Protein AF-0000000082405002 (afdb_homodimer)

Organism: Rhodococcus erythropolis (NCBI:txid1833)

Structure (mmCIF, N/CA/C/O backbone):
data_AF-0000000082405002-model_v1
#
loop_
_entity.id
_entity.type
_entity.pdbx_description
1 polymer 'ABC transporter permease'
#
loop_
_atom_site.group_PDB
_atom_site.id
_atom_site.type_symbol
_atom_site.label_atom_id
_atom_site.label_alt_id
_atom_site.label_comp_id
_atom_site.label_asym_id
_atom_site.label_entity_id
_atom_site.label_seq_id
_atom_site.pdbx_PDB_ins_code
_atom_site.Cartn_x
_atom_site.Cartn_y
_atom_site.Cartn_z
_atom_site.occupancy
_atom_site.B_iso_or_equiv
_atom_site.auth_seq_id
_atom_site.auth_comp_id
_atom_site.auth_asym_id
_atom_site.auth_atom_id
_atom_site.pdbx_PDB_model_num
ATOM 1 N N . MET A 1 1 ? 24.422 75 12.234 1 35.78 1 MET A N 1
ATOM 2 C CA . MET A 1 1 ? 23.453 74.062 12.75 1 35.78 1 MET A CA 1
ATOM 3 C C . MET A 1 1 ? 23.672 72.688 12.125 1 35.78 1 MET A C 1
ATOM 5 O O . MET A 1 1 ? 23.453 72.5 10.922 1 35.78 1 MET A O 1
ATOM 9 N N . THR A 1 2 ? 24.625 71.875 12.633 1 43.19 2 THR A N 1
ATOM 10 C CA . THR A 1 2 ? 25.141 70.562 12.234 1 43.19 2 THR A CA 1
ATOM 11 C C . THR A 1 2 ? 24.062 69.5 12.352 1 43.19 2 THR A C 1
ATOM 13 O O . THR A 1 2 ? 23.5 69.312 13.43 1 43.19 2 THR A O 1
ATOM 16 N N . ASP A 1 3 ? 23.281 69.25 11.352 1 43.59 3 ASP A N 1
ATOM 17 C CA . ASP A 1 3 ? 22.344 68.125 11.234 1 43.59 3 ASP A CA 1
ATOM 18 C C . ASP A 1 3 ? 23 66.812 11.594 1 43.59 3 ASP A C 1
ATOM 20 O O . ASP A 1 3 ? 23.891 66.312 10.875 1 43.59 3 ASP A O 1
ATOM 24 N N . THR A 1 4 ? 23.25 66.5 12.883 1 48.06 4 THR A N 1
ATOM 25 C CA . THR A 1 4 ? 23.672 65.188 13.32 1 48.06 4 THR A CA 1
ATOM 26 C C . THR A 1 4 ? 22.688 64.062 12.852 1 48.06 4 THR A C 1
ATOM 28 O O . THR A 1 4 ? 21.547 64.062 13.305 1 48.06 4 THR A O 1
ATOM 31 N N . ASP A 1 5 ? 22.859 63.562 11.68 1 50.47 5 ASP A N 1
ATOM 32 C CA . ASP A 1 5 ? 22.172 62.344 11.242 1 50.47 5 ASP A CA 1
ATOM 33 C C . ASP A 1 5 ? 22.266 61.25 12.297 1 50.47 5 ASP A C 1
ATOM 35 O O . ASP A 1 5 ? 23.344 60.688 12.539 1 50.47 5 ASP A O 1
ATOM 39 N N . VAL A 1 6 ? 21.484 61.344 13.359 1 54.69 6 VAL A N 1
ATOM 40 C CA . VAL A 1 6 ? 21.328 60.219 14.281 1 54.69 6 VAL A CA 1
ATOM 41 C C . VAL A 1 6 ? 20.984 58.938 13.508 1 54.69 6 VAL A C 1
ATOM 43 O O . VAL A 1 6 ? 19.875 58.812 12.984 1 54.69 6 VAL A O 1
ATOM 46 N N . ARG A 1 7 ? 21.984 58.281 12.898 1 51.75 7 ARG A N 1
ATOM 47 C CA . ARG A 1 7 ? 21.766 56.938 12.422 1 51.75 7 ARG A CA 1
ATOM 48 C C . ARG A 1 7 ? 21.172 56.031 13.523 1 51.75 7 ARG A C 1
ATOM 50 O O . ARG A 1 7 ? 21.828 55.812 14.547 1 51.75 7 ARG A O 1
ATOM 57 N N . VAL A 1 8 ? 19.906 56.031 13.695 1 51.06 8 VAL A N 1
ATOM 58 C CA . VAL A 1 8 ? 19.281 55 14.516 1 51.06 8 VAL 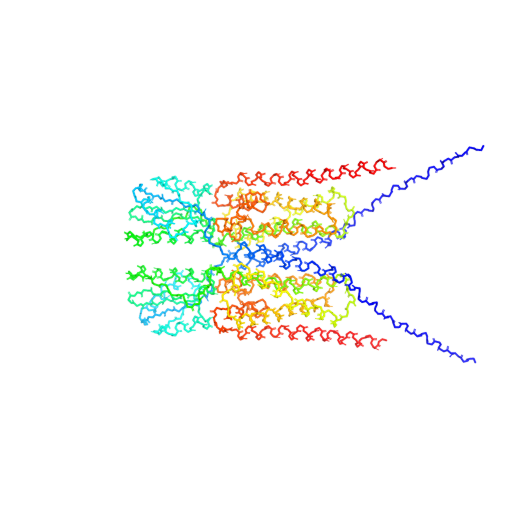A CA 1
ATOM 59 C C . VAL A 1 8 ? 19.859 53.625 14.156 1 51.06 8 VAL A C 1
ATOM 61 O O . VAL A 1 8 ? 19.906 53.25 12.977 1 51.06 8 VAL A O 1
ATOM 64 N N . PRO A 1 9 ? 20.75 53.094 14.953 1 46.69 9 PRO A N 1
ATOM 65 C CA . PRO A 1 9 ? 21.234 51.75 14.617 1 46.69 9 PRO A CA 1
ATOM 66 C C . PRO A 1 9 ? 20.125 50.812 14.141 1 46.69 9 PRO A C 1
ATOM 68 O O . PRO A 1 9 ? 19 50.875 14.648 1 46.69 9 PRO A O 1
ATOM 71 N N . SER A 1 10 ? 20.031 50.531 12.875 1 47.22 10 SER A N 1
ATOM 72 C CA . SER A 1 10 ? 19.156 49.438 12.422 1 47.22 10 SER A CA 1
ATOM 73 C C . SER A 1 10 ? 19.094 48.312 13.445 1 47.22 10 SER A C 1
ATOM 75 O O . SER A 1 10 ? 20.125 47.781 13.844 1 47.22 10 SER A O 1
ATOM 77 N N . GLU A 1 11 ? 18.359 48.375 14.477 1 44.09 11 GLU A N 1
ATOM 78 C CA . GLU A 1 11 ? 18.141 47.25 15.352 1 44.09 11 GLU A CA 1
ATOM 79 C C . GLU A 1 11 ? 18.25 45.938 14.578 1 44.09 11 GLU A C 1
ATOM 81 O O . GLU A 1 11 ? 17.5 45.719 13.617 1 44.09 11 GLU A O 1
ATOM 86 N N . GLU A 1 12 ? 19.375 45.375 14.391 1 48.38 12 GLU A N 1
ATOM 87 C CA . GLU A 1 12 ? 19.531 44.031 13.867 1 48.38 12 GLU A CA 1
ATOM 88 C C . GLU A 1 12 ? 18.375 43.125 14.312 1 48.38 12 GLU A C 1
ATOM 90 O O . GLU A 1 12 ? 18.172 42.938 15.508 1 48.38 12 GLU A O 1
ATOM 95 N N . VAL A 1 13 ? 17.328 43.25 13.719 1 52.09 13 VAL A N 1
ATOM 96 C CA . VAL A 1 13 ? 16.25 42.281 13.961 1 52.09 13 VAL A CA 1
ATOM 97 C C . VAL A 1 13 ? 16.828 40.906 14.211 1 52.09 13 VAL A C 1
ATOM 99 O O . VAL A 1 13 ? 17.391 40.281 13.305 1 52.09 13 VAL A O 1
ATOM 102 N N . VAL A 1 14 ? 17.484 40.625 15.367 1 53.69 14 VAL A N 1
ATOM 103 C CA . VAL A 1 14 ? 17.953 39.312 15.789 1 53.69 14 VAL A CA 1
ATOM 104 C C . VAL A 1 14 ? 16.812 38.281 15.688 1 53.69 14 VAL A C 1
ATOM 106 O O . VAL A 1 14 ? 15.766 38.469 16.297 1 53.69 14 VAL A O 1
ATOM 109 N N . ASP A 1 15 ? 16.766 37.469 14.648 1 58.38 15 ASP A N 1
ATOM 110 C CA . ASP A 1 15 ? 15.805 36.375 14.523 1 58.38 15 ASP A CA 1
ATOM 111 C C . ASP A 1 15 ? 15.695 35.594 15.836 1 58.38 15 ASP A C 1
ATOM 113 O O . ASP A 1 15 ? 16.719 35.281 16.469 1 58.38 15 ASP A O 1
ATOM 117 N N . PRO A 1 16 ? 14.672 35.75 16.609 1 64 16 PRO A N 1
ATOM 118 C CA . PRO A 1 16 ? 14.5 35 17.859 1 64 16 PRO A CA 1
ATOM 119 C C . PRO A 1 16 ? 15.016 33.562 17.781 1 64 16 PRO A C 1
ATOM 121 O O . PRO A 1 16 ? 15.008 32.969 16.703 1 64 16 PRO A O 1
ATOM 124 N N . PRO A 1 17 ? 15.789 33.125 18.828 1 75.31 17 PRO A N 1
ATOM 125 C CA . PRO A 1 17 ? 16.359 31.781 18.906 1 75.31 17 PRO A CA 1
ATOM 126 C C . PRO A 1 17 ? 15.305 30.688 18.719 1 75.31 17 PRO A C 1
ATOM 128 O O . PRO A 1 17 ? 14.125 30.906 19.031 1 75.31 17 PRO A O 1
ATOM 131 N N . THR A 1 18 ? 15.633 29.703 17.984 1 78.44 18 THR A N 1
ATOM 132 C CA . THR A 1 18 ? 14.781 28.547 17.75 1 78.44 18 THR A CA 1
ATOM 133 C C . THR A 1 18 ? 14.266 27.969 19.062 1 78.44 18 THR A C 1
ATOM 135 O O . THR A 1 18 ? 15.031 27.812 20.016 1 78.44 18 THR A O 1
ATOM 138 N N . ASN A 1 19 ? 13 28.031 19.266 1 83.88 19 ASN A N 1
ATOM 139 C CA . ASN A 1 19 ? 12.391 27.375 20.406 1 83.88 19 ASN A CA 1
ATOM 140 C C . ASN A 1 19 ? 12.531 25.859 20.328 1 83.88 19 ASN A C 1
ATOM 142 O O . ASN A 1 19 ? 11.68 25.172 19.75 1 83.88 19 ASN A O 1
ATOM 146 N N . TRP A 1 20 ? 13.516 25.312 20.969 1 87.25 20 TRP A N 1
ATOM 147 C CA . TRP A 1 20 ? 13.891 23.906 20.859 1 87.25 20 TRP A CA 1
ATOM 148 C C . TRP A 1 20 ? 12.852 23.016 21.531 1 87.25 20 TRP A C 1
ATOM 150 O O . TRP A 1 20 ? 12.734 21.828 21.188 1 87.25 20 TRP A O 1
ATOM 160 N N . LYS A 1 21 ? 12.094 23.516 22.469 1 86.75 21 LYS A N 1
ATOM 161 C CA . LYS A 1 21 ? 11.008 22.75 23.062 1 86.75 21 LYS A CA 1
ATOM 162 C C . LYS A 1 21 ? 9.891 22.5 22.062 1 86.75 21 LYS A C 1
ATOM 164 O O . LYS A 1 21 ? 9.344 21.391 21.984 1 86.75 21 LYS A O 1
ATOM 169 N N . MET A 1 22 ? 9.664 23.516 21.281 1 85.94 22 MET A N 1
ATOM 170 C CA . MET A 1 22 ? 8.641 23.391 20.25 1 85.94 22 MET A CA 1
ATOM 171 C C . MET A 1 22 ? 9.094 22.438 19.141 1 85.94 22 MET A C 1
ATOM 173 O O . MET A 1 22 ? 8.297 21.641 18.641 1 85.94 22 MET A O 1
ATOM 177 N N . VAL A 1 23 ? 10.336 22.516 18.859 1 87.31 23 VAL A N 1
ATOM 178 C CA . VAL A 1 23 ? 10.898 21.641 17.844 1 87.31 23 VAL A CA 1
ATOM 179 C C . VAL A 1 23 ? 10.852 20.203 18.312 1 87.31 23 VAL A C 1
ATOM 181 O O . VAL A 1 23 ? 10.422 19.312 17.562 1 87.31 23 VAL A O 1
ATOM 184 N N . GLY A 1 24 ? 11.273 19.969 19.531 1 88.44 24 GLY A N 1
ATOM 185 C CA . GLY A 1 24 ? 11.219 18.641 20.109 1 88.44 24 GLY A CA 1
ATOM 186 C C . GLY A 1 24 ? 9.82 18.047 20.141 1 88.44 24 GLY A C 1
ATOM 187 O O . GLY A 1 24 ? 9.617 16.906 19.75 1 88.44 24 GLY A O 1
ATOM 188 N N . SER A 1 25 ? 8.906 18.844 20.531 1 87.69 25 SER A N 1
ATOM 189 C CA . SER A 1 25 ? 7.52 18.391 20.578 1 87.69 25 SER A CA 1
ATOM 190 C C . SER A 1 25 ? 6.973 18.125 19.188 1 87.69 25 SER A C 1
ATOM 192 O O . SER A 1 25 ? 6.188 17.203 18.984 1 87.69 25 SER A O 1
ATOM 194 N N . GLY A 1 26 ? 7.367 18.969 18.281 1 88.06 26 GLY A N 1
ATOM 195 C CA . GLY A 1 26 ? 6.922 18.781 16.906 1 88.06 26 GLY A CA 1
ATOM 196 C C . GLY A 1 26 ? 7.445 17.484 16.297 1 88.06 26 GLY A C 1
ATOM 197 O O . GLY A 1 26 ? 6.734 16.828 15.531 1 88.06 26 GLY A O 1
ATOM 198 N N . LEU A 1 27 ? 8.57 17.141 16.688 1 90.88 27 LEU A N 1
ATOM 199 C CA . LEU A 1 27 ? 9.211 15.977 16.094 1 90.88 27 LEU A CA 1
ATOM 200 C C . LEU A 1 27 ? 8.633 14.688 16.656 1 90.88 27 LEU A C 1
ATOM 202 O O . LEU A 1 27 ? 8.906 13.594 16.156 1 90.88 27 LEU A O 1
ATOM 206 N N . ALA A 1 28 ? 7.762 14.805 17.641 1 91.69 28 ALA A N 1
ATOM 207 C CA . ALA A 1 28 ? 7.062 13.641 18.172 1 91.69 28 ALA A CA 1
ATOM 208 C C . ALA A 1 28 ? 6.156 13.008 17.125 1 91.69 28 ALA A C 1
ATOM 210 O O . ALA A 1 28 ? 5.977 11.789 17.094 1 91.69 28 ALA A O 1
ATOM 211 N N . PHE A 1 29 ? 5.66 13.82 16.219 1 90.69 29 PHE A N 1
ATOM 212 C CA . PHE A 1 29 ? 4.711 13.336 15.234 1 90.69 29 PHE A CA 1
ATOM 213 C C . PHE A 1 29 ? 5.406 12.453 14.203 1 90.69 29 PHE A C 1
ATOM 215 O O . PHE A 1 29 ? 5.016 11.305 14 1 90.69 29 PHE A O 1
ATOM 222 N N . PRO A 1 30 ? 6.492 12.945 13.609 1 92.31 30 PRO A N 1
ATOM 223 C CA . PRO A 1 30 ? 7.188 12.07 12.664 1 92.31 30 PRO A CA 1
ATOM 224 C C . PRO A 1 30 ? 7.715 10.797 13.32 1 92.31 30 PRO A C 1
ATOM 226 O O . PRO A 1 30 ? 7.668 9.727 12.711 1 92.31 30 PRO A O 1
ATOM 229 N N . LEU A 1 31 ? 8.172 10.953 14.531 1 93.75 31 LEU A N 1
ATOM 230 C CA . LEU A 1 31 ? 8.664 9.773 15.242 1 93.75 31 LEU A CA 1
ATOM 231 C C . LEU A 1 31 ? 7.539 8.781 15.492 1 93.75 31 LEU A C 1
ATOM 233 O O . LEU A 1 31 ? 7.707 7.578 15.273 1 93.75 31 LEU A O 1
ATOM 237 N N . PHE A 1 32 ? 6.449 9.281 15.953 1 95.19 32 PHE A N 1
ATOM 238 C CA . PHE A 1 32 ? 5.266 8.453 16.172 1 95.19 32 PHE A CA 1
ATOM 239 C C . PHE A 1 32 ? 4.855 7.754 14.883 1 95.19 32 PHE A C 1
ATOM 241 O O . PHE A 1 32 ? 4.559 6.559 14.891 1 95.19 32 PHE A O 1
ATOM 248 N N . PHE A 1 33 ? 4.809 8.484 13.805 1 92.5 33 PHE A N 1
ATOM 249 C CA . PHE A 1 33 ? 4.395 7.941 12.516 1 92.5 33 PHE A CA 1
ATOM 250 C C . PHE A 1 33 ? 5.332 6.824 12.07 1 92.5 33 PHE A C 1
ATOM 252 O O . PHE A 1 33 ? 4.883 5.75 11.672 1 92.5 33 PHE A O 1
ATOM 259 N N . VAL A 1 34 ? 6.613 7.047 12.234 1 91.38 34 VAL A N 1
ATOM 260 C CA . VAL A 1 34 ? 7.633 6.086 11.82 1 91.38 34 VAL A CA 1
ATOM 261 C C . VAL A 1 34 ? 7.48 4.793 12.617 1 91.38 34 VAL A C 1
ATOM 263 O O . VAL A 1 34 ? 7.43 3.703 12.047 1 91.38 34 VAL A O 1
ATOM 266 N N . ILE A 1 35 ? 7.277 4.926 13.852 1 94.12 35 ILE A N 1
ATOM 267 C CA . ILE A 1 35 ? 7.203 3.768 14.734 1 94.12 35 ILE A CA 1
ATOM 268 C C . ILE A 1 35 ? 5.91 3 14.469 1 94.12 35 ILE A C 1
ATOM 270 O O . ILE A 1 35 ? 5.934 1.785 14.258 1 94.12 35 ILE A O 1
ATOM 274 N N . MET A 1 36 ? 4.852 3.742 14.398 1 94.38 36 MET A N 1
ATOM 275 C CA . MET A 1 36 ? 3.545 3.104 14.273 1 94.38 36 MET A CA 1
ATOM 276 C C . MET A 1 36 ? 3.377 2.477 12.898 1 94.38 36 MET A C 1
ATOM 278 O O . MET A 1 36 ? 2.828 1.38 12.773 1 94.38 36 MET A O 1
ATOM 282 N N . PHE A 1 37 ? 3.791 3.193 11.922 1 92.06 37 PHE A N 1
ATOM 283 C CA . PHE A 1 37 ? 3.684 2.648 10.57 1 92.06 37 PHE A CA 1
ATOM 284 C C . PHE A 1 37 ? 4.488 1.36 10.445 1 92.06 37 PHE A C 1
ATOM 286 O O . PHE A 1 37 ? 3.984 0.353 9.945 1 92.06 37 PHE A O 1
ATOM 293 N N . CYS A 1 38 ? 5.68 1.423 10.867 1 89.56 38 CYS A N 1
ATOM 294 C CA . CYS A 1 38 ? 6.543 0.251 10.781 1 89.56 38 CYS A CA 1
ATOM 295 C C . CYS A 1 38 ? 5.965 -0.916 11.57 1 89.56 38 CYS A C 1
ATOM 297 O O . CYS A 1 38 ? 5.895 -2.039 11.062 1 89.56 38 CYS A O 1
ATOM 299 N N . LEU A 1 39 ? 5.512 -0.667 12.727 1 90.69 39 LEU A N 1
ATOM 300 C CA . LEU A 1 39 ? 4.996 -1.716 13.602 1 90.69 39 LEU A CA 1
ATOM 301 C C . LEU A 1 39 ? 3.74 -2.346 13.008 1 90.69 39 LEU A C 1
ATOM 303 O O . LEU A 1 39 ? 3.639 -3.572 12.914 1 90.69 39 LEU A O 1
ATOM 307 N N . CYS A 1 40 ? 2.881 -1.558 12.516 1 93.06 40 CYS A N 1
ATOM 308 C CA . CYS A 1 40 ? 1.591 -2.072 12.062 1 93.06 40 CYS A CA 1
ATOM 309 C C . CYS A 1 40 ? 1.698 -2.674 10.672 1 93.06 40 CYS A C 1
ATOM 311 O O . CYS A 1 40 ? 1.252 -3.799 10.438 1 93.06 40 CYS A O 1
ATOM 313 N N . TYR A 1 41 ? 2.303 -2.043 9.789 1 91.25 41 TYR A N 1
ATOM 314 C CA . TYR A 1 41 ? 2.326 -2.502 8.406 1 91.25 41 TYR A CA 1
ATOM 315 C C . TYR A 1 41 ? 3.295 -3.666 8.227 1 91.25 41 TYR A C 1
ATOM 317 O O . TYR A 1 41 ? 2.986 -4.641 7.539 1 91.25 41 TYR A O 1
ATOM 325 N N . VAL A 1 42 ? 4.426 -3.598 8.867 1 85.94 42 VAL A N 1
ATOM 326 C CA . VAL A 1 42 ? 5.379 -4.695 8.75 1 85.94 42 VAL A CA 1
ATOM 327 C C . VAL A 1 42 ? 4.848 -5.922 9.484 1 85.94 42 VAL A C 1
ATOM 329 O O . VAL A 1 42 ? 4.949 -7.047 8.984 1 85.94 42 VAL A O 1
ATOM 332 N N . SER A 1 43 ? 4.289 -5.707 10.617 1 87.94 43 SER A N 1
ATOM 333 C CA . SER A 1 43 ? 3.76 -6.848 11.359 1 87.94 43 SER A CA 1
ATOM 334 C C . SER A 1 43 ? 2.631 -7.531 10.586 1 87.94 43 SER A C 1
ATOM 336 O O . SER A 1 43 ? 2.479 -8.75 10.656 1 87.94 43 SER A O 1
ATOM 338 N N . ALA A 1 44 ? 1.888 -6.785 9.875 1 88.5 44 ALA A N 1
ATOM 339 C CA . ALA A 1 44 ? 0.725 -7.316 9.164 1 88.5 44 ALA A CA 1
ATOM 340 C C . ALA A 1 44 ? 1.136 -7.977 7.855 1 88.5 44 ALA A C 1
ATOM 342 O O . ALA A 1 44 ? 0.574 -9.008 7.469 1 88.5 44 ALA A O 1
ATOM 343 N N . PHE A 1 45 ? 2.152 -7.391 7.172 1 86.44 45 PHE A N 1
ATOM 344 C CA . PHE A 1 45 ? 2.326 -7.762 5.773 1 86.44 45 PHE A CA 1
ATOM 345 C C . PHE A 1 45 ? 3.68 -8.43 5.555 1 86.44 45 PHE A C 1
ATOM 347 O O . PHE A 1 45 ? 4.039 -8.75 4.422 1 86.44 45 PHE A O 1
ATOM 354 N N . HIS A 1 46 ? 4.48 -8.695 6.562 1 77.31 46 HIS A N 1
ATOM 355 C CA . HIS A 1 46 ? 5.836 -9.203 6.398 1 77.31 46 HIS A CA 1
ATOM 356 C C . HIS A 1 46 ? 5.828 -10.602 5.781 1 77.31 46 HIS A C 1
ATOM 358 O O . HIS A 1 46 ? 6.77 -10.977 5.078 1 77.31 46 HIS A O 1
ATOM 364 N N . SER A 1 47 ? 4.766 -11.391 6.016 1 76.12 47 SER A N 1
ATOM 365 C CA . SER A 1 47 ? 4.691 -12.75 5.496 1 76.12 47 SER A CA 1
ATOM 366 C C . SER A 1 47 ? 3.252 -13.141 5.176 1 76.12 47 SER A C 1
ATOM 368 O O . SER A 1 47 ? 2.605 -13.852 5.949 1 76.12 47 SER A O 1
ATOM 370 N N . PRO A 1 48 ? 2.885 -12.68 3.941 1 78.12 48 PRO A N 1
ATOM 371 C CA . PRO A 1 48 ? 1.503 -12.992 3.566 1 78.12 48 PRO A CA 1
ATOM 372 C C . PRO A 1 48 ? 1.325 -14.453 3.135 1 78.12 48 PRO A C 1
ATOM 374 O O . PRO A 1 48 ? 0.997 -14.719 1.976 1 78.12 48 PRO A O 1
ATOM 377 N N . LEU A 1 49 ? 1.479 -15.352 4.098 1 81.62 49 LEU A N 1
ATOM 378 C CA . LEU A 1 49 ? 1.269 -16.781 3.904 1 81.62 49 LEU A CA 1
ATOM 379 C C . LEU A 1 49 ? -0.095 -17.203 4.438 1 81.62 49 LEU A C 1
ATOM 381 O O . LEU A 1 49 ? -0.641 -16.562 5.34 1 81.62 49 LEU A O 1
ATOM 385 N N . PRO A 1 50 ? -0.571 -18.219 3.814 1 87.81 50 PRO A N 1
ATOM 386 C CA . PRO A 1 50 ? -1.869 -18.688 4.301 1 87.81 50 PRO A CA 1
ATOM 387 C C . PRO A 1 50 ? -1.868 -18.969 5.801 1 87.81 50 PRO A C 1
ATOM 389 O O . PRO A 1 50 ? -0.89 -19.516 6.328 1 87.81 50 PRO A O 1
ATOM 392 N N . ASN A 1 51 ? -2.777 -18.531 6.441 1 91.5 51 ASN A N 1
ATOM 393 C CA . ASN A 1 51 ? -3.006 -18.734 7.867 1 91.5 51 ASN A CA 1
ATOM 394 C C . ASN A 1 51 ? -4.453 -19.125 8.156 1 91.5 51 ASN A C 1
ATOM 396 O O . ASN A 1 51 ? -5.32 -18.266 8.281 1 91.5 51 ASN A O 1
ATOM 400 N N . GLN A 1 52 ? -4.695 -20.469 8.242 1 92.75 52 GLN A N 1
ATOM 401 C CA . GLN A 1 52 ? -6.031 -21.031 8.43 1 92.75 52 GLN A CA 1
ATOM 402 C C . GLN A 1 52 ? -6.949 -20.656 7.266 1 92.75 52 GLN A C 1
ATOM 404 O O . GLN A 1 52 ? -8.086 -20.234 7.48 1 92.75 52 GLN A O 1
ATOM 409 N N . ALA A 1 53 ? -6.367 -20.703 6.078 1 94.06 53 ALA A N 1
ATOM 410 C CA . ALA A 1 53 ? -7.145 -20.406 4.875 1 94.06 53 ALA A CA 1
ATOM 411 C C . ALA A 1 53 ? -8.141 -21.531 4.59 1 94.06 53 ALA A C 1
ATOM 413 O O . ALA A 1 53 ? -7.758 -22.688 4.453 1 94.06 53 ALA A O 1
ATOM 414 N N . PRO A 1 54 ? -9.344 -21.234 4.5 1 95.31 54 PRO A N 1
ATOM 415 C CA . PRO A 1 54 ? -10.359 -22.266 4.309 1 95.31 54 PRO A CA 1
ATOM 416 C C . PRO A 1 54 ? -10.422 -22.781 2.869 1 95.31 54 PRO A C 1
ATOM 418 O O . PRO A 1 54 ? -10.742 -22.016 1.956 1 95.31 54 PRO A O 1
ATOM 421 N N . ILE A 1 55 ? -10.188 -23.984 2.66 1 96.06 55 ILE A N 1
ATOM 422 C CA . ILE A 1 55 ? -10.219 -24.625 1.347 1 96.06 55 ILE A CA 1
ATOM 423 C C . ILE A 1 55 ? -11.102 -25.859 1.395 1 96.06 55 ILE A C 1
ATOM 425 O O . ILE A 1 55 ? -11.086 -26.609 2.377 1 96.06 55 ILE A O 1
ATOM 429 N N . VAL A 1 56 ? -11.852 -26.031 0.355 1 96.44 56 VAL A N 1
ATOM 430 C CA . VAL A 1 56 ? -12.727 -27.188 0.274 1 96.44 56 VAL A CA 1
ATOM 431 C C . VAL A 1 56 ? -12.094 -28.25 -0.632 1 96.44 56 VAL A C 1
ATOM 433 O O . VAL A 1 56 ? -11.539 -27.922 -1.685 1 96.44 56 VAL A O 1
ATOM 436 N N . VAL A 1 57 ? -12.078 -29.422 -0.179 1 95.62 57 VAL A N 1
ATOM 437 C CA . VAL A 1 57 ? -11.641 -30.547 -1 1 95.62 57 VAL A CA 1
ATOM 438 C C . VAL A 1 57 ? -12.836 -31.422 -1.357 1 95.62 57 VAL A C 1
ATOM 440 O O . VAL A 1 57 ? -13.555 -31.891 -0.472 1 95.62 57 VAL A O 1
ATOM 443 N N . VAL A 1 58 ? -13 -31.547 -2.637 1 96.19 58 VAL A N 1
ATOM 444 C CA . VAL A 1 58 ? -14.156 -32.281 -3.133 1 96.19 58 VAL A CA 1
ATOM 445 C C . VAL A 1 58 ? -13.711 -33.625 -3.693 1 96.19 58 VAL A C 1
ATOM 447 O O . VAL A 1 58 ? -12.812 -33.688 -4.539 1 96.19 58 VAL A O 1
ATOM 450 N N . GLY A 1 59 ? -14.32 -34.688 -3.32 1 93.19 59 GLY A N 1
ATOM 451 C CA . GLY A 1 59 ? -14.031 -36.031 -3.779 1 93.19 59 GLY A CA 1
ATOM 452 C C . GLY A 1 59 ? -14.523 -37.094 -2.828 1 93.19 59 GLY A C 1
ATOM 453 O O . GLY A 1 59 ? -15.148 -36.812 -1.81 1 93.19 59 GLY A O 1
ATOM 454 N N . PRO A 1 60 ? -14.297 -38.375 -3.219 1 91.12 60 PRO A N 1
ATOM 455 C CA . PRO A 1 60 ? -14.656 -39.469 -2.305 1 91.12 60 PRO A CA 1
ATOM 456 C C . PRO A 1 60 ? -13.93 -39.375 -0.966 1 91.12 60 PRO A C 1
ATOM 458 O O . PRO A 1 60 ? -12.758 -39 -0.921 1 91.12 60 PRO A O 1
ATOM 461 N N . ALA A 1 61 ? -14.57 -39.719 0.134 1 87.81 61 ALA A N 1
ATOM 462 C CA . ALA A 1 61 ? -14.07 -39.562 1.497 1 87.81 61 ALA A CA 1
ATOM 463 C C . ALA A 1 61 ? -12.719 -40.25 1.67 1 87.81 61 ALA A C 1
ATOM 465 O O . ALA A 1 61 ? -11.852 -39.75 2.383 1 87.81 61 ALA A O 1
ATOM 466 N N . SER A 1 62 ? -12.547 -41.375 1.015 1 86.12 62 SER A N 1
ATOM 467 C CA . SER A 1 62 ? -11.305 -42.125 1.158 1 86.12 62 SER A CA 1
ATOM 468 C C . SER A 1 62 ? -10.133 -41.375 0.558 1 86.12 62 SER A C 1
ATOM 470 O O . SER A 1 62 ? -9.031 -41.375 1.118 1 86.12 62 SER A O 1
ATOM 472 N N . VAL A 1 63 ? -10.375 -40.688 -0.472 1 85.88 63 VAL A N 1
ATOM 473 C CA . VAL A 1 63 ? -9.328 -39.969 -1.18 1 85.88 63 VAL A CA 1
ATOM 474 C C . VAL A 1 63 ? -9.055 -38.625 -0.482 1 85.88 63 VAL A C 1
ATOM 476 O O . VAL A 1 63 ? -7.895 -38.281 -0.247 1 85.88 63 VAL A O 1
ATOM 479 N N . THR A 1 64 ? -10.117 -37.938 -0.076 1 88.75 64 THR A N 1
ATOM 480 C CA . THR A 1 64 ? -9.977 -36.594 0.497 1 88.75 64 THR A CA 1
ATOM 481 C C . THR A 1 64 ? -9.32 -36.688 1.874 1 88.75 64 THR A C 1
ATOM 483 O O . THR A 1 64 ? -8.484 -35.844 2.213 1 88.75 64 THR A O 1
ATOM 486 N N . ALA A 1 65 ? -9.672 -37.625 2.648 1 88.75 65 ALA A N 1
ATOM 487 C CA . ALA A 1 65 ? -9.125 -37.75 3.996 1 88.75 65 ALA A CA 1
ATOM 488 C C . ALA A 1 65 ? -7.609 -37.938 3.953 1 88.75 65 ALA A C 1
ATOM 490 O O . ALA A 1 65 ? -6.871 -37.312 4.711 1 88.75 65 ALA A O 1
ATOM 491 N N . SER A 1 66 ? -7.203 -38.875 3.084 1 85.88 66 SER A N 1
ATOM 492 C CA . SER A 1 66 ? -5.777 -39.156 2.953 1 85.88 66 SER A CA 1
ATOM 493 C C . SER A 1 66 ? -5.016 -37.938 2.447 1 85.88 66 SER A C 1
ATOM 495 O O . SER A 1 66 ? -3.908 -37.656 2.906 1 85.88 66 SER A O 1
ATOM 497 N N . LEU A 1 67 ? -5.582 -37.281 1.552 1 85.06 67 LEU A N 1
ATOM 498 C CA . LEU A 1 67 ? -4.961 -36.094 0.969 1 85.06 67 LEU A CA 1
ATOM 499 C C . LEU A 1 67 ? -4.828 -34.969 2.004 1 85.06 67 LEU A C 1
ATOM 501 O O . LEU A 1 67 ? -3.773 -34.344 2.111 1 85.06 67 LEU A O 1
ATOM 505 N N . ILE A 1 68 ? -5.879 -34.719 2.721 1 88.75 68 ILE A N 1
ATOM 506 C CA . ILE A 1 68 ? -5.895 -33.688 3.742 1 88.75 68 ILE A CA 1
ATOM 507 C C . ILE A 1 68 ? -4.863 -34 4.82 1 88.75 68 ILE A C 1
ATOM 509 O O . ILE A 1 68 ? -4.102 -33.125 5.238 1 88.75 68 ILE A O 1
ATOM 513 N N . GLU A 1 69 ? -4.816 -35.156 5.246 1 87.19 69 GLU A N 1
ATOM 514 C CA . GLU A 1 69 ? -3.844 -35.594 6.254 1 87.19 69 GLU A CA 1
ATOM 515 C C . GLU A 1 69 ? -2.414 -35.375 5.762 1 87.19 69 GLU A C 1
ATOM 517 O O . GLU A 1 69 ? -1.55 -34.938 6.52 1 87.19 69 GLU A O 1
ATOM 522 N N . GLY A 1 70 ? -2.174 -35.688 4.527 1 84.44 70 GLY A N 1
ATOM 523 C CA . GLY A 1 70 ? -0.855 -35.5 3.943 1 84.44 70 GLY A CA 1
ATOM 524 C C . GLY A 1 70 ? -0.432 -34.062 3.869 1 84.44 70 GLY A C 1
ATOM 525 O O . GLY A 1 70 ? 0.705 -33.719 4.203 1 84.44 70 GLY A O 1
ATOM 526 N N . ILE A 1 71 ? -1.366 -33.281 3.492 1 84.25 71 ILE A N 1
ATOM 527 C CA . ILE A 1 71 ? -1.061 -31.844 3.34 1 84.25 71 ILE A CA 1
ATOM 528 C C . ILE A 1 71 ? -0.902 -31.203 4.715 1 84.25 71 ILE A C 1
ATOM 530 O O . ILE A 1 71 ? 0.003 -30.391 4.926 1 84.25 71 ILE A O 1
ATOM 534 N N . GLU A 1 72 ? -1.822 -31.5 5.637 1 85.62 72 GLU A N 1
ATOM 535 C CA . GLU A 1 72 ? -1.779 -30.938 6.98 1 85.62 72 GLU A CA 1
ATOM 536 C C . GLU A 1 72 ? -0.486 -31.312 7.699 1 85.62 72 GLU A C 1
ATOM 538 O O . GLU A 1 72 ? 0.031 -30.531 8.508 1 85.62 72 GLU A O 1
ATOM 543 N N . ALA A 1 73 ? 0.092 -32.406 7.383 1 85 73 ALA A N 1
ATOM 544 C CA . ALA A 1 73 ? 1.34 -32.875 7.992 1 85 73 ALA A CA 1
ATOM 545 C C . ALA A 1 73 ? 2.506 -31.969 7.578 1 85 73 ALA A C 1
ATOM 547 O O . ALA A 1 73 ? 3.461 -31.797 8.336 1 85 73 ALA A O 1
ATOM 548 N N . THR A 1 74 ? 2.361 -31.375 6.453 1 79.62 74 THR A N 1
ATOM 549 C CA . THR A 1 74 ? 3.475 -30.594 5.922 1 79.62 74 THR A CA 1
ATOM 550 C C . THR A 1 74 ? 3.191 -29.109 6.039 1 79.62 74 THR A C 1
ATOM 552 O O . THR A 1 74 ? 4.117 -28.297 6.129 1 79.62 74 THR A O 1
ATOM 555 N N . SER A 1 75 ? 2.027 -28.734 6.09 1 82.12 75 SER A N 1
ATOM 556 C CA . SER A 1 75 ? 1.676 -27.328 6.008 1 82.12 75 SER A CA 1
ATOM 557 C C . SER A 1 75 ? 1.277 -26.766 7.371 1 82.12 75 SER A C 1
ATOM 559 O O . SER A 1 75 ? 1.223 -25.562 7.566 1 82.12 75 SER A O 1
ATOM 561 N N . GLY A 1 76 ? 1.066 -27.609 8.352 1 81.62 76 GLY A N 1
ATOM 562 C CA . GLY A 1 76 ? 0.666 -27.141 9.672 1 81.62 76 GLY A CA 1
ATOM 563 C C . GLY A 1 76 ? -0.694 -26.469 9.68 1 81.62 76 GLY A C 1
ATOM 564 O O . GLY A 1 76 ? -1.675 -27.031 9.188 1 81.62 76 GLY A O 1
ATOM 565 N N . ASP A 1 77 ? -0.707 -25.141 10.148 1 86.12 77 ASP A N 1
ATOM 566 C CA . ASP A 1 77 ? -1.977 -24.453 10.328 1 86.12 77 ASP A CA 1
ATOM 567 C C . ASP A 1 77 ? -2.25 -23.5 9.164 1 86.12 77 ASP A C 1
ATOM 569 O O . ASP A 1 77 ? -3.049 -22.562 9.289 1 86.12 77 ASP A O 1
ATOM 573 N N . LYS A 1 78 ? -1.626 -23.703 8.102 1 90 78 LYS A N 1
ATOM 574 C CA . LYS A 1 78 ? -1.757 -22.812 6.953 1 90 78 LYS A CA 1
ATOM 575 C C . LYS A 1 78 ? -3.16 -22.891 6.355 1 90 78 LYS A C 1
ATOM 577 O O . LYS A 1 78 ? -3.705 -21.875 5.91 1 90 78 LYS A O 1
ATOM 582 N N . PHE A 1 79 ? -3.701 -24.125 6.465 1 93.12 79 PHE A N 1
ATOM 583 C CA . PHE A 1 79 ? -4.98 -24.328 5.789 1 93.12 79 PHE A CA 1
ATOM 584 C C . PHE A 1 79 ? -6.012 -24.906 6.746 1 93.12 79 PHE A C 1
ATOM 586 O O . PHE A 1 79 ? -5.66 -25.609 7.688 1 93.12 79 PHE A O 1
ATOM 593 N N . ASP A 1 80 ? -7.223 -24.547 6.574 1 94.19 80 ASP A N 1
ATOM 594 C CA . ASP A 1 80 ? -8.391 -25.156 7.199 1 94.19 80 ASP A CA 1
ATOM 595 C C . ASP A 1 80 ? -9.25 -25.891 6.164 1 94.19 80 ASP A C 1
ATOM 597 O O . ASP A 1 80 ? -10.062 -25.266 5.48 1 94.19 80 ASP A O 1
ATOM 601 N N . PHE A 1 81 ? -9.133 -27.219 6.098 1 94.69 81 PHE A N 1
ATOM 602 C CA . PHE A 1 81 ? -9.742 -28 5.035 1 94.69 81 PHE A CA 1
ATOM 603 C C . PHE A 1 81 ? -11.133 -28.484 5.445 1 94.69 81 PHE A C 1
ATOM 605 O O . PHE A 1 81 ? -11.344 -28.859 6.598 1 94.69 81 PHE A O 1
ATOM 612 N N . VAL A 1 82 ? -12.023 -28.391 4.562 1 93.94 82 VAL A N 1
ATOM 613 C CA . VAL A 1 82 ? -13.336 -29.031 4.68 1 93.94 82 VAL A CA 1
ATOM 614 C C . VAL A 1 82 ? -13.539 -30 3.523 1 93.94 82 VAL A C 1
ATOM 616 O O . VAL A 1 82 ? -13.352 -29.641 2.359 1 93.94 82 VAL A O 1
ATOM 619 N N . ALA A 1 83 ? -13.891 -31.203 3.846 1 95.31 83 ALA A N 1
ATOM 620 C CA . ALA A 1 83 ? -14.109 -32.219 2.82 1 95.31 83 ALA A CA 1
ATOM 621 C C . ALA A 1 83 ? -15.594 -32.375 2.504 1 95.31 83 ALA A C 1
ATOM 623 O O . ALA A 1 83 ? -16.438 -32.281 3.396 1 95.31 83 ALA A O 1
ATOM 624 N N . THR A 1 84 ? -15.883 -32.5 1.266 1 94.81 84 THR A N 1
ATOM 625 C CA . THR A 1 84 ? -17.25 -32.75 0.828 1 94.81 84 THR A CA 1
ATOM 626 C C . THR A 1 84 ? -17.266 -33.625 -0.425 1 94.81 84 THR A C 1
ATOM 628 O O . THR A 1 84 ? -16.25 -33.719 -1.132 1 94.81 84 THR A O 1
ATOM 631 N N . GLU A 1 85 ? -18.344 -34.375 -0.662 1 94.19 85 GLU A N 1
ATOM 632 C CA . GLU A 1 85 ? -18.5 -35.188 -1.87 1 94.19 85 GLU A CA 1
ATOM 633 C C . GLU A 1 85 ? -19.312 -34.438 -2.928 1 94.19 85 GLU A C 1
ATOM 635 O O . GLU A 1 85 ? -19.438 -34.906 -4.062 1 94.19 85 GLU A O 1
ATOM 640 N N . ASN A 1 86 ? -19.75 -33.281 -2.572 1 93.06 86 ASN A N 1
ATOM 641 C CA . ASN A 1 86 ? -20.656 -32.531 -3.418 1 93.06 86 ASN A CA 1
ATOM 642 C C . ASN A 1 86 ? -19.984 -31.25 -3.939 1 93.06 86 ASN A C 1
ATOM 644 O O . ASN A 1 86 ? -19.719 -30.312 -3.174 1 93.06 86 ASN A O 1
ATOM 648 N N . SER A 1 87 ? -19.828 -31.172 -5.277 1 93.56 87 SER A N 1
ATOM 649 C CA . SER A 1 87 ? -19.203 -30.016 -5.914 1 93.56 87 SER A CA 1
ATOM 650 C C . SER A 1 87 ? -20.047 -28.766 -5.723 1 93.56 87 SER A C 1
ATOM 652 O O . SER A 1 87 ? -19.516 -27.656 -5.582 1 93.56 87 SER A O 1
ATOM 654 N N . ALA A 1 88 ? -21.328 -28.922 -5.75 1 94.75 88 ALA A N 1
ATOM 655 C CA . ALA A 1 88 ? -22.219 -27.781 -5.59 1 94.75 88 ALA A CA 1
ATOM 656 C C . ALA A 1 88 ? -22.047 -27.141 -4.219 1 94.75 88 ALA A C 1
ATOM 658 O O . ALA A 1 88 ? -22.141 -25.906 -4.082 1 94.75 88 ALA A O 1
ATOM 659 N N . ASP A 1 89 ? -21.828 -27.969 -3.283 1 95.38 89 ASP A N 1
ATOM 660 C CA . ASP A 1 89 ? -21.578 -27.453 -1.938 1 95.38 89 ASP A CA 1
ATOM 661 C C . ASP A 1 89 ? -20.297 -26.641 -1.892 1 95.38 89 ASP A C 1
ATOM 663 O O . ASP A 1 89 ? -20.25 -25.578 -1.252 1 95.38 89 ASP A O 1
ATOM 667 N N . ALA A 1 90 ? -19.266 -27.094 -2.498 1 95.38 90 ALA A N 1
ATOM 668 C CA . ALA A 1 90 ? -17.984 -26.391 -2.553 1 95.38 90 ALA A CA 1
ATOM 669 C C . ALA A 1 90 ? -18.141 -25.016 -3.211 1 95.38 90 ALA A C 1
ATOM 671 O O . ALA A 1 90 ? -17.641 -24.016 -2.695 1 95.38 90 ALA A O 1
ATOM 672 N N . ILE A 1 91 ? -18.844 -25.031 -4.273 1 94.88 91 ILE A N 1
ATOM 673 C CA . ILE A 1 91 ? -19.062 -23.781 -5.012 1 94.88 91 ILE A CA 1
ATOM 674 C C . ILE A 1 91 ? -19.875 -22.812 -4.16 1 94.88 91 ILE A C 1
ATOM 676 O O . ILE A 1 91 ? -19.594 -21.609 -4.133 1 94.88 91 ILE A O 1
ATOM 680 N N . SER A 1 92 ? -20.828 -23.375 -3.502 1 95.31 92 SER A N 1
ATOM 681 C CA . SER A 1 92 ? -21.656 -22.531 -2.623 1 95.31 92 SER A CA 1
ATOM 682 C C . SER A 1 92 ? -20.812 -21.922 -1.509 1 95.31 92 SER A C 1
ATOM 684 O O . SER A 1 92 ? -21.016 -20.766 -1.142 1 95.31 92 SER A O 1
ATOM 686 N N . ARG A 1 93 ? -19.906 -22.641 -0.978 1 95.12 93 ARG A N 1
ATOM 687 C CA . ARG A 1 93 ? -19.031 -22.141 0.082 1 95.12 93 ARG A CA 1
ATOM 688 C C . ARG A 1 93 ? -18.125 -21.031 -0.437 1 95.12 93 ARG A C 1
ATOM 690 O O . ARG A 1 93 ? -17.828 -20.078 0.284 1 95.12 93 ARG A O 1
ATOM 697 N N . ILE A 1 94 ? -17.656 -21.156 -1.628 1 95.19 94 ILE A N 1
ATOM 698 C CA . ILE A 1 94 ? -16.844 -20.109 -2.248 1 95.19 94 ILE A CA 1
ATOM 699 C C . ILE A 1 94 ? -17.688 -18.859 -2.48 1 95.19 94 ILE A C 1
ATOM 701 O O . ILE A 1 94 ? -17.297 -17.766 -2.115 1 95.19 94 ILE A O 1
ATOM 705 N N . ASP A 1 95 ? -18.906 -19.094 -2.967 1 93.75 95 ASP A N 1
ATOM 706 C CA . ASP A 1 95 ? -19.812 -18 -3.287 1 93.75 95 ASP A CA 1
ATOM 707 C C . ASP A 1 95 ? -20.203 -17.219 -2.029 1 93.75 95 ASP A C 1
ATOM 709 O O . ASP A 1 95 ? -20.391 -16 -2.07 1 93.75 95 ASP A O 1
ATOM 713 N N . ASN A 1 96 ? -20.328 -17.969 -0.971 1 93.81 96 ASN A N 1
ATOM 714 C CA . ASN A 1 96 ? -20.734 -17.359 0.292 1 93.81 96 ASN A CA 1
ATOM 715 C C . ASN A 1 96 ? -19.516 -16.859 1.077 1 93.81 96 ASN A C 1
ATOM 717 O O . ASN A 1 96 ? -19.656 -16.406 2.215 1 93.81 96 ASN A O 1
ATOM 721 N N . ARG A 1 97 ? -18.344 -17.031 0.447 1 93.25 97 ARG A N 1
ATOM 722 C CA . ARG A 1 97 ? -17.078 -16.531 0.967 1 93.25 97 ARG A CA 1
ATOM 723 C C . ARG A 1 97 ? -16.688 -17.25 2.256 1 93.25 97 ARG A C 1
ATOM 725 O O . ARG A 1 97 ? -16.031 -16.656 3.119 1 93.25 97 ARG A O 1
ATOM 732 N N . ASP A 1 98 ? -17.156 -18.5 2.375 1 94.5 98 ASP A N 1
ATOM 733 C CA . ASP A 1 98 ? -16.766 -19.375 3.479 1 94.5 98 ASP A CA 1
ATOM 734 C C . ASP A 1 98 ? -15.461 -20.109 3.152 1 94.5 98 ASP A C 1
ATOM 736 O O . ASP A 1 98 ? -14.812 -20.656 4.047 1 94.5 98 ASP A O 1
ATOM 740 N N . ALA A 1 99 ? -15.125 -20.141 1.886 1 95.81 99 ALA A N 1
ATOM 741 C CA . ALA A 1 99 ? -13.891 -20.75 1.392 1 95.81 99 ALA A CA 1
ATOM 742 C C . ALA A 1 99 ? -13.242 -19.875 0.324 1 95.81 99 ALA A C 1
ATOM 744 O O . ALA A 1 99 ? -13.93 -19.203 -0.438 1 95.81 99 ALA A O 1
ATOM 745 N N . ILE A 1 100 ? -11.969 -19.938 0.313 1 94.25 100 ILE A N 1
ATOM 746 C CA . ILE A 1 100 ? -11.273 -19.109 -0.672 1 94.25 100 ILE A CA 1
ATOM 747 C C . ILE A 1 100 ? -11.148 -19.875 -1.986 1 94.25 100 ILE A C 1
ATOM 749 O O . ILE A 1 100 ? -10.812 -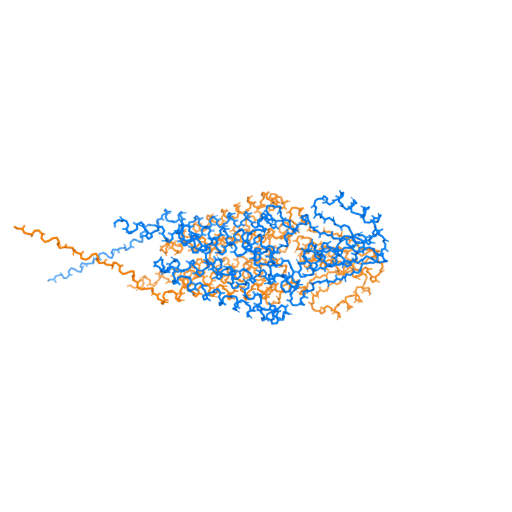19.297 -3.023 1 94.25 100 ILE A O 1
ATOM 753 N N . GLY A 1 101 ? -11.398 -21.141 -1.953 1 96.31 101 GLY A N 1
ATOM 754 C CA . GLY A 1 101 ? -11.328 -22.016 -3.117 1 96.31 101 GLY A CA 1
ATOM 755 C C . GLY A 1 101 ? -11.602 -23.469 -2.789 1 96.31 101 GLY A C 1
ATOM 756 O O . GLY A 1 101 ? -11.898 -23.812 -1.642 1 96.31 101 GLY A O 1
ATOM 757 N N . ALA A 1 102 ? -11.539 -24.266 -3.908 1 96.75 102 ALA A N 1
ATOM 758 C CA . ALA A 1 102 ? -11.781 -25.688 -3.748 1 96.75 102 ALA A CA 1
ATOM 759 C C . ALA A 1 102 ? -10.953 -26.5 -4.738 1 96.75 102 ALA A C 1
ATOM 761 O O . ALA A 1 102 ? -10.641 -26.031 -5.836 1 96.75 102 ALA A O 1
ATOM 762 N N . VAL A 1 103 ? -10.57 -27.578 -4.301 1 95.44 103 VAL A N 1
ATOM 763 C CA . VAL A 1 103 ? -9.914 -28.562 -5.156 1 95.44 103 VAL A CA 1
ATOM 764 C C . VAL A 1 103 ? -10.797 -29.797 -5.289 1 95.44 103 VAL A C 1
ATOM 766 O O . VAL A 1 103 ? -11.07 -30.484 -4.301 1 95.44 103 VAL A O 1
ATOM 769 N N . GLU A 1 104 ? -11.203 -30.016 -6.465 1 95.5 104 GLU A N 1
ATOM 770 C CA . GLU A 1 104 ? -12.07 -31.156 -6.75 1 95.5 104 GLU A CA 1
ATOM 771 C C . GLU A 1 104 ? -11.305 -32.281 -7.422 1 95.5 104 GLU A C 1
ATOM 773 O O . GLU A 1 104 ? -10.688 -32.094 -8.469 1 95.5 104 GLU A O 1
ATOM 778 N N . ILE A 1 105 ? -11.43 -33.438 -6.848 1 92.56 105 ILE A N 1
ATOM 779 C CA . ILE A 1 105 ? -10.734 -34.625 -7.367 1 92.56 105 ILE A CA 1
ATOM 780 C C . ILE A 1 105 ? -11.727 -35.531 -8.094 1 92.56 105 ILE A C 1
ATOM 782 O O . ILE A 1 105 ? -12.633 -36.094 -7.48 1 92.56 105 ILE A O 1
ATOM 786 N N . GLY A 1 106 ? -11.602 -35.625 -9.336 1 88.5 106 GLY A N 1
ATOM 787 C CA . GLY A 1 106 ? -12.344 -36.531 -10.203 1 88.5 106 GLY A CA 1
ATOM 788 C C . GLY A 1 106 ? -11.484 -37.156 -11.289 1 88.5 106 GLY A C 1
ATOM 789 O O . GLY A 1 106 ? -10.398 -37.656 -11.008 1 88.5 106 GLY A O 1
ATOM 790 N N . ASP A 1 107 ? -12.008 -37.188 -12.484 1 85.56 107 ASP A N 1
ATOM 791 C CA . ASP A 1 107 ? -11.203 -37.656 -13.617 1 85.56 107 ASP A CA 1
ATOM 792 C C . ASP A 1 107 ? -10.023 -36.719 -13.859 1 85.56 107 ASP A C 1
ATOM 794 O O . ASP A 1 107 ? -8.961 -37.156 -14.32 1 85.56 107 ASP A O 1
ATOM 798 N N . THR A 1 108 ? -10.344 -35.5 -13.531 1 88.62 108 THR A N 1
ATOM 799 C CA . THR A 1 108 ? -9.312 -34.469 -13.477 1 88.62 108 THR A CA 1
ATOM 800 C C . THR A 1 108 ? -9.32 -33.75 -12.125 1 88.62 108 THR A C 1
ATOM 802 O O . THR A 1 108 ? -10.219 -34 -11.305 1 88.62 108 THR A O 1
ATOM 805 N N . VAL A 1 109 ? -8.281 -33.094 -11.891 1 91.25 109 VAL A N 1
ATOM 806 C CA . VAL A 1 109 ? -8.25 -32.219 -10.719 1 91.25 109 VAL A CA 1
ATOM 807 C C . VAL A 1 109 ? -8.703 -30.828 -11.094 1 91.25 109 VAL A C 1
ATOM 809 O O . VAL A 1 109 ? -8.109 -30.188 -11.969 1 91.25 109 VAL A O 1
ATOM 812 N N . THR A 1 110 ? -9.82 -30.422 -10.523 1 94.06 110 THR A N 1
ATOM 813 C CA . THR A 1 110 ? -10.352 -29.094 -10.836 1 94.06 110 THR A CA 1
ATOM 814 C C . THR A 1 110 ? -10.117 -28.125 -9.68 1 94.06 110 THR A C 1
ATOM 816 O O . THR A 1 110 ? -10.484 -28.422 -8.539 1 94.06 110 THR A O 1
ATOM 819 N N . ALA A 1 111 ? -9.43 -27.062 -9.984 1 94.75 111 ALA A N 1
ATOM 820 C CA . ALA A 1 111 ? -9.273 -25.969 -9.023 1 94.75 111 ALA A CA 1
ATOM 821 C C . ALA A 1 111 ? -10.383 -24.938 -9.188 1 94.75 111 ALA A C 1
ATOM 823 O O . ALA A 1 111 ? -10.477 -24.266 -10.219 1 94.75 111 ALA A O 1
ATOM 824 N N . HIS A 1 112 ? -11.258 -24.891 -8.242 1 95.44 112 HIS A N 1
ATOM 825 C CA . HIS A 1 112 ? -12.242 -23.812 -8.188 1 95.44 112 HIS A CA 1
ATOM 826 C C . HIS A 1 112 ? -11.688 -22.609 -7.453 1 95.44 112 HIS A C 1
ATOM 828 O O . HIS A 1 112 ? -11.531 -22.641 -6.227 1 95.44 112 HIS A O 1
ATOM 834 N N . ILE A 1 113 ? -11.406 -21.547 -8.211 1 92.06 113 ILE A N 1
ATOM 835 C CA . ILE A 1 113 ? -10.797 -20.359 -7.633 1 92.06 113 ILE A CA 1
ATOM 836 C C . ILE A 1 113 ? -11.789 -19.203 -7.684 1 92.06 113 ILE A C 1
ATOM 838 O O . ILE A 1 113 ? -12.875 -19.328 -8.266 1 92.06 113 ILE A O 1
ATOM 842 N N . ALA A 1 114 ? -11.516 -18.172 -6.98 1 90.88 114 ALA A N 1
ATOM 843 C CA . ALA A 1 114 ? -12.242 -16.906 -7.008 1 90.88 114 ALA A CA 1
ATOM 844 C C . ALA A 1 114 ? -11.281 -15.727 -7.121 1 90.88 114 ALA A C 1
ATOM 846 O O . ALA A 1 114 ? -10.75 -15.25 -6.113 1 90.88 114 ALA A O 1
ATOM 847 N N . THR A 1 115 ? -11.102 -15.203 -8.305 1 85.19 115 THR A N 1
ATOM 848 C CA . THR A 1 115 ? -10.164 -14.094 -8.508 1 85.19 115 THR A CA 1
ATOM 849 C C . THR A 1 115 ? -10.641 -12.852 -7.77 1 85.19 115 THR A C 1
ATOM 851 O O . THR A 1 115 ? -9.82 -12.039 -7.316 1 85.19 115 THR A O 1
ATOM 854 N N . GLY A 1 116 ? -11.922 -12.734 -7.57 1 86.38 116 GLY A N 1
ATOM 855 C CA . GLY A 1 116 ? -12.469 -11.617 -6.816 1 86.38 116 GLY A CA 1
ATOM 856 C C . GLY A 1 116 ? -12.047 -11.617 -5.359 1 86.38 116 GLY A C 1
ATOM 857 O O . GLY A 1 116 ? -12.172 -10.602 -4.672 1 86.38 116 GLY A O 1
ATOM 858 N N . ALA A 1 117 ? -11.617 -12.758 -4.891 1 86.56 117 ALA A N 1
ATOM 859 C CA . ALA A 1 117 ? -11.18 -12.859 -3.502 1 86.56 117 ALA A CA 1
ATOM 860 C C . ALA A 1 117 ? -9.719 -12.438 -3.357 1 86.56 117 ALA A C 1
ATOM 862 O O . ALA A 1 117 ? -9.242 -12.211 -2.244 1 86.56 117 ALA A O 1
ATOM 863 N N . GLY A 1 118 ? -9.016 -12.344 -4.465 1 83 118 GLY A N 1
ATOM 864 C CA . GLY A 1 118 ? -7.637 -11.898 -4.418 1 83 118 GLY A CA 1
ATOM 865 C C . GLY A 1 118 ? -6.684 -12.82 -5.16 1 83 118 GLY A C 1
ATOM 866 O O . GLY A 1 118 ? -6.883 -14.031 -5.18 1 83 118 GLY A O 1
ATOM 867 N N . ALA A 1 119 ? -5.629 -12.258 -5.684 1 76.81 119 ALA A N 1
ATOM 868 C CA . ALA A 1 119 ? -4.656 -12.984 -6.488 1 76.81 119 ALA A CA 1
ATOM 869 C C . ALA A 1 119 ? -3.914 -14.023 -5.645 1 76.81 119 ALA A C 1
ATOM 871 O O . ALA A 1 119 ? -3.607 -15.117 -6.117 1 76.81 119 ALA A O 1
ATOM 872 N N . SER A 1 120 ? -3.641 -13.656 -4.418 1 80.38 120 SER A N 1
ATOM 873 C CA . SER A 1 120 ? -2.91 -14.562 -3.545 1 80.38 120 SER A CA 1
ATOM 874 C C . SER A 1 120 ? -3.709 -15.836 -3.279 1 80.38 120 SER A C 1
ATOM 876 O O . SER A 1 120 ? -3.146 -16.938 -3.248 1 80.38 120 SER A O 1
ATOM 878 N N . THR A 1 121 ? -5.008 -15.734 -3.137 1 85.94 121 THR A N 1
ATOM 879 C CA . THR A 1 121 ? -5.848 -16.906 -2.893 1 85.94 121 THR A CA 1
ATOM 880 C C . THR A 1 121 ? -5.871 -17.812 -4.117 1 85.94 121 THR A C 1
ATOM 882 O O . THR A 1 121 ? -5.801 -19.047 -3.984 1 85.94 121 THR A O 1
ATOM 885 N N . VAL A 1 122 ? -5.891 -17.203 -5.246 1 84.75 122 VAL A N 1
ATOM 886 C CA . VAL A 1 122 ? -5.906 -17.953 -6.5 1 84.75 122 VAL A CA 1
ATOM 887 C C . VAL A 1 122 ? -4.617 -18.766 -6.641 1 84.75 122 VAL A C 1
ATOM 889 O O . VAL A 1 122 ? -4.648 -19.953 -6.973 1 84.75 122 VAL A O 1
ATOM 892 N N . SER A 1 123 ? -3.557 -18.109 -6.332 1 79.31 123 SER A N 1
ATOM 893 C CA . SER A 1 123 ? -2.248 -18.734 -6.469 1 79.31 123 SER A CA 1
ATOM 894 C C . SER A 1 123 ? -2.121 -19.953 -5.551 1 79.31 123 SER A C 1
ATOM 896 O O . SER A 1 123 ? -1.633 -21 -5.973 1 79.31 123 SER A O 1
ATOM 898 N N . VAL A 1 124 ? -2.59 -19.859 -4.387 1 84.19 124 VAL A N 1
ATOM 899 C CA . VAL A 1 124 ? -2.436 -20.922 -3.404 1 84.19 124 VAL A CA 1
ATOM 900 C C . VAL A 1 124 ? -3.344 -22.094 -3.766 1 84.19 124 VAL A C 1
ATOM 902 O O . VAL A 1 124 ? -2.924 -23.25 -3.705 1 84.19 124 VAL A O 1
ATOM 905 N N . VAL A 1 125 ? -4.551 -21.859 -4.164 1 89.81 125 VAL A N 1
ATOM 906 C CA . VAL A 1 125 ? -5.492 -22.906 -4.535 1 89.81 125 VAL A CA 1
ATOM 907 C C . VAL A 1 125 ? -4.988 -23.625 -5.785 1 89.81 125 VAL A C 1
ATOM 909 O O . VAL A 1 125 ? -5.023 -24.859 -5.852 1 89.81 125 VAL A O 1
ATOM 912 N N . SER A 1 126 ? -4.516 -22.859 -6.715 1 85.62 126 SER A N 1
ATOM 913 C CA . SER A 1 126 ? -3.98 -23.438 -7.941 1 85.62 126 SER A CA 1
ATOM 914 C C . SER A 1 126 ? -2.75 -24.281 -7.66 1 85.62 126 SER A C 1
ATOM 916 O O . SER A 1 126 ? -2.605 -25.375 -8.211 1 85.62 126 SER A O 1
ATOM 918 N N . SER A 1 127 ? -1.89 -23.75 -6.824 1 81.12 127 SER A N 1
ATOM 919 C CA . SER A 1 127 ? -0.691 -24.5 -6.465 1 81.12 127 SER A CA 1
ATOM 920 C C . SER A 1 127 ? -1.048 -25.812 -5.773 1 81.12 127 SER A C 1
ATOM 922 O O . SER A 1 127 ? -0.419 -26.844 -6.02 1 81.12 127 SER A O 1
ATOM 924 N N . LEU A 1 128 ? -2.002 -25.781 -4.922 1 85.62 128 LEU A N 1
ATOM 925 C CA . LEU A 1 128 ? -2.467 -26.984 -4.234 1 85.62 128 LEU A CA 1
ATOM 926 C C . LEU A 1 128 ? -3.043 -27.984 -5.227 1 85.62 128 LEU A C 1
ATOM 928 O O . LEU A 1 128 ? -2.779 -29.188 -5.125 1 85.62 128 LEU A O 1
ATOM 932 N N . ALA A 1 129 ? -3.771 -27.516 -6.156 1 89.81 129 ALA A N 1
ATOM 933 C CA . ALA A 1 129 ? -4.348 -28.375 -7.18 1 89.81 129 ALA A CA 1
ATOM 934 C C . ALA A 1 129 ? -3.258 -29.047 -8.008 1 89.81 129 ALA A C 1
ATOM 936 O O . ALA A 1 129 ? -3.346 -30.234 -8.312 1 89.81 129 ALA A O 1
ATOM 937 N N . HIS A 1 130 ? -2.289 -28.281 -8.32 1 80.94 130 HIS A N 1
ATOM 938 C CA . HIS A 1 130 ? -1.189 -28.844 -9.102 1 80.94 130 HIS A CA 1
ATOM 939 C C . HIS A 1 130 ? -0.423 -29.891 -8.297 1 80.94 130 HIS A C 1
ATOM 941 O O . HIS A 1 130 ? 0.011 -30.906 -8.844 1 80.94 130 HIS A O 1
ATOM 947 N N . SER A 1 131 ? -0.236 -29.562 -7.047 1 81.38 131 SER A N 1
ATOM 948 C CA . SER A 1 131 ? 0.436 -30.531 -6.184 1 81.38 131 SER A CA 1
ATOM 949 C C . SER A 1 131 ? -0.338 -31.844 -6.113 1 81.38 131 SER A C 1
ATOM 951 O O . SER A 1 131 ? 0.255 -32.938 -6.156 1 81.38 131 SER A O 1
ATOM 953 N N . VAL A 1 132 ? -1.589 -31.75 -6.047 1 84.88 132 VAL A N 1
ATOM 954 C CA . VAL A 1 132 ? -2.453 -32.938 -6.004 1 84.88 132 VAL A CA 1
ATOM 955 C C . VAL A 1 132 ? -2.416 -33.656 -7.352 1 84.88 132 VAL A C 1
ATOM 957 O O . VAL A 1 132 ? -2.34 -34.875 -7.406 1 84.88 132 VAL A O 1
ATOM 960 N N . ALA A 1 133 ? -2.5 -32.875 -8.367 1 85.56 133 ALA A N 1
ATOM 961 C CA . ALA A 1 133 ? -2.482 -33.469 -9.719 1 85.56 133 ALA A CA 1
ATOM 962 C C . ALA A 1 133 ? -1.182 -34.219 -9.977 1 85.56 133 ALA A C 1
ATOM 964 O O . ALA A 1 133 ? -1.177 -35.219 -10.664 1 85.56 133 ALA A O 1
ATOM 965 N N . GLU A 1 134 ? -0.103 -33.656 -9.523 1 76.88 134 GLU A N 1
ATOM 966 C CA . GLU A 1 134 ? 1.189 -34.312 -9.672 1 76.88 134 GLU A CA 1
ATOM 967 C C . GLU A 1 134 ? 1.199 -35.688 -8.977 1 76.88 134 GLU A C 1
ATOM 969 O O . GLU A 1 134 ? 1.823 -36.625 -9.469 1 76.88 134 GLU A O 1
ATOM 974 N N . GLN A 1 135 ? 0.535 -35.75 -7.887 1 75.56 135 GLN A N 1
ATOM 975 C CA . GLN A 1 135 ? 0.486 -37 -7.129 1 75.56 135 GLN A CA 1
ATOM 976 C C . GLN A 1 135 ? -0.45 -38 -7.789 1 75.56 135 GLN A C 1
ATOM 978 O O . GLN A 1 135 ? -0.215 -39.219 -7.727 1 75.56 135 GLN A O 1
ATOM 983 N N . THR A 1 136 ? -1.428 -37.562 -8.477 1 77.62 136 THR A N 1
ATOM 984 C CA . THR A 1 136 ? -2.439 -38.438 -9.047 1 77.62 136 THR A CA 1
ATOM 985 C C . THR A 1 136 ? -2.184 -38.656 -10.531 1 77.62 136 THR A C 1
ATOM 987 O O . THR A 1 136 ? -2.807 -39.531 -11.156 1 77.62 136 THR A O 1
ATOM 990 N N . GLY A 1 137 ? -1.278 -37.906 -11.086 1 76.94 137 GLY A N 1
ATOM 991 C CA . GLY A 1 137 ? -0.979 -38 -12.508 1 76.94 137 GLY A CA 1
ATOM 992 C C . GLY A 1 137 ? -2.066 -37.438 -13.398 1 76.94 137 GLY A C 1
ATOM 993 O O . GLY A 1 137 ? -2.33 -37.969 -14.484 1 76.94 137 GLY A O 1
ATOM 994 N N . GLN A 1 138 ? -2.795 -36.562 -12.906 1 81.19 138 GLN A N 1
ATOM 995 C CA . GLN A 1 138 ? -3.928 -36 -13.625 1 81.19 138 GLN A CA 1
ATOM 996 C C . GLN A 1 138 ? -3.631 -34.562 -14.062 1 81.19 138 GLN A C 1
ATOM 998 O O . GLN A 1 138 ? -2.617 -34 -13.672 1 81.19 138 GLN A O 1
ATOM 1003 N N . GLN A 1 139 ? -4.48 -34.031 -14.945 1 82.06 139 GLN A N 1
ATOM 1004 C CA . GLN A 1 139 ? -4.395 -32.625 -15.375 1 82.06 139 GLN A CA 1
ATOM 1005 C C . GLN A 1 139 ? -5.215 -31.719 -14.469 1 82.06 139 GLN A C 1
ATOM 1007 O O . GLN A 1 139 ? -6.176 -32.156 -13.836 1 82.06 139 GLN A O 1
ATOM 1012 N N . VAL A 1 140 ? -4.785 -30.484 -14.438 1 87.5 140 VAL A N 1
ATOM 1013 C CA . VAL A 1 140 ? -5.484 -29.516 -13.617 1 87.5 140 VAL A CA 1
ATOM 1014 C C . VAL A 1 140 ? -6.371 -28.641 -14.492 1 87.5 140 VAL A C 1
ATOM 1016 O O . VAL A 1 140 ? -5.938 -28.156 -15.539 1 87.5 140 VAL A O 1
ATOM 1019 N N . THR A 1 141 ? -7.645 -28.562 -14.164 1 87.88 141 THR A N 1
ATOM 1020 C CA . THR A 1 141 ? -8.57 -27.609 -14.75 1 87.88 141 THR A CA 1
ATOM 1021 C C . THR A 1 141 ? -8.914 -26.516 -13.742 1 87.88 141 THR A C 1
ATOM 1023 O O . THR A 1 141 ? -9.109 -26.781 -12.555 1 87.88 141 THR A O 1
ATOM 1026 N N . VAL A 1 142 ? -8.914 -25.25 -14.25 1 89.44 142 VAL A N 1
ATOM 1027 C CA . VAL A 1 142 ? -9.18 -24.125 -13.359 1 89.44 142 VAL A CA 1
ATOM 1028 C C . VAL A 1 142 ? -10.516 -23.484 -13.727 1 89.44 142 VAL A C 1
ATOM 1030 O O . VAL A 1 142 ? -10.766 -23.188 -14.898 1 89.44 142 VAL A O 1
ATOM 1033 N N . ILE A 1 143 ? -11.375 -23.359 -12.773 1 92.19 143 ILE A N 1
ATOM 1034 C CA . ILE A 1 143 ? -12.656 -22.703 -12.953 1 92.19 143 ILE A CA 1
ATOM 1035 C C . ILE A 1 143 ? -12.766 -21.531 -11.977 1 92.19 143 ILE A C 1
ATOM 1037 O O . ILE A 1 143 ? -12.586 -21.688 -10.773 1 92.19 143 ILE A O 1
ATOM 1041 N N . ASP A 1 144 ? -13.023 -20.344 -12.484 1 91.44 144 ASP A N 1
ATOM 1042 C CA . ASP A 1 144 ? -13.164 -19.141 -11.672 1 91.44 144 ASP A CA 1
ATOM 1043 C C . ASP A 1 144 ? -14.633 -18.891 -11.32 1 91.44 144 ASP A C 1
ATOM 1045 O O . ASP A 1 144 ? -15.438 -18.578 -12.203 1 91.44 144 ASP A O 1
ATOM 1049 N N . SER A 1 145 ? -14.984 -19 -10.047 1 89.81 145 SER A N 1
ATOM 1050 C CA . SER A 1 145 ? -16.359 -18.875 -9.578 1 89.81 145 SER A CA 1
ATOM 1051 C C . SER A 1 145 ? -16.734 -17.422 -9.328 1 89.81 145 SER A C 1
ATOM 1053 O O . SER A 1 145 ? -17.906 -17.094 -9.195 1 89.81 145 SER A O 1
ATOM 1055 N N . ALA A 1 146 ? -15.812 -16.562 -9.188 1 87.94 146 ALA A N 1
ATOM 1056 C CA . ALA A 1 146 ? -16.016 -15.133 -8.977 1 87.94 146 ALA A CA 1
ATOM 1057 C C . ALA A 1 146 ? -14.961 -14.312 -9.727 1 87.94 146 ALA A C 1
ATOM 1059 O O . ALA A 1 146 ? -14.094 -13.688 -9.109 1 87.94 146 ALA A O 1
ATOM 1060 N N . PRO A 1 147 ? -15.086 -14.156 -10.969 1 83.5 147 PRO A N 1
ATOM 1061 C CA . PRO A 1 147 ? -14.055 -13.555 -11.812 1 83.5 147 PRO A CA 1
ATOM 1062 C C . PRO A 1 147 ? -14.008 -12.031 -11.695 1 83.5 147 PRO A C 1
ATOM 1064 O O . PRO A 1 147 ? -15.055 -11.391 -11.555 1 83.5 147 PRO A O 1
ATOM 1067 N N . VAL A 1 148 ? -12.758 -11.57 -11.742 1 77.94 148 VAL A N 1
ATOM 1068 C CA . VAL A 1 148 ? -12.547 -10.133 -11.891 1 77.94 148 VAL A CA 1
ATOM 1069 C C . VAL A 1 148 ? -12.641 -9.742 -13.367 1 77.94 148 VAL A C 1
ATOM 1071 O O . VAL A 1 148 ? -12.68 -10.609 -14.242 1 77.94 148 VAL A O 1
ATOM 1074 N N . THR A 1 149 ? -12.719 -8.453 -13.523 1 72.38 149 THR A N 1
ATOM 1075 C CA . THR A 1 149 ? -12.656 -7.992 -14.906 1 72.38 149 THR A CA 1
ATOM 1076 C C . THR A 1 149 ? -11.203 -7.91 -15.383 1 72.38 149 THR A C 1
ATOM 1078 O O . THR A 1 149 ? -10.281 -7.883 -14.57 1 72.38 149 THR A O 1
ATOM 1081 N N . ALA A 1 150 ? -10.922 -7.949 -16.656 1 61.25 150 ALA A N 1
ATOM 1082 C CA . ALA A 1 150 ? -9.594 -7.891 -17.25 1 61.25 150 ALA A CA 1
ATOM 1083 C C . ALA A 1 150 ? -8.836 -6.648 -16.797 1 61.25 150 ALA A C 1
ATOM 1085 O O . ALA A 1 150 ? -7.605 -6.645 -16.734 1 61.25 150 ALA A O 1
ATOM 1086 N N . ARG A 1 151 ? -9.5 -5.613 -16.484 1 60.84 151 ARG A N 1
ATOM 1087 C CA . ARG A 1 151 ? -8.875 -4.34 -16.141 1 60.84 151 ARG A CA 1
ATOM 1088 C C . ARG A 1 151 ? -8.656 -4.227 -14.633 1 60.84 151 ARG A C 1
ATOM 1090 O O . ARG A 1 151 ? -8.055 -3.262 -14.156 1 60.84 151 ARG A O 1
ATOM 1097 N N . ASP A 1 152 ? -9.117 -5.25 -13.938 1 61.22 152 ASP A N 1
ATOM 1098 C CA . ASP A 1 152 ? -8.93 -5.301 -12.484 1 61.22 152 ASP A CA 1
ATOM 1099 C C . ASP A 1 152 ? -8.297 -6.625 -12.07 1 61.22 152 ASP A C 1
ATOM 1101 O O . ASP A 1 152 ? -8.922 -7.43 -11.375 1 61.22 152 ASP A O 1
ATOM 1105 N N . SER A 1 153 ? -7.098 -6.789 -12.398 1 58.44 153 SER A N 1
ATOM 1106 C CA . SER A 1 153 ? -6.516 -8.125 -12.273 1 58.44 153 SER A CA 1
ATOM 1107 C C . SER A 1 153 ? -6.121 -8.414 -10.828 1 58.44 153 SER A C 1
ATOM 1109 O O . SER A 1 153 ? -5.875 -9.57 -10.469 1 58.44 153 SER A O 1
ATOM 1111 N N . SER A 1 154 ? -6.219 -7.461 -9.961 1 61.97 154 SER A N 1
ATOM 1112 C CA . SER A 1 154 ? -5.68 -7.719 -8.633 1 61.97 154 SER A CA 1
ATOM 1113 C C . SER A 1 154 ? -6.648 -7.27 -7.547 1 61.97 154 SER A C 1
ATOM 1115 O O . SER A 1 154 ? -6.445 -7.566 -6.367 1 61.97 154 SER A O 1
ATOM 1117 N N . THR A 1 155 ? -7.84 -6.934 -7.715 1 70.62 155 THR A N 1
ATOM 1118 C CA . THR A 1 155 ? -8.82 -6.398 -6.777 1 70.62 155 THR A CA 1
ATOM 1119 C C . THR A 1 155 ? -8.219 -5.266 -5.949 1 70.62 155 THR A C 1
ATOM 1121 O O . THR A 1 155 ? -8.859 -4.742 -5.039 1 70.62 155 THR A O 1
ATOM 1124 N N . VAL A 1 156 ? -6.973 -4.895 -6.168 1 77.38 156 VAL A N 1
ATOM 1125 C CA . VAL A 1 156 ? -6.266 -3.893 -5.375 1 77.38 156 VAL A CA 1
ATOM 1126 C C . VAL A 1 156 ? -6.906 -2.523 -5.586 1 77.38 156 VAL A C 1
ATOM 1128 O O . VAL A 1 156 ? -6.816 -1.649 -4.719 1 77.38 156 VAL A O 1
ATOM 1131 N N . GLY A 1 157 ? -7.598 -2.379 -6.684 1 83.19 157 GLY A N 1
ATOM 1132 C CA . GLY A 1 157 ? -8.312 -1.141 -6.949 1 83.19 157 GLY A CA 1
ATOM 1133 C C . GLY A 1 157 ? -9.336 -0.799 -5.879 1 83.19 157 GLY A C 1
ATOM 1134 O O . GLY A 1 157 ? -9.492 0.368 -5.52 1 83.19 157 GLY A O 1
ATOM 1135 N N . LEU A 1 158 ? -10.023 -1.836 -5.363 1 87.75 158 LEU A N 1
ATOM 1136 C CA . LEU A 1 158 ? -11.008 -1.616 -4.309 1 87.75 158 LEU A CA 1
ATOM 1137 C C . LEU A 1 158 ? -10.328 -1.112 -3.035 1 87.75 158 LEU A C 1
ATOM 1139 O O . LEU A 1 158 ? -10.906 -0.302 -2.303 1 87.75 158 LEU A O 1
ATOM 1143 N N . PHE A 1 159 ? -9.195 -1.677 -2.795 1 90.25 159 PHE A N 1
ATOM 1144 C CA . PHE A 1 159 ? -8.461 -1.249 -1.606 1 90.25 159 PHE A CA 1
ATOM 1145 C C . PHE A 1 159 ? -8.094 0.228 -1.698 1 90.25 159 PHE A C 1
ATOM 1147 O O . PHE A 1 159 ? -8.227 0.967 -0.72 1 90.25 159 PHE A O 1
ATOM 1154 N N . TYR A 1 160 ? -7.57 0.664 -2.83 1 89.38 160 TYR A N 1
ATOM 1155 C CA . TYR A 1 160 ? -7.223 2.07 -3.014 1 89.38 160 TYR A CA 1
ATOM 1156 C C . TYR A 1 160 ? -8.461 2.953 -2.912 1 89.38 160 TYR A C 1
ATOM 1158 O O . TYR A 1 160 ? -8.391 4.074 -2.404 1 89.38 160 TYR A O 1
ATOM 1166 N N . PHE A 1 161 ? -9.57 2.432 -3.438 1 91.06 161 PHE A N 1
ATOM 1167 C CA . PHE A 1 161 ? -10.844 3.125 -3.285 1 91.06 161 PHE A CA 1
ATOM 1168 C C . PHE A 1 161 ? -11.188 3.318 -1.813 1 91.06 161 PHE A C 1
ATOM 1170 O O . PHE A 1 161 ? -11.594 4.406 -1.403 1 91.06 161 PHE A O 1
ATOM 1177 N N . LEU A 1 162 ? -10.977 2.311 -1.017 1 94.25 162 LEU A N 1
ATOM 1178 C CA . LEU A 1 162 ? -11.211 2.379 0.422 1 94.25 162 LEU A CA 1
ATOM 1179 C C . LEU A 1 162 ? -10.297 3.41 1.075 1 94.25 162 LEU A C 1
ATOM 1181 O O . LEU A 1 162 ? -10.734 4.172 1.942 1 94.25 162 LEU A O 1
ATOM 1185 N N . ILE A 1 163 ? -9.031 3.426 0.68 1 95 163 ILE A N 1
ATOM 1186 C CA . ILE A 1 163 ? -8.055 4.359 1.233 1 95 163 ILE A CA 1
ATOM 1187 C C . ILE A 1 163 ? -8.508 5.793 0.98 1 95 163 ILE A C 1
ATOM 1189 O O . ILE A 1 163 ? -8.523 6.617 1.897 1 95 163 ILE A O 1
ATOM 1193 N N . VAL A 1 164 ? -8.945 6.004 -0.208 1 95.12 164 VAL A N 1
ATOM 1194 C CA . VAL A 1 164 ? -9.359 7.352 -0.593 1 95.12 164 VAL A CA 1
ATOM 1195 C C . VAL A 1 164 ? -10.57 7.77 0.23 1 95.12 164 VAL A C 1
ATOM 1197 O O . VAL A 1 164 ? -10.633 8.898 0.721 1 95.12 164 VAL A O 1
ATOM 1200 N N . CYS A 1 165 ? -11.484 6.91 0.421 1 97.19 165 CYS A N 1
ATOM 1201 C CA . CYS A 1 165 ? -12.68 7.207 1.205 1 97.19 165 CYS A CA 1
ATOM 1202 C C . CYS A 1 165 ? -12.32 7.48 2.66 1 97.19 165 CYS A C 1
ATOM 1204 O O . CYS A 1 165 ? -12.953 8.312 3.312 1 97.19 165 CYS A O 1
ATOM 1206 N N . THR A 1 166 ? -11.359 6.738 3.166 1 97.75 166 THR A N 1
ATOM 1207 C CA . THR A 1 166 ? -10.898 6.953 4.535 1 97.75 166 THR A CA 1
ATOM 1208 C C . THR A 1 166 ? -10.258 8.328 4.684 1 97.75 166 THR A C 1
ATOM 1210 O O . THR A 1 166 ? -10.586 9.078 5.609 1 97.75 166 THR A O 1
ATOM 1213 N N . LEU A 1 167 ? -9.359 8.633 3.742 1 95.62 167 LEU A N 1
ATOM 1214 C CA . LEU A 1 167 ? -8.648 9.906 3.777 1 95.62 167 LEU A CA 1
ATOM 1215 C C . LEU A 1 167 ? -9.609 11.078 3.621 1 95.62 167 LEU A C 1
ATOM 1217 O O . LEU A 1 167 ? -9.477 12.086 4.309 1 95.62 167 LEU A O 1
ATOM 1221 N N . GLY A 1 168 ? -10.555 10.914 2.725 1 95 168 GLY A N 1
ATOM 1222 C CA . GLY A 1 168 ? -11.547 11.969 2.545 1 95 168 GLY A CA 1
ATOM 1223 C C . GLY A 1 168 ? -12.32 12.273 3.809 1 95 168 GLY A C 1
ATOM 1224 O O . GLY A 1 168 ? -12.656 13.43 4.07 1 95 168 GLY A O 1
ATOM 1225 N N . GLY A 1 169 ? -12.586 11.273 4.586 1 96.44 169 GLY A N 1
ATOM 1226 C CA . GLY A 1 169 ? -13.336 11.461 5.816 1 96.44 169 GLY A CA 1
ATOM 1227 C C . GLY A 1 169 ? -12.523 12.109 6.918 1 96.44 169 GLY A C 1
ATOM 1228 O O . GLY A 1 169 ? -12.875 13.188 7.398 1 96.44 169 GLY A O 1
ATOM 1229 N N . TYR A 1 170 ? -11.359 11.523 7.234 1 96.44 170 TYR A N 1
ATOM 1230 C CA . TYR A 1 170 ? -10.688 12.023 8.43 1 96.44 170 TYR A CA 1
ATOM 1231 C C . TYR A 1 170 ? -9.914 13.297 8.117 1 96.44 170 TYR A C 1
ATOM 1233 O O . TYR A 1 170 ? -9.766 14.172 8.977 1 96.44 170 TYR A O 1
ATOM 1241 N N . LEU A 1 171 ? -9.367 13.469 6.871 1 95 171 LEU A N 1
ATOM 1242 C CA . LEU A 1 171 ? -8.625 14.68 6.539 1 95 171 LEU A CA 1
ATOM 1243 C C . LEU A 1 171 ? -9.539 15.906 6.555 1 95 171 LEU A C 1
ATOM 1245 O O . LEU A 1 171 ? -9.109 17 6.938 1 95 171 LEU A O 1
ATOM 1249 N N . THR A 1 172 ? -10.758 15.688 6.078 1 95.75 172 THR A N 1
ATOM 1250 C CA . THR A 1 172 ? -11.727 16.781 6.125 1 95.75 172 THR A CA 1
ATOM 1251 C C . THR A 1 172 ? -11.875 17.297 7.547 1 95.75 172 THR A C 1
ATOM 1253 O O . THR A 1 172 ? -11.781 18.516 7.781 1 95.75 172 THR A O 1
ATOM 1256 N N . ILE A 1 173 ? -11.969 16.422 8.461 1 95.75 173 ILE A N 1
ATOM 1257 C CA . ILE A 1 173 ? -12.195 16.828 9.852 1 95.75 173 ILE A CA 1
ATOM 1258 C C . ILE A 1 173 ? -10.898 17.359 10.453 1 95.75 173 ILE A C 1
ATOM 1260 O O . ILE A 1 173 ? -10.922 18.297 11.25 1 95.75 173 ILE A O 1
ATOM 1264 N N . THR A 1 174 ? -9.828 16.766 10.094 1 91.06 174 THR A N 1
ATOM 1265 C CA . THR A 1 174 ? -8.539 17.234 10.578 1 91.06 174 THR A CA 1
ATOM 1266 C C . THR A 1 174 ? -8.297 18.672 10.148 1 91.06 174 THR A C 1
ATOM 1268 O O . THR A 1 174 ? -7.887 19.516 10.953 1 91.06 174 THR A O 1
ATOM 1271 N N . VAL A 1 175 ? -8.57 18.969 8.961 1 90.25 175 VAL A N 1
ATOM 1272 C CA . VAL A 1 175 ? -8.375 20.312 8.445 1 90.25 175 VAL A CA 1
ATOM 1273 C C . VAL A 1 175 ? -9.344 21.281 9.133 1 90.25 175 VAL A C 1
ATOM 1275 O O . VAL A 1 175 ? -8.953 22.375 9.531 1 90.25 175 VAL A O 1
ATOM 1278 N N . LEU A 1 176 ? -10.594 20.859 9.242 1 92.25 176 LEU A N 1
ATOM 1279 C CA . LEU A 1 176 ? -11.586 21.703 9.898 1 92.25 176 LEU A CA 1
ATOM 1280 C C . LEU A 1 176 ? -11.164 22.031 11.32 1 92.25 176 LEU A C 1
ATOM 1282 O O . LEU A 1 176 ? -11.352 23.156 11.789 1 92.25 176 LEU A O 1
ATOM 1286 N N . SER A 1 177 ? -10.594 21.062 11.992 1 90 177 SER A N 1
ATOM 1287 C CA . SER A 1 177 ? -10.172 21.25 13.375 1 90 177 SER A CA 1
ATOM 1288 C C . SER A 1 177 ? -9.031 22.266 13.469 1 90 177 SER A C 1
ATOM 1290 O O . SER A 1 177 ? -8.82 22.875 14.516 1 90 177 SER A O 1
ATOM 1292 N N . GLN A 1 178 ? -8.352 22.422 12.398 1 84.19 178 GLN A N 1
ATOM 1293 C CA . GLN A 1 178 ? -7.219 23.344 12.391 1 84.19 178 GLN A CA 1
ATOM 1294 C C . GLN A 1 178 ? -7.66 24.75 11.969 1 84.19 178 GLN A C 1
ATOM 1296 O O . GLN A 1 178 ? -7.223 25.734 12.555 1 84.19 178 GLN A O 1
ATOM 1301 N N . VAL A 1 179 ? -8.539 24.859 11.039 1 86.06 179 VAL A N 1
ATOM 1302 C CA . VAL A 1 179 ? -8.867 26.141 10.438 1 86.06 179 VAL A CA 1
ATOM 1303 C C . VAL A 1 179 ? -10.07 26.75 11.156 1 86.06 179 VAL A C 1
ATOM 1305 O O . VAL A 1 179 ? -10.266 27.969 11.125 1 86.06 179 VAL A O 1
ATOM 1308 N N . ALA A 1 180 ? -10.914 25.906 11.664 1 89 180 ALA A N 1
ATOM 1309 C CA . ALA A 1 180 ? -12.117 26.344 12.375 1 89 180 ALA A CA 1
ATOM 1310 C C . ALA A 1 180 ? -12.312 25.547 13.664 1 89 180 ALA A C 1
ATOM 1312 O O . ALA A 1 180 ? -13.32 24.844 13.812 1 89 180 ALA A O 1
ATOM 1313 N N . PRO A 1 181 ? -11.469 25.734 14.578 1 84.75 181 PRO A N 1
ATOM 1314 C CA . PRO A 1 181 ? -11.516 24.922 15.805 1 84.75 181 PRO A CA 1
ATOM 1315 C C . PRO A 1 181 ? -12.773 25.172 16.625 1 84.75 181 PRO A C 1
ATOM 1317 O O . PRO A 1 181 ? -13.141 24.344 17.469 1 84.75 181 PRO A O 1
ATOM 1320 N N . ARG A 1 182 ? -13.492 26.312 16.438 1 85.5 182 ARG A N 1
ATOM 1321 C CA . ARG A 1 182 ? -14.664 26.625 17.25 1 85.5 182 ARG A CA 1
ATOM 1322 C C . ARG A 1 182 ? -15.953 26.359 16.484 1 85.5 182 ARG A C 1
ATOM 1324 O O . ARG A 1 182 ? -17.031 26.812 16.875 1 85.5 182 ARG A O 1
ATOM 1331 N N . MET A 1 183 ? -15.805 25.641 15.367 1 89.94 183 MET A N 1
ATOM 1332 C CA . MET A 1 183 ? -16.969 25.344 14.539 1 89.94 183 MET A CA 1
ATOM 1333 C C . MET A 1 183 ? -17.969 24.469 15.305 1 89.94 183 MET A C 1
ATOM 1335 O O . MET A 1 183 ? -17.578 23.547 16.016 1 89.94 183 MET A O 1
ATOM 1339 N N . ARG A 1 184 ? -19.219 24.781 15.094 1 89.69 184 ARG A N 1
ATOM 1340 C CA . ARG A 1 184 ? -20.281 24.031 15.75 1 89.69 184 ARG A CA 1
ATOM 1341 C C . ARG A 1 184 ? -20.344 22.609 15.219 1 89.69 184 ARG A C 1
ATOM 1343 O O . ARG A 1 184 ? -20.016 22.359 14.062 1 89.69 184 ARG A O 1
ATOM 1350 N N . LEU A 1 185 ? -20.797 21.734 16.078 1 92.25 185 LEU A N 1
ATOM 1351 C CA . LEU A 1 185 ? -20.875 20.328 15.742 1 92.25 185 LEU A CA 1
ATOM 1352 C C . LEU A 1 185 ? -21.781 20.094 14.539 1 92.25 185 LEU A C 1
ATOM 1354 O O . LEU A 1 185 ? -21.453 19.297 13.656 1 92.25 185 LEU A O 1
ATOM 1358 N N . ARG A 1 186 ? -22.859 20.75 14.469 1 92.44 186 ARG A N 1
ATOM 1359 C CA . ARG A 1 186 ? -23.828 20.594 13.375 1 92.44 186 ARG A CA 1
ATOM 1360 C C . ARG A 1 186 ? -23.188 21 12.047 1 92.44 186 ARG A C 1
ATOM 1362 O O . ARG A 1 186 ? -23.453 20.359 11.016 1 92.44 186 ARG A O 1
ATOM 1369 N N . GLU A 1 187 ? -22.391 21.984 12.094 1 93.75 187 GLU A N 1
ATOM 1370 C CA . GLU A 1 187 ? -21.703 22.422 10.883 1 93.75 187 GLU A CA 1
ATOM 1371 C C . GLU A 1 187 ? -20.641 21.422 10.453 1 93.75 187 GLU A C 1
ATOM 1373 O O . GLU A 1 187 ? -20.469 21.156 9.266 1 93.75 187 GLU A O 1
ATOM 1378 N N . GLN A 1 188 ? -19.969 20.906 11.445 1 94.75 188 GLN A N 1
ATOM 1379 C CA . GLN A 1 188 ? -18.953 19.891 11.148 1 94.75 188 GLN A CA 1
ATOM 1380 C C . GLN A 1 188 ? -19.578 18.672 10.484 1 94.75 188 GLN A C 1
ATOM 1382 O O . GLN A 1 188 ? -19.078 18.188 9.461 1 94.75 188 GLN A O 1
ATOM 1387 N N . TYR A 1 189 ? -20.672 18.266 11.047 1 96.5 189 TYR A N 1
ATOM 1388 C CA . TYR A 1 189 ? -21.328 17.078 10.5 1 96.5 189 TYR A CA 1
ATOM 1389 C C . TYR A 1 189 ? -21.906 17.375 9.125 1 96.5 189 TYR A C 1
ATOM 1391 O O . TYR A 1 189 ? -21.953 16.484 8.266 1 96.5 189 TYR A O 1
ATOM 1399 N N . SER A 1 190 ? -22.375 18.578 8.891 1 96.38 190 SER A N 1
ATOM 1400 C CA . SER A 1 190 ? -22.891 18.953 7.582 1 96.38 190 SER A CA 1
ATOM 1401 C C . SER A 1 190 ? -21.797 18.906 6.523 1 96.38 190 SER A C 1
ATOM 1403 O O . SER A 1 190 ? -22 18.391 5.426 1 96.38 190 SER A O 1
ATOM 1405 N N . ILE A 1 191 ? -20.672 19.453 6.867 1 96.31 191 ILE A N 1
ATOM 1406 C CA . ILE A 1 191 ? -19.547 19.438 5.941 1 96.31 191 ILE A CA 1
ATOM 1407 C C . ILE A 1 191 ? -19.078 18 5.719 1 96.31 191 ILE A C 1
ATOM 1409 O O . ILE A 1 191 ? -18.781 17.609 4.586 1 96.31 191 ILE A O 1
ATOM 1413 N N . LEU A 1 192 ? -19.047 17.25 6.785 1 97.62 192 LEU A N 1
ATOM 1414 C CA . LEU A 1 192 ? -18.672 15.852 6.691 1 97.62 192 LEU A CA 1
ATOM 1415 C C . LEU A 1 192 ? -19.625 15.094 5.777 1 97.62 192 LEU A C 1
ATOM 1417 O O . LEU A 1 192 ? -19.188 14.258 4.977 1 97.62 192 LEU A O 1
ATOM 1421 N N . ALA A 1 193 ? -20.906 15.391 5.926 1 98.12 193 ALA A N 1
ATOM 1422 C CA . ALA A 1 193 ? -21.906 14.742 5.066 1 98.12 193 ALA A CA 1
ATOM 1423 C C . ALA A 1 193 ? -21.641 15.047 3.596 1 98.12 193 ALA A C 1
ATOM 1425 O O . ALA A 1 193 ? -21.75 14.164 2.74 1 98.12 193 ALA A O 1
ATOM 1426 N N . GLY A 1 194 ? -21.344 16.281 3.336 1 97.5 194 GLY A N 1
ATOM 1427 C CA . GLY A 1 194 ? -20.969 16.641 1.979 1 97.5 194 GLY A CA 1
ATOM 1428 C C . GLY A 1 194 ? -19.734 15.922 1.483 1 97.5 194 GLY A C 1
ATOM 1429 O O . GLY A 1 194 ? -19.703 15.43 0.356 1 97.5 194 GLY A O 1
ATOM 1430 N N . ALA A 1 195 ? -18.719 15.852 2.326 1 97.12 195 ALA A N 1
ATOM 1431 C CA . ALA A 1 195 ? -17.484 15.164 1.975 1 97.12 195 ALA A CA 1
ATOM 1432 C C . ALA A 1 195 ? -17.734 13.672 1.763 1 97.12 195 ALA A C 1
ATOM 1434 O O . ALA A 1 195 ? -17.125 13.055 0.885 1 97.1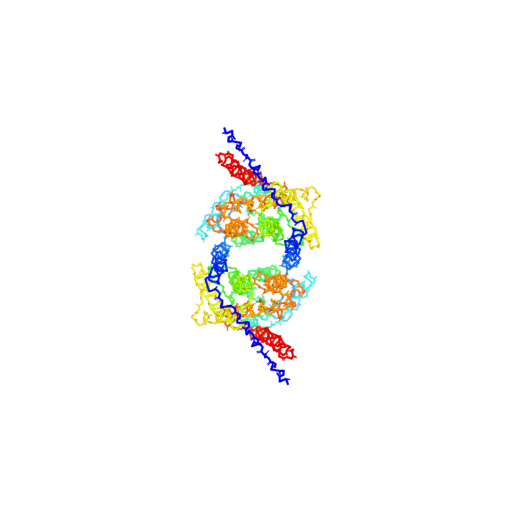2 195 ALA A O 1
ATOM 1435 N N . ALA A 1 196 ? -18.609 13.125 2.609 1 98.31 196 ALA A N 1
ATOM 1436 C CA . ALA A 1 196 ? -18.906 11.703 2.551 1 98.31 196 ALA A CA 1
ATOM 1437 C C . ALA A 1 196 ? -19.625 11.344 1.25 1 98.31 196 ALA A C 1
ATOM 1439 O O . ALA A 1 196 ? -19.547 10.203 0.789 1 98.31 196 ALA A O 1
ATOM 1440 N N . ILE A 1 197 ? -20.312 12.273 0.663 1 98.12 197 ILE A N 1
ATOM 1441 C CA . ILE A 1 197 ? -20.984 12.062 -0.613 1 98.12 197 ILE A CA 1
ATOM 1442 C C . ILE A 1 197 ? -20 12.312 -1.762 1 98.12 197 ILE A C 1
ATOM 1444 O O . ILE A 1 197 ? -19.891 11.5 -2.678 1 98.12 197 ILE A O 1
ATOM 1448 N N . LEU A 1 198 ? -19.25 13.328 -1.671 1 97.31 198 LEU A N 1
ATOM 1449 C CA . LEU A 1 198 ? -18.422 13.789 -2.779 1 97.31 198 LEU A CA 1
ATOM 1450 C C . LEU A 1 198 ? -17.188 12.906 -2.943 1 97.31 198 LEU A C 1
ATOM 1452 O O . LEU A 1 198 ? -16.766 12.617 -4.066 1 97.31 198 LEU A O 1
ATOM 1456 N N . THR A 1 199 ? -16.594 12.516 -1.854 1 97.25 199 THR A N 1
ATOM 1457 C CA . THR A 1 199 ? -15.328 11.773 -1.904 1 97.25 199 THR A CA 1
ATOM 1458 C C . THR A 1 199 ? -15.516 10.461 -2.65 1 97.25 199 THR A C 1
ATOM 1460 O O . THR A 1 199 ? -14.805 10.188 -3.619 1 97.25 199 THR A O 1
ATOM 1463 N N . PRO A 1 200 ? -16.516 9.617 -2.262 1 97.31 200 PRO A N 1
ATOM 1464 C CA . PRO A 1 200 ? -16.703 8.367 -3.008 1 97.31 200 PRO A CA 1
ATOM 1465 C C . PRO A 1 200 ? -17.094 8.609 -4.465 1 97.31 200 PRO A C 1
ATOM 1467 O O . PRO A 1 200 ? -16.719 7.824 -5.344 1 97.31 200 PRO A O 1
ATOM 1470 N N . LEU A 1 201 ? -17.797 9.68 -4.734 1 97 201 LEU A N 1
ATOM 1471 C CA . LEU A 1 201 ? -18.188 9.984 -6.109 1 97 201 LEU A CA 1
ATOM 1472 C C . LEU A 1 201 ? -16.969 10.336 -6.953 1 97 201 LEU A C 1
ATOM 1474 O O . LEU A 1 201 ? -16.828 9.828 -8.07 1 97 201 LEU A O 1
ATOM 1478 N N . ILE A 1 202 ? -16.141 11.117 -6.418 1 95.62 202 ILE A N 1
ATOM 1479 C CA . ILE A 1 202 ? -14.922 11.508 -7.125 1 95.62 202 ILE A CA 1
ATOM 1480 C C . ILE A 1 202 ? -14.008 10.297 -7.297 1 95.62 202 ILE A C 1
ATOM 1482 O O . ILE A 1 202 ? -13.5 10.047 -8.391 1 95.62 202 ILE A O 1
ATOM 1486 N N . ALA A 1 203 ? -13.836 9.609 -6.211 1 93.56 203 ALA A N 1
ATOM 1487 C CA . ALA A 1 203 ? -12.984 8.422 -6.246 1 93.56 203 ALA A CA 1
ATOM 1488 C C . ALA A 1 203 ? -13.5 7.41 -7.262 1 93.56 203 ALA A C 1
ATOM 1490 O O . ALA A 1 203 ? -12.719 6.844 -8.031 1 93.56 203 ALA A O 1
ATOM 1491 N N . PHE A 1 204 ? -14.766 7.211 -7.227 1 93.75 204 PHE A N 1
ATOM 1492 C CA . PHE A 1 204 ? -15.383 6.281 -8.164 1 93.75 204 PHE A CA 1
ATOM 1493 C C . PHE A 1 204 ? -15.211 6.773 -9.602 1 93.75 204 PHE A C 1
ATOM 1495 O O . PHE A 1 204 ? -14.898 5.984 -10.5 1 93.75 204 PHE A O 1
ATOM 1502 N N . GLY A 1 205 ? -15.445 8.016 -9.859 1 93.31 205 GLY A N 1
ATOM 1503 C CA . GLY A 1 205 ? -15.281 8.586 -11.188 1 93.31 205 GLY A CA 1
ATOM 1504 C C . GLY A 1 205 ? -13.875 8.406 -11.734 1 93.31 205 GLY A C 1
ATOM 1505 O O . GLY A 1 205 ? -13.703 7.969 -12.875 1 93.31 205 GLY A O 1
ATOM 1506 N N . ILE A 1 206 ? -12.93 8.625 -10.953 1 90.44 206 ILE A N 1
ATOM 1507 C CA . ILE A 1 206 ? -11.539 8.539 -11.391 1 90.44 206 ILE A CA 1
ATOM 1508 C C . ILE A 1 206 ? -11.148 7.074 -11.586 1 90.44 206 ILE A C 1
ATOM 1510 O O . ILE A 1 206 ? -10.523 6.723 -12.586 1 90.44 206 ILE A O 1
ATOM 1514 N N . THR A 1 207 ? -11.508 6.301 -10.617 1 85.94 207 THR A N 1
ATOM 1515 C CA . THR A 1 207 ? -11.188 4.879 -10.719 1 85.94 207 THR A CA 1
ATOM 1516 C C . THR A 1 207 ? -11.836 4.266 -11.953 1 85.94 207 THR A C 1
ATOM 1518 O O . THR A 1 207 ? -11.258 3.387 -12.594 1 85.94 207 THR A O 1
ATOM 1521 N N . SER A 1 208 ? -13.008 4.75 -12.32 1 87.06 208 SER A N 1
ATOM 1522 C CA . SER A 1 208 ? -13.75 4.215 -13.461 1 87.06 208 SER A CA 1
ATOM 1523 C C . SER A 1 208 ? -13.047 4.539 -14.773 1 87.06 208 SER A C 1
ATOM 1525 O O . SER A 1 208 ? -13.234 3.834 -15.773 1 87.06 208 SER A O 1
ATOM 1527 N N . ILE A 1 209 ? -12.281 5.551 -14.789 1 84.5 209 ILE A N 1
ATOM 1528 C CA . ILE A 1 209 ? -11.516 5.891 -15.984 1 84.5 209 ILE A CA 1
ATOM 1529 C C . ILE A 1 209 ? -10.547 4.758 -16.312 1 84.5 209 ILE A C 1
ATOM 1531 O O . ILE A 1 209 ? -10.359 4.418 -17.484 1 84.5 209 ILE A O 1
ATOM 1535 N N . PHE A 1 210 ? -10.062 4.098 -15.312 1 81.06 210 PHE A N 1
ATOM 1536 C CA . PHE A 1 210 ? -9.023 3.09 -15.516 1 81.06 210 PHE A CA 1
ATOM 1537 C C . PHE A 1 210 ? -9.609 1.686 -15.445 1 81.06 210 PHE A C 1
ATOM 1539 O O . PHE A 1 210 ? -9.18 0.79 -16.172 1 81.06 210 PHE A O 1
ATOM 1546 N N . MET A 1 211 ? -10.555 1.53 -14.539 1 78.88 211 MET A N 1
ATOM 1547 C CA . MET A 1 211 ? -11.023 0.18 -14.242 1 78.88 211 MET A CA 1
ATOM 1548 C C . MET A 1 211 ? -12.398 -0.064 -14.867 1 78.88 211 MET A C 1
ATOM 1550 O O . MET A 1 211 ? -12.977 -1.139 -14.703 1 78.88 211 MET A O 1
ATOM 1554 N N . HIS A 1 212 ? -12.984 0.821 -15.562 1 77.12 212 HIS A N 1
ATOM 1555 C CA . HIS A 1 212 ? -14.273 0.691 -16.234 1 77.12 212 HIS A CA 1
ATOM 1556 C C . HIS A 1 212 ? -15.367 0.287 -15.258 1 77.12 212 HIS A C 1
ATOM 1558 O O . HIS A 1 212 ? -16.094 -0.684 -15.492 1 77.12 212 HIS A O 1
ATOM 1564 N N . ALA A 1 213 ? -15.453 0.987 -14.172 1 73 213 ALA A N 1
ATOM 1565 C CA . ALA A 1 213 ? -16.453 0.845 -13.117 1 73 213 ALA A CA 1
ATOM 1566 C C . ALA A 1 213 ? -16.484 -0.584 -12.586 1 73 213 ALA A C 1
ATOM 1568 O O . ALA A 1 213 ? -17.562 -1.128 -12.32 1 73 213 ALA A O 1
ATOM 1569 N N . PHE A 1 214 ? -15.336 -1.338 -12.625 1 70.88 214 PHE A N 1
ATOM 1570 C CA . PHE A 1 214 ? -15.164 -2.682 -12.078 1 70.88 214 PHE A CA 1
ATOM 1571 C C . PHE A 1 214 ? -16.016 -3.686 -12.852 1 70.88 214 PHE A C 1
ATOM 1573 O O . PHE A 1 214 ? -16.219 -4.812 -12.391 1 70.88 214 PHE A O 1
ATOM 1580 N N . GLY A 1 215 ? -16.609 -3.193 -13.977 1 79.38 215 GLY A N 1
ATOM 1581 C CA . GLY A 1 215 ? -17.531 -4.039 -14.719 1 79.38 215 GLY A CA 1
ATOM 1582 C C . GLY A 1 215 ? -18.844 -4.277 -13.992 1 79.38 215 GLY A C 1
ATOM 1583 O O . GLY A 1 215 ? -19.516 -5.273 -14.242 1 79.38 215 GLY A O 1
ATOM 1584 N N . ALA A 1 216 ? -19.172 -3.412 -13.133 1 83.25 216 ALA A N 1
ATOM 1585 C CA . ALA A 1 216 ? -20.312 -3.584 -12.227 1 83.25 216 ALA A CA 1
ATOM 1586 C C . ALA A 1 216 ? -21.594 -3.072 -12.859 1 83.25 216 ALA A C 1
ATOM 1588 O O . ALA A 1 216 ? -21.578 -2.184 -13.711 1 83.25 216 ALA A O 1
ATOM 1589 N N . SER A 1 217 ? -22.734 -3.625 -12.461 1 90 217 SER A N 1
ATOM 1590 C CA . SER A 1 217 ? -24.047 -3.154 -12.852 1 90 217 SER A CA 1
ATOM 1591 C C . SER A 1 217 ? -24.422 -1.866 -12.125 1 90 217 SER A C 1
ATOM 1593 O O . SER A 1 217 ? -23.734 -1.463 -11.188 1 90 217 SER A O 1
ATOM 1595 N N . VAL A 1 218 ? -25.406 -1.261 -12.547 1 91.19 218 VAL A N 1
ATOM 1596 C CA . VAL A 1 218 ? -25.859 -0.02 -11.93 1 91.19 218 VAL A CA 1
ATOM 1597 C C . VAL A 1 218 ? -26.219 -0.278 -10.469 1 91.19 218 VAL A C 1
ATOM 1599 O O . VAL A 1 218 ? -25.906 0.522 -9.586 1 91.19 218 VAL A O 1
ATOM 1602 N N . GLY A 1 219 ? -26.906 -1.391 -10.242 1 92.94 219 GLY A N 1
ATOM 1603 C CA . GLY A 1 219 ? -27.25 -1.754 -8.883 1 92.94 219 GLY A CA 1
ATOM 1604 C C . GLY A 1 219 ? -26.047 -1.951 -7.984 1 92.94 219 GLY A C 1
ATOM 1605 O O . GLY A 1 219 ? -26.031 -1.509 -6.832 1 92.94 219 GLY A O 1
ATOM 1606 N N . GLN A 1 220 ? -25.078 -2.613 -8.477 1 93.19 220 GLN A N 1
ATOM 1607 C CA . GLN A 1 220 ? -23.844 -2.838 -7.727 1 93.19 220 GLN A CA 1
ATOM 1608 C C . GLN A 1 220 ? -23.125 -1.521 -7.441 1 93.19 220 GLN A C 1
ATOM 1610 O O . GLN A 1 220 ? -22.594 -1.323 -6.348 1 93.19 220 GLN A O 1
ATOM 1615 N N . ILE A 1 221 ? -23.172 -0.664 -8.461 1 94.25 221 ILE A N 1
ATOM 1616 C CA . ILE A 1 221 ? -22.516 0.632 -8.32 1 94.25 221 ILE A CA 1
ATOM 1617 C C . ILE A 1 221 ? -23.203 1.441 -7.223 1 94.25 221 ILE A C 1
ATOM 1619 O O . ILE A 1 221 ? -22.531 2.049 -6.383 1 94.25 221 ILE A O 1
ATOM 1623 N N . LEU A 1 222 ? -24.484 1.431 -7.184 1 96.06 222 LEU A N 1
ATOM 1624 C CA . LEU A 1 222 ? -25.234 2.166 -6.172 1 96.06 222 LEU A CA 1
ATOM 1625 C C . LEU A 1 222 ? -24.953 1.61 -4.777 1 96.06 222 LEU A C 1
ATOM 1627 O O . LEU A 1 222 ? -24.844 2.369 -3.812 1 96.06 222 LEU A O 1
ATOM 1631 N N . GLN A 1 223 ? -24.891 0.332 -4.68 1 96.31 223 GLN A N 1
ATOM 1632 C CA . GLN A 1 223 ? -24.578 -0.285 -3.393 1 96.31 223 GLN A CA 1
ATOM 1633 C C . GLN A 1 223 ? -23.156 0.06 -2.945 1 96.31 223 GLN A C 1
ATOM 1635 O O . GLN A 1 223 ? -22.938 0.382 -1.777 1 96.31 223 GLN A O 1
ATOM 1640 N N . LEU A 1 224 ? -22.25 -0.064 -3.904 1 95.75 224 LEU A N 1
ATOM 1641 C CA . LEU A 1 224 ? -20.859 0.304 -3.615 1 95.75 224 LEU A CA 1
ATOM 1642 C C . LEU A 1 224 ? -20.781 1.738 -3.105 1 95.75 224 LEU A C 1
ATOM 1644 O O . LEU A 1 224 ? -20.141 2 -2.08 1 95.75 224 LEU A O 1
ATOM 1648 N N . LEU A 1 225 ? -21.438 2.635 -3.789 1 97.44 225 LEU A N 1
ATOM 1649 C CA . LEU A 1 225 ? -21.391 4.043 -3.41 1 97.44 225 LEU A CA 1
ATOM 1650 C C . LEU A 1 225 ? -22.078 4.262 -2.066 1 97.44 225 LEU A C 1
ATOM 1652 O O . LEU A 1 225 ? -21.594 5.031 -1.233 1 97.44 225 LEU A O 1
ATOM 1656 N N . GLY A 1 226 ? -23.188 3.621 -1.852 1 98.19 226 GLY A N 1
ATOM 1657 C CA . GLY A 1 226 ? -23.891 3.744 -0.583 1 98.19 226 GLY A CA 1
ATOM 1658 C C . GLY A 1 226 ? -23.047 3.305 0.604 1 98.19 226 GLY A C 1
ATOM 1659 O O . GLY A 1 226 ? -22.969 4.008 1.613 1 98.19 226 GLY A O 1
ATOM 1660 N N . ILE A 1 227 ? -22.406 2.176 0.48 1 98.25 227 ILE A N 1
ATOM 1661 C CA . ILE A 1 227 ? -21.547 1.648 1.541 1 98.25 227 ILE A CA 1
ATOM 1662 C C . ILE A 1 227 ? -20.359 2.584 1.768 1 98.25 227 ILE A C 1
ATOM 1664 O O . ILE A 1 227 ? -20.016 2.881 2.912 1 98.25 227 ILE A O 1
ATOM 1668 N N . SER A 1 228 ? -19.812 3.041 0.666 1 98.12 228 SER A N 1
ATOM 1669 C CA . SER A 1 228 ? -18.641 3.91 0.751 1 98.12 228 SER A CA 1
ATOM 1670 C C . SER A 1 228 ? -18.984 5.25 1.392 1 98.12 228 SER A C 1
ATOM 1672 O O . SER A 1 228 ? -18.188 5.809 2.148 1 98.12 228 SER A O 1
ATOM 1674 N N . MET A 1 229 ? -20.141 5.773 1.071 1 98.62 229 MET A N 1
ATOM 1675 C CA . MET A 1 229 ? -20.578 7.031 1.672 1 98.62 229 MET A CA 1
ATOM 1676 C C . MET A 1 229 ? -20.797 6.867 3.172 1 98.62 229 MET A C 1
ATOM 1678 O O . MET A 1 229 ? -20.391 7.723 3.961 1 98.62 229 MET A O 1
ATOM 1682 N N . LEU A 1 230 ? -21.406 5.789 3.518 1 98.56 230 LEU A N 1
ATOM 1683 C CA . LEU A 1 230 ? -21.609 5.508 4.934 1 98.56 230 LEU A CA 1
ATOM 1684 C C . LEU A 1 230 ? -20.281 5.332 5.656 1 98.56 230 LEU A C 1
ATOM 1686 O O . LEU A 1 230 ? -20.109 5.84 6.766 1 98.56 230 LEU A O 1
ATOM 1690 N N . TYR A 1 231 ? -19.375 4.613 5.07 1 98.69 231 TYR A N 1
ATOM 1691 C CA . TYR A 1 231 ? -18.047 4.391 5.621 1 98.69 231 TYR A CA 1
ATOM 1692 C C . TYR A 1 231 ? -17.297 5.707 5.812 1 98.69 231 TYR A C 1
ATOM 1694 O O . TYR A 1 231 ? -16.766 5.973 6.887 1 98.69 231 TYR A O 1
ATOM 1702 N N . THR A 1 232 ? -17.281 6.516 4.754 1 98.75 232 THR A N 1
ATOM 1703 C CA . THR A 1 232 ? -16.578 7.793 4.805 1 98.75 232 THR A CA 1
ATOM 1704 C C . THR A 1 232 ? -17.156 8.68 5.902 1 98.75 232 THR A C 1
ATOM 1706 O O . THR A 1 232 ? -16.422 9.328 6.645 1 98.75 232 THR A O 1
ATOM 1709 N N . PHE A 1 233 ? -18.406 8.695 5.988 1 98.75 233 PHE A N 1
ATOM 1710 C CA . PHE A 1 233 ? -19.062 9.469 7.039 1 98.75 233 PHE A CA 1
ATOM 1711 C C . PHE A 1 233 ? -18.672 8.945 8.414 1 98.75 233 PHE A C 1
ATOM 1713 O O . PHE A 1 233 ? -18.391 9.727 9.328 1 98.75 233 PHE A O 1
ATOM 1720 N N . THR A 1 234 ? -18.688 7.648 8.555 1 98.81 234 THR A N 1
ATOM 1721 C CA . THR A 1 234 ? -18.359 7.039 9.836 1 98.81 234 THR A CA 1
ATOM 1722 C C . THR A 1 234 ? -16.922 7.359 10.234 1 98.81 234 THR A C 1
ATOM 1724 O O . THR A 1 234 ? -16.641 7.664 11.391 1 98.81 234 THR A O 1
ATOM 1727 N N . VAL A 1 235 ? -16.031 7.281 9.289 1 98.69 235 VAL A N 1
ATOM 1728 C CA . VAL A 1 235 ? -14.633 7.637 9.516 1 98.69 235 VAL A CA 1
ATOM 1729 C C . VAL A 1 235 ? -14.531 9.07 10.023 1 98.69 235 VAL A C 1
ATOM 1731 O O . VAL A 1 235 ? -13.844 9.344 11.008 1 98.69 235 VAL A O 1
ATOM 1734 N N . GLY A 1 236 ? -15.242 9.953 9.359 1 98.56 236 GLY A N 1
ATOM 1735 C CA . GLY A 1 236 ? -15.266 11.336 9.812 1 98.56 236 GLY A CA 1
ATOM 1736 C C . GLY A 1 236 ? -15.867 11.5 11.195 1 98.56 236 GLY A C 1
ATOM 1737 O O . GLY A 1 236 ? -15.383 12.305 11.992 1 98.56 236 GLY A O 1
ATOM 1738 N N . ALA A 1 237 ? -16.906 10.773 11.43 1 98.56 237 ALA A N 1
ATOM 1739 C CA . ALA A 1 237 ? -17.547 10.852 12.727 1 98.56 237 ALA A CA 1
ATOM 1740 C C . ALA A 1 237 ? -16.609 10.398 13.844 1 98.56 237 ALA A C 1
ATOM 1742 O O . ALA A 1 237 ? -16.578 10.992 14.922 1 98.56 237 ALA A O 1
ATOM 1743 N N . VAL A 1 238 ? -15.891 9.375 13.586 1 98.5 238 VAL A N 1
ATOM 1744 C CA . VAL A 1 238 ? -14.906 8.906 14.555 1 98.5 238 VAL A CA 1
ATOM 1745 C C . VAL A 1 238 ? -13.836 9.977 14.758 1 98.5 238 VAL A C 1
ATOM 1747 O O . VAL A 1 238 ? -13.398 10.219 15.891 1 98.5 238 VAL A O 1
ATOM 1750 N N . SER A 1 239 ? -13.477 10.57 13.664 1 98 239 SER A N 1
ATOM 1751 C CA . SER A 1 239 ? -12.477 11.641 13.742 1 98 239 SER A CA 1
ATOM 1752 C C . SER A 1 239 ? -12.984 12.812 14.57 1 98 239 SER A C 1
ATOM 1754 O O . SER A 1 239 ? -12.242 13.383 15.367 1 98 239 SER A O 1
ATOM 1756 N N . ILE A 1 240 ? -14.242 13.195 14.406 1 97.56 240 ILE A N 1
ATOM 1757 C CA . ILE A 1 240 ? -14.844 14.266 15.203 1 97.56 240 ILE A CA 1
ATOM 1758 C C . ILE A 1 240 ? -14.789 13.898 16.688 1 97.56 240 ILE A C 1
ATOM 1760 O O . ILE A 1 240 ? -14.398 14.711 17.516 1 97.56 240 ILE A O 1
ATOM 1764 N N . LEU A 1 241 ? -15.164 12.68 16.953 1 97.56 241 LEU A N 1
ATOM 1765 C CA . LEU A 1 241 ? -15.18 12.188 18.328 1 97.56 241 LEU A CA 1
ATOM 1766 C C . LEU A 1 241 ? -13.789 12.281 18.953 1 97.56 241 LEU A C 1
ATOM 1768 O O . LEU A 1 241 ? -13.633 12.797 20.062 1 97.56 241 LEU A O 1
ATOM 1772 N N . LEU A 1 242 ? -12.805 11.836 18.25 1 97.31 242 LEU A N 1
ATOM 1773 C CA . LEU A 1 242 ? -11.445 11.82 18.781 1 97.31 242 LEU A CA 1
ATOM 1774 C C . LEU A 1 242 ? -10.914 13.242 18.953 1 97.31 242 LEU A C 1
ATOM 1776 O O . LEU A 1 242 ? -10.164 13.516 19.891 1 97.31 242 LEU A O 1
ATOM 1780 N N . ASN A 1 243 ? -11.328 14.102 18.031 1 95.06 243 ASN A N 1
ATOM 1781 C CA . ASN A 1 243 ? -10.938 15.492 18.172 1 95.06 243 ASN A CA 1
ATOM 1782 C C . ASN A 1 243 ? -11.547 16.125 19.406 1 95.06 243 ASN A C 1
ATOM 1784 O O . ASN A 1 243 ? -10.891 16.922 20.094 1 95.06 243 ASN A O 1
ATOM 1788 N N . ARG A 1 244 ? -12.727 15.781 19.688 1 92.56 244 ARG A N 1
ATOM 1789 C CA . ARG A 1 244 ? -13.406 16.312 20.859 1 92.56 244 ARG A CA 1
ATOM 1790 C C . ARG A 1 244 ? -12.805 15.766 22.141 1 92.56 244 ARG A C 1
ATOM 1792 O O . ARG A 1 244 ? -12.719 16.469 23.141 1 92.56 244 ARG A O 1
ATOM 1799 N N . LEU A 1 245 ? -12.375 14.562 22.094 1 94.12 245 LEU A N 1
ATOM 1800 C CA . LEU A 1 245 ? -11.867 13.898 23.281 1 94.12 245 LEU A CA 1
ATOM 1801 C C . LEU A 1 245 ? -10.43 14.32 23.578 1 94.12 245 LEU A C 1
ATOM 1803 O O . LEU A 1 245 ? -10.047 14.469 24.734 1 94.12 245 LEU A O 1
ATOM 1807 N N . LEU A 1 246 ? -9.641 14.578 22.453 1 94 246 LEU A N 1
ATOM 1808 C CA . LEU A 1 246 ? -8.203 14.672 22.688 1 94 246 LEU A CA 1
ATOM 1809 C C . LEU A 1 246 ? -7.676 16.047 22.266 1 94 246 LEU A C 1
ATOM 1811 O O . LEU A 1 246 ? -6.539 16.391 22.578 1 94 246 LEU A O 1
ATOM 1815 N N . GLY A 1 247 ? -8.461 16.812 21.609 1 89.06 247 GLY A N 1
ATOM 1816 C CA . GLY A 1 247 ? -8.031 18.141 21.188 1 89.06 247 GLY A CA 1
ATOM 1817 C C . GLY A 1 247 ? -6.855 18.109 20.234 1 89.06 247 GLY A C 1
ATOM 1818 O O . GLY A 1 247 ? -6.902 17.438 19.188 1 89.06 247 GLY A O 1
ATOM 1819 N N . GLN A 1 248 ? -5.77 18.609 20.688 1 81.62 248 GLN A N 1
ATOM 1820 C CA . GLN A 1 248 ? -4.605 18.781 19.828 1 81.62 248 GLN A CA 1
ATOM 1821 C C . GLN A 1 248 ? -3.922 17.438 19.562 1 81.62 248 GLN A C 1
ATOM 1823 O O . GLN A 1 248 ? -3.307 17.25 18.516 1 81.62 248 GLN A O 1
ATOM 1828 N N . ALA A 1 249 ? -4.055 16.547 20.391 1 90.62 249 ALA A N 1
ATOM 1829 C CA . ALA A 1 249 ? -3.396 15.242 20.25 1 90.62 249 ALA A CA 1
ATOM 1830 C C . ALA A 1 249 ? -4.266 14.273 19.453 1 90.62 249 ALA A C 1
ATOM 1832 O O . ALA A 1 249 ? -3.922 13.094 19.312 1 90.62 249 ALA A O 1
ATOM 1833 N N . ALA A 1 250 ? -5.336 14.789 18.906 1 93.12 250 ALA A N 1
ATOM 1834 C CA . ALA A 1 250 ? -6.316 13.93 18.25 1 93.12 250 ALA A CA 1
ATOM 1835 C C . ALA A 1 250 ? -5.703 13.234 17.031 1 93.12 250 ALA A C 1
ATOM 1837 O O . ALA A 1 250 ? -6.066 12.102 16.719 1 93.12 250 ALA A O 1
ATOM 1838 N N . ILE A 1 251 ? -4.723 13.875 16.453 1 90.81 251 ILE A N 1
ATOM 1839 C CA . ILE A 1 251 ? -4.18 13.336 15.203 1 90.81 251 ILE A CA 1
ATOM 1840 C C . ILE A 1 251 ? -3.518 11.984 15.469 1 90.81 251 ILE A C 1
ATOM 1842 O O . ILE A 1 251 ? -3.605 11.078 14.648 1 90.81 251 ILE A O 1
ATOM 1846 N N . PHE A 1 252 ? -2.92 11.781 16.609 1 94.75 252 PHE A N 1
ATOM 1847 C CA . PHE A 1 252 ? -2.273 10.516 16.953 1 94.75 252 PHE A CA 1
ATOM 1848 C C . PHE A 1 252 ? -3.297 9.391 17.047 1 94.75 252 PHE A C 1
ATOM 1850 O O . PHE A 1 252 ? -3.074 8.305 16.516 1 94.75 252 PHE A O 1
ATOM 1857 N N . ALA A 1 253 ? -4.383 9.719 17.641 1 96.81 253 ALA A N 1
ATOM 1858 C CA . ALA A 1 253 ? -5.438 8.711 17.766 1 96.81 253 ALA A CA 1
ATOM 1859 C C . ALA A 1 253 ? -6.133 8.461 16.438 1 96.81 253 ALA A C 1
ATOM 1861 O O . ALA A 1 253 ? -6.449 7.32 16.094 1 96.81 253 ALA A O 1
ATOM 1862 N N . VAL A 1 254 ? -6.383 9.531 15.727 1 96.81 254 VAL A N 1
ATOM 1863 C CA . VAL A 1 254 ? -7.047 9.43 14.43 1 96.81 254 VAL A CA 1
ATOM 1864 C C . VAL A 1 254 ? -6.223 8.539 13.492 1 96.81 254 VAL A C 1
ATOM 1866 O O . VAL A 1 254 ? -6.75 7.594 12.906 1 96.81 254 VAL A O 1
ATOM 1869 N N . LEU A 1 255 ? -4.934 8.75 13.422 1 96.25 255 LEU A N 1
ATOM 1870 C CA . LEU A 1 255 ? -4.074 7.961 12.547 1 96.25 255 LEU A CA 1
ATOM 1871 C C . LEU A 1 255 ? -3.984 6.516 13.031 1 96.25 255 LEU A C 1
ATOM 1873 O O . LEU A 1 255 ? -3.982 5.586 12.227 1 96.25 255 LEU A O 1
ATOM 1877 N N . THR A 1 256 ? -3.941 6.379 14.352 1 97.25 256 THR A N 1
ATOM 1878 C CA . THR A 1 256 ? -3.84 5.035 14.914 1 97.25 256 THR A CA 1
ATOM 1879 C C . THR A 1 256 ? -5.07 4.207 14.555 1 97.25 256 THR A C 1
ATOM 1881 O O . THR A 1 256 ? -4.949 3.092 14.039 1 97.25 256 THR A O 1
ATOM 1884 N N . VAL A 1 257 ? -6.234 4.77 14.672 1 97.69 257 VAL A N 1
ATOM 1885 C CA . VAL A 1 257 ? -7.492 4.043 14.531 1 97.69 257 VAL A CA 1
ATOM 1886 C C . VAL A 1 257 ? -7.844 3.914 13.047 1 97.69 257 VAL A C 1
ATOM 1888 O O . VAL A 1 257 ? -8.305 2.859 12.602 1 97.69 257 VAL A O 1
ATOM 1891 N N . LEU A 1 258 ? -7.57 4.98 12.312 1 97.88 258 LEU A N 1
ATOM 1892 C CA . LEU A 1 258 ? -8.172 5.062 10.984 1 97.88 258 LEU A CA 1
ATOM 1893 C C . LEU A 1 258 ? -7.141 4.789 9.898 1 97.88 258 LEU A C 1
ATOM 1895 O O . LEU A 1 258 ? -7.492 4.645 8.727 1 97.88 258 LEU A O 1
ATOM 1899 N N . VAL A 1 259 ? -5.883 4.711 10.289 1 95.81 259 VAL A N 1
ATOM 1900 C CA . VAL A 1 259 ? -4.867 4.48 9.266 1 95.81 259 VAL A CA 1
ATOM 1901 C C . VAL A 1 259 ? -4.02 3.266 9.641 1 95.81 259 VAL A C 1
ATOM 1903 O O . VAL A 1 259 ? -4.074 2.232 8.969 1 95.81 259 VAL A O 1
ATOM 1906 N N . PHE A 1 260 ? -3.369 3.287 10.82 1 96.88 260 PHE A N 1
ATOM 1907 C CA . PHE A 1 260 ? -2.369 2.285 11.172 1 96.88 260 PHE A CA 1
ATOM 1908 C C . PHE A 1 260 ? -3.023 0.936 11.438 1 96.88 260 PHE A C 1
ATOM 1910 O O . PHE A 1 260 ? -2.518 -0.103 11.008 1 96.88 260 PHE A O 1
ATOM 1917 N N . ILE A 1 261 ? -4.156 0.949 12.086 1 97.25 261 ILE A N 1
ATOM 1918 C CA . ILE A 1 261 ? -4.852 -0.302 12.375 1 97.25 261 ILE A CA 1
ATOM 1919 C C . ILE A 1 261 ? -5.836 -0.617 11.25 1 97.25 261 ILE A C 1
ATOM 1921 O O . ILE A 1 261 ? -6.039 -1.783 10.906 1 97.25 261 ILE A O 1
ATOM 1925 N N . ASN A 1 262 ? -6.371 0.402 10.648 1 97.56 262 ASN A N 1
ATOM 1926 C CA . ASN A 1 262 ? -7.5 0.291 9.734 1 97.56 262 ASN A CA 1
ATOM 1927 C C . ASN A 1 262 ? -7.094 -0.393 8.43 1 97.56 262 ASN A C 1
ATOM 1929 O O . ASN A 1 262 ? -7.77 -1.317 7.973 1 97.56 262 ASN A O 1
ATOM 1933 N N . PHE A 1 263 ? -6.008 -0.071 7.855 1 95.88 263 PHE A N 1
ATOM 1934 C CA . PHE A 1 263 ? -5.645 -0.557 6.527 1 95.88 263 PHE A CA 1
ATOM 1935 C C . PHE A 1 263 ? -5.086 -1.973 6.605 1 95.88 263 PHE A C 1
ATOM 1937 O O . PHE A 1 263 ? -5.508 -2.854 5.852 1 95.88 263 PHE A O 1
ATOM 1944 N N . PRO A 1 264 ? -4.188 -2.234 7.582 1 94.44 264 PRO A N 1
ATOM 1945 C CA . PRO A 1 264 ? -3.648 -3.596 7.648 1 94.44 264 PRO A CA 1
ATOM 1946 C C . PRO A 1 264 ? -4.719 -4.637 7.961 1 94.44 264 PRO A C 1
ATOM 1948 O O . PRO A 1 264 ? -4.598 -5.797 7.551 1 94.44 264 PRO A O 1
ATOM 1951 N N . SER A 1 265 ? -5.715 -4.258 8.625 1 96.31 265 SER A N 1
ATOM 1952 C CA . SER A 1 265 ? -6.723 -5.227 9.047 1 96.31 265 SER A CA 1
ATOM 1953 C C . SER A 1 265 ? -7.895 -5.262 8.078 1 96.31 265 SER A C 1
ATOM 1955 O O . SER A 1 265 ? -8.836 -6.035 8.258 1 96.31 265 SER A O 1
ATOM 19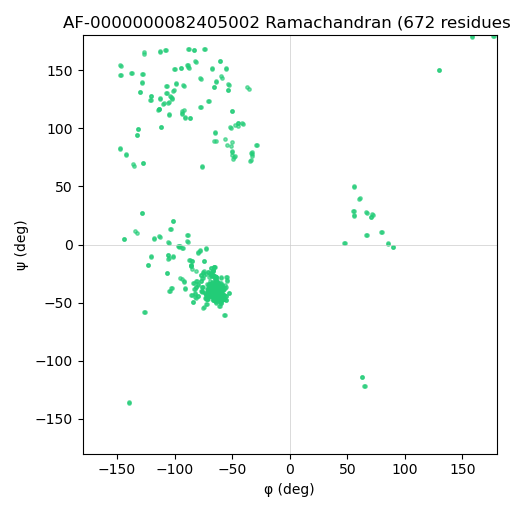57 N N . SER A 1 266 ? -7.902 -4.477 7.07 1 95.31 266 SER A N 1
ATOM 1958 C CA . SER A 1 266 ? -9.07 -4.297 6.219 1 95.31 266 SER A CA 1
ATOM 1959 C C . SER A 1 266 ? -9.273 -5.496 5.297 1 95.31 266 SER A C 1
ATOM 1961 O O . SER A 1 266 ? -10.383 -5.734 4.82 1 95.31 266 SER A O 1
ATOM 1963 N N . GLY A 1 267 ? -8.188 -6.262 5.02 1 91.06 267 GLY A N 1
ATOM 1964 C CA . GLY A 1 267 ? -8.258 -7.359 4.066 1 91.06 267 GLY A CA 1
ATOM 1965 C C . GLY A 1 267 ? -8.18 -6.898 2.623 1 91.06 267 GLY A C 1
ATOM 1966 O O . GLY A 1 267 ? -8.453 -7.676 1.705 1 91.06 267 GLY A O 1
ATOM 1967 N N . GLY A 1 268 ? -7.855 -5.648 2.441 1 88.25 268 GLY A N 1
ATOM 1968 C CA . GLY A 1 268 ? -7.789 -5.078 1.104 1 88.25 268 GLY A CA 1
ATOM 1969 C C . GLY A 1 268 ? -6.469 -5.34 0.408 1 88.25 268 GLY A C 1
ATOM 1970 O O . GLY A 1 268 ? -6.441 -5.855 -0.712 1 88.25 268 GLY A O 1
ATOM 1971 N N . ALA A 1 269 ? -5.367 -5.07 1.074 1 82.94 269 ALA A N 1
ATOM 1972 C CA . ALA A 1 269 ? -4.039 -5.297 0.509 1 82.94 269 ALA A CA 1
ATOM 1973 C C . ALA A 1 269 ? -3.723 -6.785 0.429 1 82.94 269 ALA A C 1
ATOM 1975 O O . ALA A 1 269 ? -3.229 -7.27 -0.593 1 82.94 269 ALA A O 1
ATOM 1976 N N . ILE A 1 270 ? -3.994 -7.398 1.491 1 85.88 270 ILE A N 1
ATOM 1977 C CA . ILE A 1 270 ? -3.807 -8.836 1.637 1 85.88 270 ILE A CA 1
ATOM 1978 C C . ILE A 1 270 ? -5.082 -9.469 2.189 1 85.88 270 ILE A C 1
ATOM 1980 O O . ILE A 1 270 ? -5.676 -8.961 3.141 1 85.88 270 ILE A O 1
ATOM 1984 N N . PRO A 1 271 ? -5.523 -10.562 1.525 1 89.69 271 PRO A N 1
ATOM 1985 C CA . PRO A 1 271 ? -6.723 -11.219 2.049 1 89.69 271 PRO A CA 1
ATOM 1986 C C . PRO A 1 271 ? -6.582 -11.625 3.514 1 89.69 271 PRO A C 1
ATOM 1988 O O . PRO A 1 271 ? -5.477 -11.953 3.963 1 89.69 271 PRO A O 1
ATOM 1991 N N . VAL A 1 272 ? -7.66 -11.672 4.207 1 92.31 272 VAL A N 1
ATOM 1992 C CA . VAL A 1 272 ? -7.68 -11.859 5.652 1 92.31 272 VAL A CA 1
ATOM 1993 C C . VAL A 1 272 ? -7.051 -13.211 6.004 1 92.31 272 VAL A C 1
ATOM 1995 O O . VAL A 1 272 ? -6.375 -13.336 7.027 1 92.31 272 VAL A O 1
ATOM 1998 N N . SER A 1 273 ? -7.211 -14.195 5.184 1 93.06 273 SER A N 1
ATOM 1999 C CA . SER A 1 273 ? -6.715 -15.539 5.473 1 93.06 273 SER A CA 1
ATOM 2000 C C . SER A 1 273 ? -5.199 -15.602 5.348 1 93.06 273 SER A C 1
ATOM 2002 O O . SER A 1 273 ? -4.594 -16.656 5.598 1 93.06 273 SER A O 1
ATOM 2004 N N . PHE A 1 274 ? -4.57 -14.516 4.941 1 89.88 274 PHE A N 1
ATOM 2005 C CA . PHE A 1 274 ? -3.121 -14.445 4.793 1 89.88 274 PHE A CA 1
ATOM 2006 C C . PHE A 1 274 ? -2.514 -13.5 5.82 1 89.88 274 PHE A C 1
ATOM 2008 O O . PHE A 1 274 ? -1.323 -13.188 5.762 1 89.88 274 PHE A O 1
ATOM 2015 N N . LEU A 1 275 ? -3.352 -13.047 6.715 1 91.19 275 LEU A N 1
ATOM 2016 C CA . LEU A 1 275 ? -2.895 -12.172 7.785 1 91.19 275 LEU A CA 1
ATOM 2017 C C . LEU A 1 275 ? -2.572 -12.969 9.047 1 91.19 275 LEU A C 1
ATOM 2019 O O . LEU A 1 275 ? -3.15 -14.031 9.273 1 91.19 275 LEU A O 1
ATOM 2023 N N . PRO A 1 276 ? -1.612 -12.43 9.891 1 90.69 276 PRO A N 1
ATOM 2024 C CA . PRO A 1 276 ? -1.398 -13.047 11.203 1 90.69 276 PRO A CA 1
ATOM 2025 C C . PRO A 1 276 ? -2.646 -13.016 12.078 1 90.69 276 PRO A C 1
ATOM 2027 O O . PRO A 1 276 ? -3.533 -12.188 11.867 1 90.69 276 PRO A O 1
ATOM 2030 N N . GLY A 1 277 ? -2.674 -13.945 13.062 1 92.44 277 GLY A N 1
ATOM 2031 C CA . GLY A 1 277 ? -3.844 -14.133 13.906 1 92.44 277 GLY A CA 1
ATOM 2032 C C . GLY A 1 277 ? -4.336 -12.852 14.547 1 92.44 277 GLY A C 1
ATOM 2033 O O . GLY A 1 277 ? -5.539 -12.602 14.602 1 92.44 277 GLY A O 1
ATOM 2034 N N . PHE A 1 278 ? -3.477 -11.969 15.055 1 94.62 278 PHE A N 1
ATOM 2035 C CA . PHE A 1 278 ? -3.838 -10.703 15.688 1 94.62 278 PHE A CA 1
ATOM 2036 C C . PHE A 1 278 ? -4.648 -9.828 14.734 1 94.62 278 PHE A C 1
ATOM 2038 O O . PHE A 1 278 ? -5.695 -9.297 15.109 1 94.62 278 PHE A O 1
ATOM 2045 N N . TRP A 1 279 ? -4.199 -9.758 13.539 1 95.19 279 TRP A N 1
ATOM 2046 C CA . TRP A 1 279 ? -4.836 -8.891 12.555 1 95.19 279 TRP A CA 1
ATOM 2047 C C . TRP A 1 279 ? -6.121 -9.516 12.031 1 95.19 279 TRP A C 1
ATOM 2049 O O . TRP A 1 279 ? -7.055 -8.797 11.648 1 95.19 279 TRP A O 1
ATOM 2059 N N . GLN A 1 280 ? -6.203 -10.828 11.953 1 95 280 GLN A N 1
ATOM 2060 C CA . GLN A 1 280 ? -7.461 -11.484 11.617 1 95 280 GLN A CA 1
ATOM 2061 C C . GLN A 1 280 ? -8.547 -11.141 12.633 1 95 280 GLN A C 1
ATOM 2063 O O . GLN A 1 280 ? -9.703 -10.93 12.266 1 95 280 GLN A O 1
ATOM 2068 N N . HIS A 1 281 ? -8.117 -11.156 13.844 1 96 281 HIS A N 1
ATOM 2069 C CA . HIS A 1 281 ? -9.062 -10.812 14.906 1 96 281 HIS A CA 1
ATOM 2070 C C . HIS A 1 281 ? -9.562 -9.383 14.758 1 96 281 HIS A C 1
ATOM 2072 O O . HIS A 1 281 ? -10.766 -9.125 14.859 1 96 281 HIS A O 1
ATOM 2078 N N . ILE A 1 282 ? -8.688 -8.461 14.531 1 97.06 282 ILE A N 1
ATOM 2079 C CA . ILE A 1 282 ? -9.062 -7.062 14.367 1 97.06 282 ILE A CA 1
ATOM 2080 C C . ILE A 1 282 ? -9.961 -6.906 13.141 1 97.06 282 ILE A C 1
ATOM 2082 O O . ILE A 1 282 ? -10.922 -6.133 13.164 1 97.06 282 ILE A O 1
ATOM 2086 N N . HIS A 1 283 ? -9.68 -7.633 12.117 1 96.75 283 HIS A N 1
ATOM 2087 C CA . HIS A 1 283 ? -10.438 -7.617 10.875 1 96.75 283 HIS A CA 1
ATOM 2088 C C . HIS A 1 283 ? -11.914 -7.887 11.133 1 96.75 283 HIS A C 1
ATOM 2090 O O . HIS A 1 283 ? -12.781 -7.355 10.422 1 96.75 283 HIS A O 1
ATOM 2096 N N . SER A 1 284 ? -12.25 -8.664 12.141 1 95.5 284 SER A N 1
ATOM 2097 C CA . SER A 1 284 ? -13.609 -9.133 12.359 1 95.5 284 SER A CA 1
ATOM 2098 C C . SER A 1 284 ? -14.5 -8.023 12.898 1 95.5 284 SER A C 1
ATOM 2100 O O . SER A 1 284 ? -15.727 -8.117 12.828 1 95.5 284 SER A O 1
ATOM 2102 N N . PHE A 1 285 ? -13.875 -6.945 13.352 1 97.25 285 PHE A N 1
ATOM 2103 C CA . PHE A 1 285 ? -14.773 -5.973 13.953 1 97.25 285 PHE A CA 1
ATOM 2104 C C . PHE A 1 285 ? -14.312 -4.551 13.664 1 97.25 285 PHE A C 1
ATOM 2106 O O . PHE A 1 285 ? -14.898 -3.588 14.164 1 97.25 285 PHE A O 1
ATOM 2113 N N . TRP A 1 286 ? -13.312 -4.363 12.898 1 97.38 286 TRP A N 1
ATOM 2114 C CA . TRP A 1 286 ? -12.781 -3.02 12.703 1 97.38 286 TRP A CA 1
ATOM 2115 C C . TRP A 1 286 ? -13.492 -2.309 11.562 1 97.38 286 TRP A C 1
ATOM 2117 O O . TRP A 1 286 ? -14.25 -2.932 10.812 1 97.38 286 TRP A O 1
ATOM 2127 N N . LEU A 1 287 ? -13.289 -1.021 11.414 1 97 287 LEU A N 1
ATOM 2128 C CA . LEU A 1 287 ? -14.016 -0.145 10.508 1 97 287 LEU A CA 1
ATOM 2129 C C . LEU A 1 287 ? -13.648 -0.437 9.055 1 97 287 LEU A C 1
ATOM 2131 O O . LEU A 1 287 ? -14.523 -0.568 8.203 1 97 287 LEU A O 1
ATOM 2135 N N . GLY A 1 288 ? -12.406 -0.604 8.742 1 96.94 288 GLY A N 1
ATOM 2136 C CA . GLY A 1 288 ? -11.945 -0.819 7.383 1 96.94 288 GLY A CA 1
ATOM 2137 C C . GLY A 1 288 ? -12.531 -2.066 6.746 1 96.94 288 GLY A C 1
ATOM 2138 O O . GLY A 1 288 ? -13.047 -2.014 5.629 1 96.94 288 GLY A O 1
ATOM 2139 N N . SER A 1 289 ? -12.461 -3.168 7.492 1 97.56 289 SER A N 1
ATOM 2140 C CA . SER A 1 289 ? -13 -4.426 6.98 1 97.56 289 SER A CA 1
ATOM 2141 C C . SER A 1 289 ? -14.516 -4.367 6.852 1 97.56 289 SER A C 1
ATOM 2143 O O . SER A 1 289 ? -15.094 -5 5.969 1 97.56 289 SER A O 1
ATOM 2145 N N . ALA A 1 290 ? -15.094 -3.566 7.652 1 98.12 290 ALA A N 1
ATOM 2146 C CA . ALA A 1 290 ? -16.547 -3.424 7.66 1 98.12 290 ALA A CA 1
ATOM 2147 C C . ALA A 1 290 ? -17.031 -2.76 6.375 1 98.12 290 ALA A C 1
ATOM 2149 O O . ALA A 1 290 ? -18.219 -2.873 6.023 1 98.12 290 ALA A O 1
ATOM 2150 N N . ALA A 1 291 ? -16.203 -2.098 5.719 1 97.69 291 ALA A N 1
ATOM 2151 C CA . ALA A 1 291 ? -16.562 -1.509 4.43 1 97.69 291 ALA A CA 1
ATOM 2152 C C . ALA A 1 291 ? -15.961 -2.311 3.277 1 97.69 291 ALA A C 1
ATOM 2154 O O . ALA A 1 291 ? -16.625 -2.559 2.271 1 97.69 291 ALA A O 1
ATOM 2155 N N . MET A 1 292 ? -14.773 -2.773 3.391 1 96.06 292 MET A N 1
ATOM 2156 C CA . MET A 1 292 ? -14.039 -3.459 2.334 1 96.06 292 MET A CA 1
ATOM 2157 C C . MET A 1 292 ? -14.734 -4.754 1.933 1 96.06 292 MET A C 1
ATOM 2159 O O . MET A 1 292 ? -14.961 -5 0.746 1 96.06 292 MET A O 1
ATOM 2163 N N . GLU A 1 293 ? -15.086 -5.508 2.904 1 96.19 293 GLU A N 1
ATOM 2164 C CA . GLU A 1 293 ? -15.633 -6.836 2.633 1 96.19 293 GLU A CA 1
ATOM 2165 C C . GLU A 1 293 ? -17 -6.742 1.977 1 96.19 293 GLU A C 1
ATOM 2167 O O . GLU A 1 293 ? -17.281 -7.438 0.993 1 96.19 293 GLU A O 1
ATOM 2172 N N . PRO A 1 294 ? -17.859 -5.859 2.457 1 97.12 294 PRO A N 1
ATOM 2173 C CA . PRO A 1 294 ? -19.156 -5.738 1.763 1 97.12 294 PRO A CA 1
ATOM 2174 C C . PRO A 1 294 ? -19 -5.207 0.339 1 97.12 294 PRO A C 1
ATOM 2176 O O . PRO A 1 294 ? -19.75 -5.605 -0.553 1 97.12 294 PRO A O 1
ATOM 2179 N N . ILE A 1 295 ? -18.125 -4.301 0.105 1 95.06 295 ILE A N 1
ATOM 2180 C CA . ILE A 1 295 ? -17.906 -3.791 -1.243 1 95.06 295 ILE A CA 1
ATOM 2181 C C . ILE A 1 295 ? -17.422 -4.922 -2.15 1 95.06 295 ILE A C 1
ATOM 2183 O O . ILE A 1 295 ? -17.922 -5.082 -3.268 1 95.06 295 ILE A O 1
ATOM 2187 N N . ARG A 1 296 ? -16.531 -5.66 -1.644 1 92.5 296 ARG A N 1
ATOM 2188 C CA . ARG A 1 296 ? -16.047 -6.82 -2.387 1 92.5 296 ARG A CA 1
ATOM 2189 C C . ARG A 1 296 ? -17.188 -7.809 -2.652 1 92.5 296 ARG A C 1
ATOM 2191 O O . ARG A 1 296 ? -17.312 -8.328 -3.764 1 92.5 296 ARG A O 1
ATOM 2198 N N . SER A 1 297 ? -17.984 -8.039 -1.654 1 94.62 297 SER A N 1
ATOM 2199 C CA . SER A 1 297 ? -19.109 -8.953 -1.765 1 94.62 297 SER A CA 1
ATOM 2200 C C . SER A 1 297 ? -20.094 -8.492 -2.844 1 94.62 297 SER A C 1
ATOM 2202 O O . SER A 1 297 ? -20.578 -9.305 -3.635 1 94.62 297 SER A O 1
ATOM 2204 N N . VAL A 1 298 ? -20.328 -7.262 -2.914 1 94.06 298 VAL A N 1
ATOM 2205 C CA . VAL A 1 298 ? -21.297 -6.695 -3.84 1 94.06 298 VAL A CA 1
ATOM 2206 C C . VAL A 1 298 ? -20.766 -6.789 -5.27 1 94.06 298 VAL A C 1
ATOM 2208 O O . VAL A 1 298 ? -21.516 -7.129 -6.191 1 94.06 298 VAL A O 1
ATOM 2211 N N . ILE A 1 299 ? -19.531 -6.566 -5.434 1 90.38 299 ILE A N 1
ATOM 2212 C CA . ILE A 1 299 ? -18.969 -6.465 -6.773 1 90.38 299 ILE A CA 1
ATOM 2213 C C . ILE A 1 299 ? -18.672 -7.859 -7.316 1 90.38 299 ILE A C 1
ATOM 2215 O O . ILE A 1 299 ? -18.906 -8.141 -8.492 1 90.38 299 ILE A O 1
ATOM 2219 N N . TYR A 1 300 ? -18.297 -8.773 -6.387 1 89.56 300 TYR A N 1
ATOM 2220 C CA . TYR A 1 300 ? -17.75 -10.008 -6.938 1 89.56 300 TYR A CA 1
ATOM 2221 C C . TYR A 1 300 ? -18.531 -11.219 -6.461 1 89.56 300 TYR A C 1
ATOM 2223 O O . TYR A 1 300 ? -18.438 -12.305 -7.047 1 89.56 300 TYR A O 1
ATOM 2231 N N . PHE A 1 301 ? -19.297 -11.062 -5.414 1 93.12 301 PHE A N 1
ATOM 2232 C CA . PHE A 1 301 ? -19.922 -12.242 -4.82 1 93.12 301 PHE A CA 1
ATOM 2233 C C . PHE A 1 301 ? -21.422 -12.039 -4.645 1 93.12 301 PHE A C 1
ATOM 2235 O O . PHE A 1 301 ? -22.016 -12.539 -3.684 1 93.12 301 PHE A O 1
ATOM 2242 N N . ASP A 1 302 ? -22 -11.188 -5.488 1 91.44 302 ASP A N 1
ATOM 2243 C CA . ASP A 1 302 ? -23.453 -10.961 -5.516 1 91.44 302 ASP A CA 1
ATOM 2244 C C . ASP A 1 302 ? -23.969 -10.539 -4.145 1 91.44 302 ASP A C 1
ATOM 2246 O O . ASP A 1 302 ? -25.062 -10.93 -3.744 1 91.44 302 ASP A O 1
ATOM 2250 N N . GLY A 1 303 ? -23.062 -9.977 -3.395 1 93.31 303 GLY A N 1
ATOM 2251 C CA . GLY A 1 303 ? -23.469 -9.43 -2.109 1 93.31 303 GLY A CA 1
ATOM 2252 C C . GLY A 1 303 ? -23.375 -10.438 -0.978 1 93.31 303 GLY A C 1
ATOM 2253 O O . GLY A 1 303 ? -23.594 -10.086 0.186 1 93.31 303 GLY A O 1
ATOM 2254 N N . ASN A 1 304 ? -23.016 -11.617 -1.249 1 93.5 304 ASN A N 1
ATOM 2255 C CA . ASN A 1 304 ? -22.938 -12.656 -0.229 1 93.5 304 ASN A CA 1
ATOM 2256 C C . ASN A 1 304 ? -21.859 -12.352 0.803 1 93.5 304 ASN A C 1
ATOM 2258 O O . ASN A 1 304 ? -20.781 -11.867 0.452 1 93.5 304 ASN A O 1
ATOM 2262 N N . GLY A 1 305 ? -22.234 -12.555 2.127 1 92 305 GLY A N 1
ATOM 2263 C CA . GLY A 1 305 ? -21.266 -12.375 3.197 1 92 305 GLY A CA 1
ATOM 2264 C C . GLY A 1 305 ? -21.156 -10.93 3.656 1 92 305 GLY A C 1
ATOM 2265 O O . GLY A 1 305 ? -20.375 -10.633 4.57 1 92 305 GLY A O 1
ATOM 2266 N N . ALA A 1 306 ? -21.906 -10.016 3.094 1 94.62 306 ALA A N 1
ATOM 2267 C CA . ALA A 1 306 ? -21.797 -8.594 3.396 1 94.62 306 ALA A CA 1
ATOM 2268 C C . ALA A 1 306 ? -22.453 -8.266 4.738 1 94.62 306 ALA A C 1
ATOM 2270 O O . ALA A 1 306 ? -22.031 -7.32 5.422 1 94.62 306 ALA A O 1
ATOM 2271 N N . GLY A 1 307 ? -23.391 -8.984 5.191 1 95.12 307 GLY A N 1
ATOM 2272 C CA . GLY A 1 307 ? -24.266 -8.68 6.309 1 95.12 307 GLY A CA 1
ATOM 2273 C C . GLY A 1 307 ? -23.516 -8.398 7.598 1 95.12 307 GLY A C 1
ATOM 2274 O O . GLY A 1 307 ? -23.641 -7.316 8.172 1 95.12 307 GLY A O 1
ATOM 2275 N N . PRO A 1 308 ? -22.781 -9.352 8.055 1 95.62 308 PRO A N 1
ATOM 2276 C CA . PRO A 1 308 ? -22.078 -9.164 9.32 1 95.62 308 PRO A CA 1
ATOM 2277 C C . PRO A 1 308 ? -21.172 -7.945 9.32 1 95.62 308 PRO A C 1
ATOM 2279 O O . PRO A 1 308 ? -21.062 -7.242 10.328 1 95.62 308 PRO A O 1
ATOM 2282 N N . HIS A 1 309 ? -20.547 -7.68 8.25 1 96.88 309 HIS A N 1
ATOM 2283 C CA . HIS A 1 309 ? -19.641 -6.539 8.148 1 96.88 309 HIS A CA 1
ATOM 2284 C C . HIS A 1 309 ? -20.422 -5.227 8.148 1 96.88 309 HIS A C 1
ATOM 2286 O O . HIS A 1 309 ? -19.984 -4.238 8.742 1 96.88 309 HIS A O 1
ATOM 2292 N N . LEU A 1 310 ? -21.562 -5.203 7.508 1 97.94 310 LEU A N 1
ATOM 2293 C CA . LEU A 1 310 ? -22.406 -4.012 7.508 1 97.94 310 LEU A CA 1
ATOM 2294 C C . LEU A 1 310 ? -22.922 -3.705 8.914 1 97.94 310 LEU A C 1
ATOM 2296 O O . LEU A 1 310 ? -23.062 -2.537 9.281 1 97.94 310 LEU A O 1
ATOM 2300 N N . LEU A 1 311 ? -23.156 -4.746 9.648 1 97.94 311 LEU A N 1
ATOM 2301 C CA . LEU A 1 311 ? -23.562 -4.562 11.039 1 97.94 311 LEU A CA 1
ATOM 2302 C C . LEU A 1 311 ? -22.453 -3.9 11.844 1 97.94 311 LEU A C 1
ATOM 2304 O O . LEU A 1 311 ? -22.703 -3.01 12.656 1 97.94 311 LEU A O 1
ATOM 2308 N N . VAL A 1 312 ? -21.25 -4.332 11.648 1 98.19 312 VAL A N 1
ATOM 2309 C CA . VAL A 1 312 ? -20.109 -3.746 12.336 1 98.19 312 VAL A CA 1
ATOM 2310 C C . VAL A 1 312 ? -19.984 -2.27 11.961 1 98.19 312 VAL A C 1
ATOM 2312 O O . VAL A 1 312 ? -19.734 -1.424 12.828 1 98.19 312 VAL A O 1
ATOM 2315 N N . LEU A 1 313 ? -20.141 -1.972 10.688 1 98.38 313 LEU A N 1
ATOM 2316 C CA . LEU A 1 313 ? -20.109 -0.586 10.234 1 98.38 313 LEU A CA 1
ATOM 2317 C C . LEU A 1 313 ? -21.172 0.251 10.945 1 98.38 313 LEU A C 1
ATOM 2319 O O . LEU A 1 313 ? -20.891 1.362 11.398 1 98.38 313 LEU A O 1
ATOM 2323 N N . GLY A 1 314 ? -22.328 -0.322 11.039 1 98.19 314 GLY A N 1
ATOM 2324 C CA . GLY A 1 314 ? -23.406 0.353 11.75 1 98.19 314 GLY A CA 1
ATOM 2325 C C . GLY A 1 314 ? -23.094 0.585 13.219 1 98.19 314 GLY A C 1
ATOM 2326 O O . GLY A 1 314 ? -23.375 1.654 13.758 1 98.19 314 GLY A O 1
ATOM 2327 N N . ILE A 1 315 ? -22.516 -0.368 13.836 1 98.31 315 ILE A N 1
ATOM 2328 C CA . ILE A 1 315 ? -22.172 -0.267 15.25 1 98.31 315 ILE A CA 1
ATOM 2329 C C . ILE A 1 315 ? -21.141 0.844 15.445 1 98.31 315 ILE A C 1
ATOM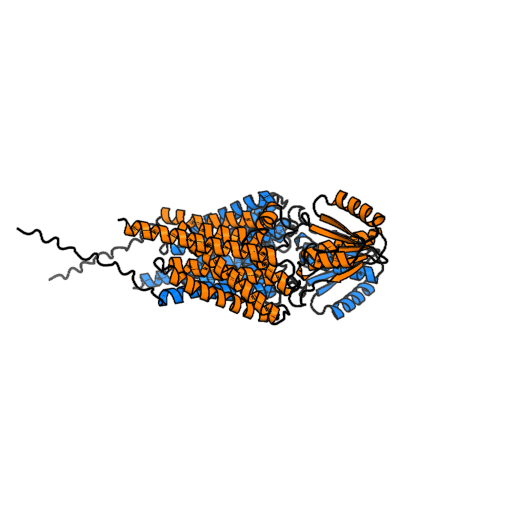 2331 O O . ILE A 1 315 ? -21.25 1.641 16.375 1 98.31 315 ILE A O 1
ATOM 2335 N N . TRP A 1 316 ? -20.125 0.926 14.578 1 98.44 316 TRP A N 1
ATOM 2336 C CA . TRP A 1 316 ? -19.125 1.987 14.648 1 98.44 316 TRP A CA 1
ATOM 2337 C C . TRP A 1 316 ? -19.766 3.359 14.508 1 98.44 316 TRP A C 1
ATOM 2339 O O . TRP A 1 316 ? -19.422 4.297 15.227 1 98.44 316 TRP A O 1
ATOM 2349 N N . LEU A 1 317 ? -20.719 3.455 13.57 1 98.44 317 LEU A N 1
ATOM 2350 C CA . LEU A 1 317 ? -21.406 4.727 13.336 1 98.44 317 LEU A CA 1
ATOM 2351 C C . LEU A 1 317 ? -22.203 5.141 14.562 1 98.44 317 LEU A C 1
ATOM 2353 O O . LEU A 1 317 ? -22.094 6.273 15.039 1 98.44 317 LEU A O 1
ATOM 2357 N N . VAL A 1 318 ? -23 4.25 15.078 1 98.31 318 VAL A N 1
ATOM 2358 C CA . VAL A 1 318 ? -23.844 4.531 16.234 1 98.31 318 VAL A CA 1
ATOM 2359 C C . VAL A 1 318 ? -22.984 4.871 17.438 1 98.31 318 VAL A C 1
ATOM 2361 O O . VAL A 1 318 ? -23.297 5.797 18.203 1 98.31 318 VAL A O 1
ATOM 2364 N N . ALA A 1 319 ? -21.922 4.141 17.609 1 98.19 319 ALA A N 1
ATOM 2365 C CA . ALA A 1 319 ? -21.016 4.402 18.719 1 98.19 319 ALA A CA 1
ATOM 2366 C C . ALA A 1 319 ? -20.375 5.781 18.594 1 98.19 319 ALA A C 1
ATOM 2368 O O . ALA A 1 319 ? -20.312 6.527 19.578 1 98.19 319 ALA A O 1
ATOM 2369 N N . ALA A 1 320 ? -19.906 6.117 17.422 1 98.19 320 ALA A N 1
ATOM 2370 C CA . ALA A 1 320 ? -19.266 7.414 17.219 1 98.19 320 ALA A CA 1
ATOM 2371 C C . ALA A 1 320 ? -20.25 8.555 17.453 1 98.19 320 ALA A C 1
ATOM 2373 O O . ALA A 1 320 ? -19.953 9.508 18.172 1 98.19 320 ALA A O 1
ATOM 2374 N N . LEU A 1 321 ? -21.438 8.5 16.891 1 97.69 321 LEU A N 1
ATOM 2375 C CA . LEU A 1 321 ? -22.453 9.547 17.047 1 97.69 321 LEU A CA 1
ATOM 2376 C C . LEU A 1 321 ? -22.969 9.602 18.484 1 97.69 321 LEU A C 1
ATOM 2378 O O . LEU A 1 321 ? -23.141 10.688 19.031 1 97.69 321 LEU A O 1
ATOM 2382 N N . GLY A 1 322 ? -23.219 8.43 19.031 1 97.44 322 GLY A N 1
ATOM 2383 C CA . GLY A 1 322 ? -23.688 8.375 20.406 1 97.44 322 GLY A CA 1
ATOM 2384 C C . GLY A 1 322 ? -22.719 8.953 21.406 1 97.44 322 GLY A C 1
ATOM 2385 O O . GLY A 1 322 ? -23.109 9.742 22.266 1 97.44 322 GLY A O 1
ATOM 2386 N N . LEU A 1 323 ? -21.453 8.586 21.297 1 97.44 323 LEU A N 1
ATOM 2387 C CA . LEU A 1 323 ? -20.453 9.078 22.219 1 97.44 323 LEU A CA 1
ATOM 2388 C C . LEU A 1 323 ? -20.219 10.57 22.031 1 97.44 323 LEU A C 1
ATOM 2390 O O . LEU A 1 323 ? -19.984 11.297 23.016 1 97.44 323 LEU A O 1
ATOM 2394 N N . THR A 1 324 ? -20.234 11.008 20.812 1 96.44 324 THR A N 1
ATOM 2395 C CA . THR A 1 324 ? -20.109 12.438 20.578 1 96.44 324 THR A CA 1
ATOM 2396 C C . THR A 1 324 ? -21.281 13.195 21.188 1 96.44 324 THR A C 1
ATOM 2398 O O . THR A 1 324 ? -21.109 14.25 21.781 1 96.44 324 THR A O 1
ATOM 2401 N N . GLY A 1 325 ? -22.484 12.648 20.984 1 94.19 325 GLY A N 1
ATOM 2402 C CA . GLY A 1 325 ? -23.672 13.242 21.594 1 94.19 325 GLY A CA 1
ATOM 2403 C C . GLY A 1 325 ? -23.609 13.281 23.109 1 94.19 325 GLY A C 1
ATOM 2404 O O . GLY A 1 325 ? -23.984 14.281 23.719 1 94.19 325 GLY A O 1
ATOM 2405 N N . LEU A 1 326 ? -23.141 12.258 23.641 1 94.06 326 LEU A N 1
ATOM 2406 C CA . LEU A 1 326 ? -23 12.188 25.094 1 94.06 326 LEU A CA 1
ATOM 2407 C C . LEU A 1 326 ? -22.016 13.242 25.594 1 94.06 326 LEU A C 1
ATOM 2409 O O . LEU A 1 326 ? -22.266 13.883 26.625 1 94.06 326 LEU A O 1
ATOM 2413 N N . LEU A 1 327 ? -20.922 13.383 24.891 1 92.06 327 LEU A N 1
ATOM 2414 C CA . LEU A 1 327 ? -19.922 14.367 25.281 1 92.06 327 LEU A CA 1
ATOM 2415 C C . LEU A 1 327 ? -20.469 15.781 25.141 1 92.06 327 LEU A C 1
ATOM 2417 O O . LEU A 1 327 ? -20.219 16.641 25.984 1 92.06 327 LEU A O 1
ATOM 2421 N N . ALA A 1 328 ? -21.234 16 24.141 1 88.38 328 ALA A N 1
ATOM 2422 C CA . ALA A 1 328 ? -21.844 17.312 23.906 1 88.38 328 ALA A CA 1
ATOM 2423 C C . ALA A 1 328 ? -22.875 17.641 24.984 1 88.38 328 ALA A C 1
ATOM 2425 O O . ALA A 1 328 ? -22.984 18.781 25.438 1 88.38 328 ALA A O 1
ATOM 2426 N N . SER A 1 329 ? -23.578 16.703 25.406 1 88.62 329 SER A N 1
ATOM 2427 C CA . SER A 1 329 ? -24.594 16.906 26.422 1 88.62 329 SER A CA 1
ATOM 2428 C C . SER A 1 329 ? -23.984 17.203 27.781 1 88.62 329 SER A C 1
ATOM 2430 O O . SER A 1 329 ? -24.5 18.016 28.547 1 88.62 329 SER A O 1
ATOM 2432 N N . ARG A 1 330 ? -22.938 16.625 28.047 1 86.62 330 ARG A N 1
ATOM 2433 C CA . ARG A 1 330 ? -22.266 16.828 29.328 1 86.62 330 ARG A CA 1
ATOM 2434 C C . ARG A 1 330 ? -21.641 18.219 29.406 1 86.62 330 ARG A C 1
ATOM 2436 O O . ARG A 1 330 ? -21.609 18.828 30.484 1 86.62 330 ARG A O 1
ATOM 2443 N N . GLN A 1 331 ? -21.125 18.641 28.344 1 78.31 331 GLN A N 1
ATOM 2444 C CA . GLN A 1 331 ? -20.516 19.953 28.297 1 78.31 331 GLN A CA 1
ATOM 2445 C C . GLN A 1 331 ? -21.562 21.062 28.438 1 78.31 331 GLN A C 1
ATOM 2447 O O . GLN A 1 331 ? -21.328 22.078 29.078 1 78.31 331 GLN A O 1
ATOM 2452 N N . SER A 1 332 ? -22.734 20.859 27.859 1 73.88 332 SER A N 1
ATOM 2453 C CA . SER A 1 332 ? -23.812 21.828 27.969 1 73.88 332 SER A CA 1
ATOM 2454 C C . SER A 1 332 ? -24.359 21.891 29.391 1 73.88 332 SER A C 1
ATOM 2456 O O . SER A 1 332 ? -24.672 22.969 29.891 1 73.88 332 SER A O 1
ATOM 2458 N N . LYS A 1 333 ? -24.312 20.859 30.031 1 72.81 333 LYS A N 1
ATOM 2459 C CA . LYS A 1 333 ? -24.812 20.828 31.406 1 72.81 333 LYS A CA 1
ATOM 2460 C C . LYS A 1 333 ? -23.828 21.516 32.344 1 72.81 333 LYS A C 1
ATOM 2462 O O . LYS A 1 333 ? -24.25 22.203 33.281 1 72.81 333 LYS A O 1
ATOM 2467 N N . LYS A 1 334 ? -22.719 21.375 32.125 1 69.12 334 LYS A N 1
ATOM 2468 C CA . LYS A 1 334 ? -21.703 21.984 32.969 1 69.12 334 LYS A CA 1
ATOM 2469 C C . LYS A 1 334 ? -21.703 23.516 32.844 1 69.12 334 LYS A C 1
ATOM 2471 O O . LYS A 1 334 ? -21.531 24.234 33.812 1 69.12 334 LYS A O 1
ATOM 2476 N N . THR A 1 335 ? -21.844 24.031 31.625 1 64 335 THR A N 1
ATOM 2477 C CA . THR A 1 335 ? -21.906 25.469 31.406 1 64 335 THR A CA 1
ATOM 2478 C C . THR A 1 335 ? -23.172 26.062 32.031 1 64 335 THR A C 1
ATOM 2480 O O . THR A 1 335 ? -23.156 27.172 32.562 1 64 335 THR A O 1
ATOM 2483 N N . ALA A 1 336 ? -24.281 25.359 32 1 65.5 336 ALA A N 1
ATOM 2484 C CA . ALA A 1 336 ? -25.531 25.828 32.594 1 65.5 336 ALA A CA 1
ATOM 2485 C C . ALA A 1 336 ? -25.453 25.828 34.125 1 65.5 336 ALA A C 1
ATOM 2487 O O . ALA A 1 336 ? -26.047 26.688 34.781 1 65.5 336 ALA A O 1
ATOM 2488 N N . ALA A 1 337 ? -24.703 25.016 34.625 1 66.69 337 ALA A N 1
ATOM 2489 C CA . ALA A 1 337 ? -24.609 24.922 36.094 1 66.69 337 ALA A CA 1
ATOM 2490 C C . ALA A 1 337 ? -23.688 26 36.656 1 66.69 337 ALA A C 1
ATOM 2492 O O . ALA A 1 337 ? -23.688 26.266 37.844 1 66.69 337 ALA A O 1
ATOM 2493 N N . GLN A 1 338 ? -22.797 26.594 36.062 1 52.03 338 GLN A N 1
ATOM 2494 C CA . GLN A 1 338 ? -21.984 27.688 36.562 1 52.03 338 GLN A CA 1
ATOM 2495 C C . GLN A 1 338 ? -22.703 29.016 36.438 1 52.03 338 GLN A C 1
ATOM 2497 O O . GLN A 1 338 ? -23.156 29.391 35.344 1 52.03 338 GLN A O 1
ATOM 2502 N N . MET B 1 1 ? -30.984 53.656 50.281 1 36.5 1 MET B N 1
ATOM 2503 C CA . MET B 1 1 ? -30 53.594 49.219 1 36.5 1 MET B CA 1
ATOM 2504 C C . MET B 1 1 ? -30.078 52.219 48.5 1 36.5 1 MET B C 1
ATOM 2506 O O . MET B 1 1 ? -29.781 51.188 49.125 1 36.5 1 MET B O 1
ATOM 2510 N N . THR B 1 2 ? -30.938 52.031 47.5 1 42.56 2 THR B N 1
ATOM 2511 C CA . THR B 1 2 ? -31.344 50.906 46.688 1 42.56 2 THR B CA 1
ATOM 2512 C C . THR B 1 2 ? -30.172 50.406 45.812 1 42.56 2 THR B C 1
ATOM 2514 O O . THR B 1 2 ? -29.625 51.156 45.031 1 42.56 2 THR B O 1
ATOM 2517 N N . ASP B 1 3 ? -29.344 49.5 46.25 1 43.69 3 ASP B N 1
ATOM 2518 C CA . ASP B 1 3 ? -28.312 48.781 45.531 1 43.69 3 ASP B CA 1
ATOM 2519 C C . ASP B 1 3 ? -28.859 48.188 44.219 1 43.69 3 ASP B C 1
ATOM 2521 O O . ASP B 1 3 ? -29.672 47.25 44.25 1 43.69 3 ASP B O 1
ATOM 2525 N N . THR B 1 4 ? -29.125 49 43.156 1 48.69 4 THR B N 1
ATOM 2526 C CA . THR B 1 4 ? -29.453 48.469 41.844 1 48.69 4 THR B CA 1
ATOM 2527 C C . THR B 1 4 ? -28.344 47.531 41.344 1 48.69 4 THR B C 1
ATOM 2529 O O . THR B 1 4 ? -27.219 47.969 41.094 1 48.69 4 THR B O 1
ATOM 2532 N N . ASP B 1 5 ? -28.422 46.25 41.625 1 50.09 5 ASP B N 1
ATOM 2533 C CA . ASP B 1 5 ? -27.609 45.25 40.969 1 50.09 5 ASP B CA 1
ATOM 2534 C C . ASP B 1 5 ? -27.656 45.375 39.438 1 50.09 5 ASP B C 1
ATOM 2536 O O . ASP B 1 5 ? -28.703 45.125 38.812 1 50.09 5 ASP B O 1
ATOM 2540 N N . VAL B 1 6 ? -26.938 46.344 38.875 1 54.94 6 VAL B N 1
ATOM 2541 C CA . VAL B 1 6 ? -26.734 46.406 37.438 1 54.94 6 VAL B CA 1
ATOM 2542 C C . VAL B 1 6 ? -26.25 45.031 36.938 1 54.94 6 VAL B C 1
ATOM 2544 O O . VAL B 1 6 ? -25.109 44.625 37.188 1 54.94 6 VAL B O 1
ATOM 2547 N N . ARG B 1 7 ? -27.156 44.062 36.75 1 51.81 7 ARG B N 1
ATOM 2548 C CA . ARG B 1 7 ? -26.797 42.875 35.969 1 51.81 7 ARG B CA 1
ATOM 2549 C C . ARG B 1 7 ? -26.172 43.281 34.625 1 51.81 7 ARG B C 1
ATOM 2551 O O . ARG B 1 7 ? -26.828 43.875 33.781 1 51.81 7 ARG B O 1
ATOM 2558 N N . VAL B 1 8 ? -24.922 43.469 34.562 1 51.41 8 VAL B N 1
ATOM 2559 C CA . VAL B 1 8 ? -24.234 43.531 33.281 1 51.41 8 VAL B CA 1
ATOM 2560 C C . VAL B 1 8 ? -24.672 42.375 32.406 1 51.41 8 VAL B C 1
ATOM 2562 O O . VAL B 1 8 ? -24.656 41.219 32.812 1 51.41 8 VAL B O 1
ATOM 2565 N N . PRO B 1 9 ? -25.531 42.594 31.438 1 46.97 9 PRO B N 1
ATOM 2566 C CA . PRO B 1 9 ? -25.875 41.5 30.562 1 46.97 9 PRO B CA 1
ATOM 2567 C C . PRO B 1 9 ? -24.672 40.625 30.188 1 46.97 9 PRO B C 1
ATOM 2569 O O . PRO B 1 9 ? -23.578 41.156 29.969 1 46.97 9 PRO B O 1
ATOM 2572 N N . SER B 1 10 ? -24.516 39.469 30.75 1 46.88 10 SER B N 1
ATOM 2573 C CA . SER B 1 10 ? -23.547 38.531 30.234 1 46.88 10 SER B CA 1
ATOM 2574 C C . SER B 1 10 ? -23.422 38.625 28.719 1 46.88 10 SER B C 1
ATOM 2576 O O . SER B 1 10 ? -24.406 38.531 28 1 46.88 10 SER B O 1
ATOM 2578 N N . GLU B 1 11 ? -22.734 39.562 28.156 1 43.69 11 GLU B N 1
ATOM 2579 C CA . GLU B 1 11 ? -22.438 39.562 26.719 1 43.69 11 GLU B CA 1
ATOM 2580 C C . GLU B 1 11 ? -22.391 38.125 26.172 1 43.69 11 GLU B C 1
ATOM 2582 O O . GLU B 1 11 ? -21.609 37.312 26.625 1 43.69 11 GLU B O 1
ATOM 2587 N N . GLU B 1 12 ? -23.469 37.562 25.812 1 48.31 12 GLU B N 1
ATOM 2588 C CA . GLU B 1 12 ? -23.5 36.312 25.062 1 48.31 12 GLU B CA 1
ATOM 2589 C C . GLU B 1 12 ? -22.297 36.219 24.125 1 48.31 12 GLU B C 1
ATOM 2591 O O . GLU B 1 12 ? -22.125 37.031 23.234 1 48.31 12 GLU B O 1
ATOM 2596 N N . VAL B 1 13 ? -21.219 35.938 24.641 1 52.09 13 VAL B N 1
ATOM 2597 C CA . VAL B 1 13 ? -20.078 35.625 23.781 1 52.09 13 VAL B CA 1
ATOM 2598 C C . VAL B 1 13 ? -20.547 34.906 22.516 1 52.09 13 VAL B C 1
ATOM 2600 O O . VAL B 1 13 ? -21.016 33.781 22.578 1 52.09 13 VAL B O 1
ATOM 2603 N N . VAL B 1 14 ? -21.203 35.562 21.547 1 53.81 14 VAL B N 1
ATOM 2604 C CA . VAL B 1 14 ? -21.578 35.062 20.234 1 53.81 14 VAL B CA 1
ATOM 2605 C C . VAL B 1 14 ? -20.359 34.469 19.547 1 53.81 14 VAL B C 1
ATOM 2607 O O . VAL B 1 14 ? -19.344 35.125 19.344 1 53.81 14 VAL B O 1
ATOM 2610 N N . ASP B 1 15 ? -20.188 33.125 19.531 1 58.44 15 ASP B N 1
ATOM 2611 C CA . ASP B 1 15 ? -19.141 32.438 18.797 1 58.44 15 ASP B CA 1
ATOM 2612 C C . ASP B 1 15 ? -19.016 33 17.375 1 58.44 15 ASP B C 1
ATOM 2614 O O . ASP B 1 15 ? -20.016 33.219 16.703 1 58.44 15 ASP B O 1
ATOM 2618 N N . PRO B 1 16 ? -18.031 33.781 17.078 1 63.91 16 PRO B N 1
ATOM 2619 C CA . PRO B 1 16 ? -17.859 34.344 15.734 1 63.91 16 PRO B CA 1
ATOM 2620 C C . PRO B 1 16 ? -18.25 33.344 14.633 1 63.91 16 PRO B C 1
ATOM 2622 O O . PRO B 1 16 ? -18.141 32.125 14.828 1 63.91 16 PRO B O 1
ATOM 2625 N N . PRO B 1 17 ? -19.016 33.844 13.609 1 75.38 17 PRO B N 1
ATOM 2626 C CA . PRO B 1 17 ? -19.469 33.031 12.484 1 75.38 17 PRO B CA 1
ATOM 2627 C C . PRO B 1 17 ? -18.328 32.312 11.781 1 75.38 17 PRO B C 1
ATOM 2629 O O . PRO B 1 17 ? -17.188 32.75 11.812 1 75.38 17 PRO B O 1
ATOM 2632 N N . THR B 1 18 ? -18.547 31.094 11.445 1 78.5 18 THR B N 1
ATOM 2633 C CA . THR B 1 18 ? -17.594 30.266 10.711 1 78.5 18 THR B CA 1
ATOM 2634 C C . THR B 1 18 ? -17.078 30.984 9.469 1 78.5 18 THR B C 1
ATOM 2636 O O . THR B 1 18 ? -17.875 31.578 8.727 1 78.5 18 THR B O 1
ATOM 2639 N N . ASN B 1 19 ? -15.836 31.281 9.445 1 83.81 19 ASN B N 1
ATOM 2640 C CA . ASN B 1 19 ? -15.219 31.828 8.234 1 83.81 19 ASN B CA 1
ATOM 2641 C C . ASN B 1 19 ? -15.227 30.812 7.094 1 83.81 19 ASN B C 1
ATOM 2643 O O . ASN B 1 19 ? -14.289 30.031 6.953 1 83.81 19 ASN B O 1
ATOM 2647 N N . TRP B 1 20 ? -16.188 30.891 6.227 1 87.25 20 TRP B N 1
ATOM 2648 C CA . TRP B 1 20 ? -16.438 29.906 5.18 1 87.25 20 TRP B CA 1
ATOM 2649 C C . TRP B 1 20 ? -15.359 29.969 4.109 1 87.25 20 TRP B C 1
ATOM 2651 O O . TRP B 1 20 ? -15.117 28.984 3.4 1 87.25 20 TRP B O 1
ATOM 2661 N N . LYS B 1 21 ? -14.688 31.078 3.949 1 86.75 21 LYS B N 1
ATOM 2662 C CA . LYS B 1 21 ? -13.562 31.172 3.021 1 86.75 21 LYS B CA 1
ATOM 2663 C C . LYS B 1 21 ? -12.383 30.328 3.498 1 86.75 21 LYS B C 1
ATOM 2665 O O . LYS B 1 21 ? -11.742 29.641 2.701 1 86.75 21 LYS B O 1
ATOM 2670 N N . MET B 1 22 ? -12.227 30.375 4.789 1 85.88 22 MET B N 1
ATOM 2671 C CA . MET B 1 22 ? -11.141 29.562 5.367 1 85.88 22 MET B CA 1
ATOM 2672 C C . MET B 1 22 ? -11.469 28.078 5.289 1 85.88 22 MET B C 1
ATOM 2674 O O . MET B 1 22 ? -10.586 27.266 5.012 1 85.88 22 MET B O 1
ATOM 2678 N N . VAL B 1 23 ? -12.688 27.797 5.48 1 87.25 23 VAL B N 1
ATOM 2679 C CA . VAL B 1 23 ? -13.133 26.406 5.402 1 87.25 23 VAL B CA 1
ATOM 2680 C C . VAL B 1 23 ? -12.977 25.891 3.973 1 87.25 23 VAL B C 1
ATOM 2682 O O . VAL B 1 23 ? -12.445 24.797 3.752 1 87.25 23 VAL B O 1
ATOM 2685 N N . GLY B 1 24 ? -13.422 26.672 3.023 1 88.5 24 GLY B N 1
ATOM 2686 C CA . GLY B 1 24 ? -13.289 26.312 1.624 1 88.5 24 GLY B CA 1
ATOM 2687 C C . GLY B 1 24 ? -11.844 26.094 1.202 1 88.5 24 GLY B C 1
ATOM 2688 O O . GLY B 1 24 ? -11.523 25.109 0.543 1 88.5 24 GLY B O 1
ATOM 2689 N N . SER B 1 25 ? -11.016 26.984 1.617 1 87.94 25 SER B N 1
ATOM 2690 C CA . SER B 1 25 ? -9.602 26.859 1.282 1 87.94 25 SER B CA 1
ATOM 2691 C C . SER B 1 25 ? -8.977 25.656 1.965 1 87.94 25 SER B C 1
ATOM 2693 O O . SER B 1 25 ? -8.102 25 1.393 1 87.94 25 SER B O 1
ATOM 2695 N N . GLY B 1 26 ? -9.406 25.422 3.168 1 88.12 26 GLY B N 1
ATOM 2696 C CA . GLY B 1 26 ? -8.883 24.266 3.881 1 88.12 26 GLY B CA 1
ATOM 2697 C C . GLY B 1 26 ? -9.266 22.938 3.238 1 88.12 26 GLY B C 1
ATOM 2698 O O . GLY B 1 26 ? -8.469 22 3.23 1 88.12 26 GLY B O 1
ATOM 2699 N N . LEU B 1 27 ? -10.367 22.938 2.67 1 91.06 27 LEU B N 1
ATOM 2700 C CA . LEU B 1 27 ? -10.875 21.703 2.094 1 91.06 27 LEU B CA 1
ATOM 2701 C C . LEU B 1 27 ? -10.203 21.406 0.758 1 91.06 27 LEU B C 1
ATOM 2703 O O . LEU B 1 27 ? -10.359 20.312 0.209 1 91.06 27 LEU B O 1
ATOM 2707 N N . ALA B 1 28 ? -9.383 22.312 0.291 1 91.75 28 ALA B N 1
ATOM 2708 C CA . ALA B 1 28 ? -8.609 22.078 -0.924 1 91.75 28 ALA B CA 1
ATOM 2709 C C . ALA B 1 28 ? -7.613 20.938 -0.729 1 91.75 28 ALA B C 1
ATOM 2711 O O . ALA B 1 28 ? -7.332 20.188 -1.663 1 91.75 28 ALA B O 1
ATOM 2712 N N . PHE B 1 29 ? -7.156 20.781 0.49 1 90.75 29 PHE B N 1
ATOM 2713 C CA . PHE B 1 29 ? -6.129 19.781 0.762 1 90.75 29 PHE B CA 1
ATOM 2714 C C . PHE B 1 29 ? -6.707 18.375 0.678 1 90.75 29 PHE B C 1
ATOM 2716 O O . PHE B 1 29 ? -6.207 17.531 -0.077 1 90.75 29 PHE B O 1
ATOM 2723 N N . PRO B 1 30 ? -7.816 18.109 1.38 1 92.25 30 PRO B N 1
ATOM 2724 C CA . PRO B 1 30 ? -8.398 16.781 1.25 1 92.25 30 PRO B CA 1
ATOM 2725 C C . PRO B 1 30 ? -8.836 16.469 -0.178 1 92.25 30 PRO B C 1
ATOM 2727 O O . PRO B 1 30 ? -8.68 15.328 -0.642 1 92.25 30 PRO B O 1
ATOM 2730 N N . LEU B 1 31 ? -9.336 17.484 -0.829 1 93.81 31 LEU B N 1
ATOM 2731 C CA . LEU B 1 31 ? -9.758 17.266 -2.211 1 93.81 31 LEU B CA 1
ATOM 2732 C C . LEU B 1 31 ? -8.562 16.953 -3.102 1 93.81 31 LEU B C 1
ATOM 2734 O O . LEU B 1 31 ? -8.625 16.031 -3.916 1 93.81 31 LEU B O 1
ATOM 2738 N N . PHE B 1 32 ? -7.547 17.703 -2.947 1 95.19 32 PHE B N 1
ATOM 2739 C CA . PHE B 1 32 ? -6.312 17.469 -3.682 1 95.19 32 PHE B CA 1
ATOM 2740 C C . PHE B 1 32 ? -5.789 16.062 -3.418 1 95.19 32 PHE B C 1
ATOM 2742 O O . PHE B 1 32 ? -5.395 15.359 -4.348 1 95.19 32 PHE B O 1
ATOM 2749 N N . PHE B 1 33 ? -5.766 15.664 -2.166 1 92.69 33 PHE B N 1
ATOM 2750 C CA . PHE B 1 33 ? -5.254 14.359 -1.779 1 92.69 33 PHE B CA 1
ATOM 2751 C C . PHE B 1 33 ? -6.074 13.242 -2.418 1 92.69 33 PHE B C 1
ATOM 2753 O O . PHE B 1 33 ? -5.52 12.305 -2.99 1 92.69 33 PHE B O 1
ATOM 2760 N N . VAL B 1 34 ? -7.379 13.398 -2.396 1 91.44 34 VAL B N 1
ATOM 2761 C CA . VAL B 1 34 ? -8.289 12.398 -2.938 1 91.44 34 VAL B CA 1
ATOM 2762 C C . VAL B 1 34 ? -8.062 12.242 -4.438 1 91.44 34 VAL B C 1
ATOM 2764 O O . VAL B 1 34 ? -7.898 11.125 -4.938 1 91.44 34 VAL B O 1
ATOM 2767 N N . ILE B 1 35 ? -7.918 13.305 -5.078 1 94.12 35 ILE B N 1
ATOM 2768 C CA . ILE B 1 35 ? -7.781 13.289 -6.531 1 94.12 35 ILE B CA 1
ATOM 2769 C C . ILE B 1 35 ? -6.418 12.727 -6.914 1 94.12 35 ILE B C 1
ATOM 2771 O O . ILE B 1 35 ? -6.328 11.805 -7.734 1 94.12 35 ILE B O 1
ATOM 2775 N N . MET B 1 36 ? -5.422 13.219 -6.254 1 94.5 36 MET B N 1
ATOM 2776 C CA . MET B 1 36 ? -4.062 12.836 -6.621 1 94.5 36 MET B CA 1
ATOM 2777 C C . MET B 1 36 ? -3.785 11.383 -6.254 1 94.5 36 MET B C 1
ATOM 2779 O O . MET B 1 36 ? -3.139 10.656 -7.012 1 94.5 36 MET B O 1
ATOM 2783 N N . PHE B 1 37 ? -4.223 11.016 -5.102 1 92.19 37 PHE B N 1
ATOM 2784 C CA . PHE B 1 37 ? -4.016 9.633 -4.691 1 92.19 37 PHE B CA 1
ATOM 2785 C C . PHE B 1 37 ? -4.707 8.672 -5.652 1 92.19 37 PHE B C 1
ATOM 2787 O O . PHE B 1 37 ? -4.102 7.703 -6.113 1 92.19 37 PHE B O 1
ATOM 2794 N N . CYS B 1 38 ? -5.91 8.945 -5.922 1 89.62 38 CYS B N 1
ATOM 2795 C CA . CYS B 1 38 ? -6.668 8.086 -6.82 1 89.62 38 CYS B CA 1
ATOM 2796 C C . CYS B 1 38 ? -6.023 8.039 -8.203 1 89.62 38 CYS B C 1
ATOM 2798 O O . CYS B 1 38 ? -5.84 6.961 -8.766 1 89.62 38 CYS B O 1
ATOM 2800 N N . LEU B 1 39 ? -5.637 9.148 -8.703 1 90.69 39 LEU B N 1
ATOM 2801 C CA . LEU B 1 39 ? -5.066 9.227 -10.039 1 90.69 39 LEU B CA 1
ATOM 2802 C C . LEU B 1 39 ? -3.744 8.477 -10.117 1 90.69 39 LEU B C 1
ATOM 2804 O O . LEU B 1 39 ? -3.535 7.664 -11.023 1 90.69 39 LEU B O 1
ATOM 2808 N N . CYS B 1 40 ? -2.936 8.641 -9.148 1 93.12 40 CYS B N 1
ATOM 2809 C CA . CYS B 1 40 ? -1.592 8.086 -9.227 1 93.12 40 CYS B CA 1
ATOM 2810 C C . CYS B 1 40 ? -1.595 6.609 -8.836 1 93.12 40 CYS B C 1
ATOM 2812 O O . CYS B 1 40 ? -1.049 5.773 -9.562 1 93.12 40 CYS B O 1
ATOM 2814 N N . TYR B 1 41 ? -2.219 6.246 -7.828 1 91.31 41 TYR B N 1
ATOM 2815 C CA . TYR B 1 41 ? -2.148 4.879 -7.328 1 91.31 41 TYR B CA 1
ATOM 2816 C C . TYR B 1 41 ? -3.008 3.945 -8.172 1 91.31 41 TYR B C 1
ATOM 2818 O O . TYR B 1 41 ? -2.594 2.832 -8.5 1 91.31 41 TYR B O 1
ATOM 2826 N N . VAL B 1 42 ? -4.164 4.395 -8.562 1 86 42 VAL B N 1
ATOM 2827 C CA . VAL B 1 42 ? -5.016 3.551 -9.398 1 86 42 VAL B CA 1
ATOM 2828 C C . VAL B 1 42 ? -4.41 3.418 -10.789 1 86 42 VAL B C 1
ATOM 2830 O O . VAL B 1 42 ? -4.395 2.328 -11.367 1 86 42 VAL B O 1
ATOM 2833 N N . SER B 1 43 ? -3.926 4.484 -11.297 1 88.06 43 SER B N 1
ATOM 2834 C CA . SER B 1 43 ? -3.334 4.41 -12.625 1 88.06 43 SER B CA 1
ATOM 2835 C C . SER B 1 43 ? -2.121 3.484 -12.641 1 88.06 43 SER B C 1
ATOM 2837 O O . SER B 1 43 ? -1.871 2.791 -13.625 1 88.06 43 SER B O 1
ATOM 2839 N N . ALA B 1 44 ? -1.41 3.443 -11.578 1 88.88 44 ALA B N 1
ATOM 2840 C CA . ALA B 1 44 ? -0.179 2.66 -11.508 1 88.88 44 ALA B CA 1
ATOM 2841 C C . ALA B 1 44 ? -0.478 1.19 -11.227 1 88.88 44 ALA B C 1
ATOM 2843 O O . ALA B 1 44 ? 0.188 0.303 -11.766 1 88.88 44 ALA B O 1
ATOM 2844 N N . PHE B 1 45 ? -1.515 0.936 -10.391 1 86.62 45 PHE B N 1
ATOM 2845 C CA . PHE B 1 45 ? -1.602 -0.404 -9.82 1 86.62 45 PHE B CA 1
ATOM 2846 C C . PHE B 1 45 ? -2.883 -1.098 -10.266 1 86.62 45 PHE B C 1
ATOM 2848 O O . PHE B 1 45 ? -3.176 -2.213 -9.828 1 86.62 45 PHE B O 1
ATOM 2855 N N . HIS B 1 46 ? -3.689 -0.54 -11.141 1 77.44 46 HIS B N 1
ATOM 2856 C CA . HIS B 1 46 ? -4.988 -1.097 -11.508 1 77.44 46 HIS B CA 1
ATOM 2857 C C . HIS B 1 46 ? -4.832 -2.439 -12.211 1 77.44 46 HIS B C 1
ATOM 2859 O O . HIS B 1 46 ? -5.711 -3.301 -12.117 1 77.44 46 HIS B O 1
ATOM 2865 N N . SER B 1 47 ? -3.717 -2.656 -12.93 1 76.19 47 SER B N 1
ATOM 2866 C CA . SER B 1 47 ? -3.506 -3.895 -13.672 1 76.19 47 SER B CA 1
ATOM 2867 C C . SER B 1 47 ? -2.027 -4.27 -13.711 1 76.19 47 SER B C 1
ATOM 2869 O O . SER B 1 47 ? -1.357 -4.059 -14.727 1 76.19 47 SER B O 1
ATOM 2871 N N . PRO B 1 48 ? -1.655 -4.914 -12.57 1 78.19 48 PRO B N 1
ATOM 2872 C CA . PRO B 1 48 ? -0.239 -5.281 -12.523 1 78.19 48 PRO B CA 1
ATOM 2873 C C . PRO B 1 48 ? 0.082 -6.5 -13.383 1 78.19 48 PRO B C 1
ATOM 2875 O O . PRO B 1 48 ? 0.486 -7.543 -12.859 1 78.19 48 PRO B O 1
ATOM 2878 N N . LEU B 1 49 ? -0.05 -6.328 -14.695 1 81.81 49 LEU B N 1
ATOM 2879 C CA . LEU B 1 49 ? 0.291 -7.344 -15.688 1 81.81 49 LEU B CA 1
ATOM 2880 C C . LEU B 1 49 ? 1.664 -7.074 -16.297 1 81.81 49 LEU B C 1
ATOM 2882 O O . LEU B 1 49 ? 2.115 -5.926 -16.328 1 81.81 49 LEU B O 1
ATOM 2886 N N . PRO B 1 50 ? 2.252 -8.133 -16.672 1 88 50 PRO B N 1
ATOM 2887 C CA . PRO B 1 50 ? 3.566 -7.93 -17.281 1 88 50 PRO B CA 1
ATOM 2888 C C . PRO B 1 50 ? 3.529 -6.934 -18.438 1 88 50 PRO B C 1
ATOM 2890 O O . PRO B 1 50 ? 2.58 -6.93 -19.234 1 88 50 PRO B O 1
ATOM 2893 N N . ASN B 1 51 ? 4.375 -6.086 -18.453 1 91.56 51 ASN B N 1
ATOM 2894 C CA . ASN B 1 51 ? 4.562 -5.062 -19.469 1 91.56 51 ASN B CA 1
ATOM 2895 C C . ASN B 1 51 ? 6.023 -4.961 -19.906 1 91.56 51 ASN B C 1
ATOM 2897 O O . ASN B 1 51 ? 6.812 -4.262 -19.266 1 91.56 51 ASN B O 1
ATOM 2901 N N . GLN B 1 52 ? 6.367 -5.695 -21.016 1 92.81 52 GLN B N 1
ATOM 2902 C CA . GLN B 1 52 ? 7.734 -5.781 -21.516 1 92.81 52 GLN B CA 1
ATOM 2903 C C . GLN B 1 52 ? 8.672 -6.387 -20.469 1 92.81 52 GLN B C 1
ATOM 2905 O O . GLN B 1 52 ? 9.758 -5.863 -20.219 1 92.81 52 GLN B O 1
ATOM 2910 N N . ALA B 1 53 ? 8.141 -7.395 -19.781 1 94.06 53 ALA B N 1
ATOM 2911 C CA . ALA B 1 53 ? 8.938 -8.094 -18.781 1 94.06 53 ALA B CA 1
ATOM 2912 C C . ALA B 1 53 ? 10.039 -8.922 -19.438 1 94.06 53 ALA B C 1
ATOM 2914 O O . ALA B 1 53 ? 9.758 -9.781 -20.281 1 94.06 53 ALA B O 1
ATOM 2915 N N . PRO B 1 54 ? 11.219 -8.711 -19.109 1 95.38 54 PRO B N 1
ATOM 2916 C CA . PRO B 1 54 ? 12.328 -9.414 -19.766 1 95.38 54 PRO B CA 1
ATOM 2917 C C . PRO B 1 54 ? 12.492 -10.844 -19.266 1 95.38 54 PRO B C 1
ATOM 2919 O O . PRO B 1 54 ? 12.781 -11.062 -18.078 1 95.38 54 PRO B O 1
ATOM 2922 N N . ILE B 1 55 ? 12.359 -11.773 -20.094 1 96.06 55 ILE B N 1
ATOM 2923 C CA . ILE B 1 55 ? 12.5 -13.188 -19.766 1 96.06 55 ILE B CA 1
ATOM 2924 C C . ILE B 1 55 ? 13.484 -13.844 -20.734 1 96.06 55 ILE B C 1
ATOM 2926 O O . ILE B 1 55 ? 13.484 -13.531 -21.938 1 96.06 55 ILE B O 1
ATOM 2930 N N . VAL B 1 56 ? 14.297 -14.688 -20.203 1 96.44 56 VAL B N 1
ATOM 2931 C CA . VAL B 1 56 ? 15.266 -15.398 -21.031 1 96.44 56 VAL B CA 1
ATOM 2932 C C . VAL B 1 56 ? 14.758 -16.812 -21.312 1 96.44 56 VAL B C 1
ATOM 2934 O O . VAL B 1 56 ? 14.219 -17.484 -20.422 1 96.44 56 VAL B O 1
ATOM 2937 N N . VAL B 1 57 ? 14.828 -17.172 -22.516 1 95.56 57 VAL B N 1
ATOM 2938 C CA . VAL B 1 57 ? 14.516 -18.547 -22.906 1 95.56 57 VAL B CA 1
ATOM 2939 C C . VAL B 1 57 ? 15.797 -19.266 -23.328 1 95.56 57 VAL B C 1
ATOM 2941 O O . VAL B 1 57 ? 16.516 -18.797 -24.203 1 95.56 57 VAL B O 1
ATOM 2944 N N . VAL B 1 58 ? 16.031 -20.328 -22.609 1 96.19 58 VAL B N 1
ATOM 2945 C CA . VAL B 1 58 ? 17.266 -21.078 -22.844 1 96.19 58 VAL B CA 1
ATOM 2946 C C . VAL B 1 58 ? 16.953 -22.391 -23.562 1 96.19 58 VAL B C 1
ATOM 2948 O O . VAL B 1 58 ? 16.094 -23.156 -23.125 1 96.19 58 VAL B O 1
ATOM 2951 N N . GLY B 1 59 ? 17.625 -22.703 -24.594 1 93.12 59 GLY B N 1
ATOM 2952 C CA . GLY B 1 59 ? 17.469 -23.906 -25.375 1 93.12 59 GLY B CA 1
ATOM 2953 C C . GLY B 1 59 ? 18.016 -23.781 -26.797 1 93.12 59 GLY B C 1
ATOM 2954 O O . GLY B 1 59 ? 18.562 -22.734 -27.156 1 93.12 59 GLY B O 1
ATOM 2955 N N . PRO B 1 60 ? 17.922 -24.891 -27.547 1 91.12 60 PRO B N 1
ATOM 2956 C CA . PRO B 1 60 ? 18.344 -24.797 -28.953 1 91.12 60 PRO B CA 1
ATOM 2957 C C . PRO B 1 60 ? 17.547 -23.766 -29.734 1 91.12 60 PRO B C 1
ATOM 2959 O O . PRO B 1 60 ? 16.344 -23.594 -29.516 1 91.12 60 PRO B O 1
ATOM 2962 N N . ALA B 1 61 ? 18.172 -23.062 -30.688 1 87.81 61 ALA B N 1
ATOM 2963 C CA . ALA B 1 61 ? 17.594 -21.938 -31.422 1 87.81 61 ALA B CA 1
ATOM 2964 C C . ALA B 1 61 ? 16.297 -22.328 -32.125 1 87.81 61 ALA B C 1
ATOM 2966 O O . ALA B 1 61 ? 15.367 -21.531 -32.188 1 87.81 61 ALA B O 1
ATOM 2967 N N . SER B 1 62 ? 16.25 -23.547 -32.594 1 86.12 62 SER B N 1
ATOM 2968 C CA . SER B 1 62 ? 15.062 -24 -33.344 1 86.12 62 SER B CA 1
ATOM 2969 C C . SER B 1 62 ? 13.852 -24.094 -32.406 1 86.12 62 SER B C 1
ATOM 2971 O O . SER B 1 62 ? 12.742 -23.75 -32.812 1 86.12 62 SER B O 1
ATOM 2973 N N . VAL B 1 63 ? 14.086 -24.469 -31.219 1 85.81 63 VAL B N 1
ATOM 2974 C CA . VAL B 1 63 ? 13.008 -24.672 -30.266 1 85.81 63 VAL B CA 1
ATOM 2975 C C . VAL B 1 63 ? 12.594 -23.328 -29.656 1 85.81 63 VAL B C 1
ATOM 2977 O O . VAL B 1 63 ? 11.406 -23.031 -29.562 1 85.81 63 VAL B O 1
ATOM 2980 N N . THR B 1 64 ? 13.594 -22.5 -29.328 1 88.69 64 THR B N 1
ATOM 2981 C CA . THR B 1 64 ? 13.312 -21.25 -28.641 1 88.69 64 THR B CA 1
ATOM 2982 C C . THR B 1 64 ? 12.617 -20.266 -29.578 1 88.69 64 THR B C 1
ATOM 2984 O O . THR B 1 64 ? 11.695 -19.547 -29.156 1 88.69 64 THR B O 1
ATOM 2987 N N . ALA B 1 65 ? 13 -20.203 -30.781 1 88.62 65 ALA B N 1
ATOM 2988 C CA . ALA B 1 65 ? 12.414 -19.281 -31.734 1 88.62 65 ALA B CA 1
ATOM 2989 C C . ALA B 1 65 ? 10.922 -19.562 -31.938 1 88.62 65 ALA B C 1
ATOM 2991 O O . ALA B 1 65 ? 10.102 -18.641 -31.938 1 88.62 65 ALA B O 1
ATOM 2992 N N . SER B 1 66 ? 10.641 -20.844 -32.125 1 85.81 66 SER B N 1
ATOM 2993 C CA . SER B 1 66 ? 9.25 -21.234 -32.344 1 85.81 66 SER B CA 1
ATOM 2994 C C . SER B 1 66 ? 8.406 -20.953 -31.094 1 85.81 66 SER B C 1
ATOM 2996 O O . SER B 1 66 ? 7.254 -20.531 -31.203 1 85.81 66 SER B O 1
ATOM 2998 N N . LEU B 1 67 ? 8.953 -21.203 -30 1 84.88 67 LEU B N 1
ATOM 2999 C CA . LEU B 1 67 ? 8.25 -20.984 -28.734 1 84.88 67 LEU B CA 1
ATOM 3000 C C . LEU B 1 67 ? 7.984 -19.484 -28.516 1 84.88 67 LEU B C 1
ATOM 3002 O O . LEU B 1 67 ? 6.879 -19.109 -28.125 1 84.88 67 LEU B O 1
ATOM 3006 N N . ILE B 1 68 ? 8.992 -18.688 -28.703 1 88.75 68 ILE B N 1
ATOM 3007 C CA . ILE B 1 68 ? 8.883 -17.234 -28.531 1 88.75 68 ILE B CA 1
ATOM 3008 C C . ILE B 1 68 ? 7.836 -16.672 -29.484 1 88.75 68 ILE B C 1
ATOM 3010 O O . ILE B 1 68 ? 6.988 -15.867 -29.094 1 88.75 68 ILE B O 1
ATOM 3014 N N . GLU B 1 69 ? 7.863 -17.078 -30.672 1 87.12 69 GLU B N 1
ATOM 3015 C CA . GLU B 1 69 ? 6.891 -16.609 -31.656 1 87.12 69 GLU B CA 1
ATOM 3016 C C . GLU B 1 69 ? 5.469 -16.984 -31.25 1 87.12 69 GLU B C 1
ATOM 3018 O O . GLU B 1 69 ? 4.539 -16.203 -31.406 1 87.12 69 GLU B O 1
ATOM 3023 N N . GLY B 1 70 ? 5.301 -18.172 -30.734 1 84.38 70 GLY B N 1
ATOM 3024 C CA . GLY B 1 70 ? 3.994 -18.625 -30.297 1 84.38 70 GLY B CA 1
ATOM 3025 C C . GLY B 1 70 ? 3.457 -17.828 -29.125 1 84.38 70 GLY B C 1
ATOM 3026 O O . GLY B 1 70 ? 2.285 -17.438 -29.109 1 84.38 70 GLY B O 1
ATOM 3027 N N . ILE B 1 71 ? 4.332 -17.562 -28.234 1 84.19 71 ILE B N 1
ATOM 3028 C CA . ILE B 1 71 ? 3.916 -16.828 -27.047 1 84.19 71 ILE B CA 1
ATOM 3029 C C . ILE B 1 71 ? 3.648 -15.367 -27.391 1 84.19 71 ILE B C 1
ATOM 3031 O O . ILE B 1 71 ? 2.672 -14.781 -26.922 1 84.19 71 ILE B O 1
ATOM 3035 N N . GLU B 1 72 ? 4.555 -14.758 -28.156 1 85.5 72 GLU B N 1
ATOM 3036 C CA . GLU B 1 72 ? 4.41 -13.359 -28.547 1 85.5 72 GLU B CA 1
ATOM 3037 C C . GLU B 1 72 ? 3.125 -13.141 -29.344 1 85.5 72 GLU B C 1
ATOM 3039 O O . GLU B 1 72 ? 2.51 -12.07 -29.25 1 85.5 72 GLU B O 1
ATOM 3044 N N . ALA B 1 73 ? 2.658 -14.117 -30.031 1 84.94 73 ALA B N 1
ATOM 3045 C CA . ALA B 1 73 ? 1.429 -14.023 -30.812 1 84.94 73 ALA B CA 1
ATOM 3046 C C . ALA B 1 73 ? 0.208 -13.914 -29.906 1 84.94 73 ALA B C 1
ATOM 3048 O O . ALA B 1 73 ? -0.79 -13.281 -30.281 1 84.94 73 ALA B O 1
ATOM 3049 N N . THR B 1 74 ? 0.354 -14.414 -28.734 1 79.62 74 THR B N 1
ATOM 3050 C CA . THR B 1 74 ? -0.797 -14.445 -27.844 1 79.62 74 THR B CA 1
ATOM 3051 C C . THR B 1 74 ? -0.654 -13.406 -26.734 1 79.62 74 THR B C 1
ATOM 3053 O O . THR B 1 74 ? -1.652 -12.914 -26.219 1 79.62 74 THR B O 1
ATOM 3056 N N . SER B 1 75 ? 0.469 -13.031 -26.422 1 82.06 75 SER B N 1
ATOM 3057 C CA . SER B 1 75 ? 0.697 -12.195 -25.25 1 82.06 75 SER B CA 1
ATOM 3058 C C . SER B 1 75 ? 0.994 -10.758 -25.656 1 82.06 75 SER B C 1
ATOM 3060 O O . SER B 1 75 ? 0.934 -9.844 -24.828 1 82.06 75 SER B O 1
ATOM 3062 N N . GLY B 1 76 ? 1.25 -10.492 -26.906 1 81.88 76 GLY B N 1
ATOM 3063 C CA . GLY B 1 76 ? 1.558 -9.141 -27.344 1 81.88 76 GLY B CA 1
ATOM 3064 C C . GLY B 1 76 ? 2.852 -8.609 -26.766 1 81.88 76 GLY B C 1
ATOM 3065 O O . GLY B 1 76 ? 3.896 -9.258 -26.859 1 81.88 76 GLY B O 1
ATOM 3066 N N . ASP B 1 77 ? 2.719 -7.426 -26.016 1 85.94 77 ASP B N 1
ATOM 3067 C CA . ASP B 1 77 ? 3.914 -6.746 -25.531 1 85.94 77 ASP B CA 1
ATOM 3068 C C . ASP B 1 77 ? 4.152 -7.047 -24.047 1 85.94 77 ASP B C 1
ATOM 3070 O O . ASP B 1 77 ? 4.863 -6.309 -23.375 1 85.94 77 ASP B O 1
ATOM 3074 N N . LYS B 1 78 ? 3.598 -8.062 -23.578 1 90 78 LYS B N 1
ATOM 3075 C CA . LYS B 1 78 ? 3.699 -8.398 -22.172 1 90 78 LYS B CA 1
ATOM 3076 C C . LYS B 1 78 ? 5.125 -8.797 -21.797 1 90 78 LYS B C 1
ATOM 3078 O O . LYS B 1 78 ? 5.598 -8.477 -20.703 1 90 78 LYS B O 1
ATOM 3083 N N . PHE B 1 79 ? 5.762 -9.422 -22.812 1 93.12 79 PHE B N 1
ATOM 3084 C CA . PHE B 1 79 ? 7.078 -9.961 -22.5 1 93.12 79 PHE B CA 1
ATOM 3085 C C . PHE B 1 79 ? 8.117 -9.477 -23.516 1 93.12 79 PHE B C 1
ATOM 3087 O O . PHE B 1 79 ? 7.785 -9.203 -24.672 1 93.12 79 PHE B O 1
ATOM 3094 N N . ASP B 1 80 ? 9.305 -9.289 -23.078 1 94.19 80 ASP B N 1
ATOM 3095 C CA . ASP B 1 80 ? 10.492 -9.078 -23.891 1 94.19 80 ASP B CA 1
ATOM 3096 C C . ASP B 1 80 ? 11.453 -10.266 -23.781 1 94.19 80 ASP B C 1
ATOM 3098 O O . ASP B 1 80 ? 12.242 -10.352 -22.844 1 94.19 80 ASP B O 1
ATOM 3102 N N . PHE B 1 81 ? 11.453 -11.148 -24.781 1 94.69 81 PHE B N 1
ATOM 3103 C CA . PHE B 1 81 ? 12.172 -12.414 -24.719 1 94.69 81 PHE B CA 1
ATOM 3104 C C . PHE B 1 81 ? 13.57 -12.273 -25.297 1 94.69 81 PHE B C 1
ATOM 3106 O O . PHE B 1 81 ? 13.773 -11.586 -26.297 1 94.69 81 PHE B O 1
ATOM 3113 N N . VAL B 1 82 ? 14.5 -12.836 -24.641 1 93.88 82 VAL B N 1
ATOM 3114 C CA . VAL B 1 82 ? 15.852 -13.023 -25.156 1 93.88 82 VAL B CA 1
ATOM 3115 C C . VAL B 1 82 ? 16.188 -14.508 -25.188 1 93.88 82 VAL B C 1
ATOM 3117 O O . VAL B 1 82 ? 16.016 -15.219 -24.203 1 93.88 82 VAL B O 1
ATOM 3120 N N . ALA B 1 83 ? 16.625 -14.969 -26.328 1 95.25 83 ALA B N 1
ATOM 3121 C CA . ALA B 1 83 ? 16.969 -16.375 -26.469 1 95.25 83 ALA B CA 1
ATOM 3122 C C . ALA B 1 83 ? 18.469 -16.594 -26.344 1 95.25 83 ALA B C 1
ATOM 3124 O O . ALA B 1 83 ? 19.266 -15.758 -26.781 1 95.25 83 ALA B O 1
ATOM 3125 N N . THR B 1 84 ? 18.828 -17.625 -25.672 1 94.75 84 THR B N 1
ATOM 3126 C CA . THR B 1 84 ? 20.219 -18.016 -25.547 1 94.75 84 THR B CA 1
ATOM 3127 C C . THR B 1 84 ? 20.359 -19.531 -25.453 1 94.75 84 THR B C 1
ATOM 3129 O O . THR B 1 84 ? 19.391 -20.219 -25.109 1 94.75 84 THR B O 1
ATOM 3132 N N . GLU B 1 85 ? 21.516 -20.078 -25.844 1 94.12 85 GLU B N 1
ATOM 3133 C CA . GLU B 1 85 ? 21.781 -21.5 -25.719 1 94.12 85 GLU B CA 1
ATOM 3134 C C . GLU B 1 85 ? 22.578 -21.812 -24.453 1 94.12 85 GLU B C 1
ATOM 3136 O O . GLU B 1 85 ? 22.781 -22.969 -24.109 1 94.12 85 GLU B O 1
ATOM 3141 N N . ASN B 1 86 ? 22.891 -20.781 -23.75 1 93 86 ASN B N 1
ATOM 3142 C CA . ASN B 1 86 ? 23.766 -20.891 -22.578 1 93 86 ASN B CA 1
ATOM 3143 C C . ASN B 1 86 ? 23.016 -20.578 -21.281 1 93 86 ASN B C 1
ATOM 3145 O O . ASN B 1 86 ? 22.641 -19.422 -21.047 1 93 86 ASN B O 1
ATOM 3149 N N . SER B 1 87 ? 22.922 -21.578 -20.406 1 93.44 87 SER B N 1
ATOM 3150 C CA . SER B 1 87 ? 22.219 -21.422 -19.141 1 93.44 87 SER B CA 1
ATOM 3151 C C . SER B 1 87 ? 22.953 -20.438 -18.234 1 93.44 87 SER B C 1
ATOM 3153 O O . SER B 1 87 ? 22.312 -19.703 -17.469 1 93.44 87 SER B O 1
ATOM 3155 N N . ALA B 1 88 ? 24.234 -20.453 -18.281 1 94.75 88 ALA B N 1
ATOM 3156 C CA . ALA B 1 88 ? 25.016 -19.547 -17.453 1 94.75 88 ALA B CA 1
ATOM 3157 C C . ALA B 1 88 ? 24.719 -18.094 -17.812 1 94.75 88 ALA B C 1
ATOM 3159 O O . ALA B 1 88 ? 24.703 -17.219 -16.922 1 94.75 88 ALA B O 1
ATOM 3160 N N . ASP B 1 89 ? 24.531 -17.891 -19.047 1 95.38 89 ASP B N 1
ATOM 3161 C CA . ASP B 1 89 ? 24.188 -16.547 -19.5 1 95.38 89 ASP B CA 1
ATOM 3162 C C . ASP B 1 89 ? 22.844 -16.109 -18.922 1 95.38 89 ASP B C 1
ATOM 3164 O O . ASP B 1 89 ? 22.672 -14.961 -18.5 1 95.38 89 ASP B O 1
ATOM 3168 N N . ALA B 1 90 ? 21.875 -16.953 -18.953 1 95.38 90 ALA B N 1
ATOM 3169 C CA . ALA B 1 90 ? 20.547 -16.672 -18.422 1 95.38 90 ALA B CA 1
ATOM 3170 C C . ALA B 1 90 ? 20.609 -16.328 -16.938 1 95.38 90 ALA B C 1
ATOM 3172 O O . ALA B 1 90 ? 20.016 -15.344 -16.484 1 95.38 90 ALA B O 1
ATOM 3173 N N . ILE B 1 91 ? 21.359 -17.109 -16.25 1 94.81 91 ILE B N 1
ATOM 3174 C CA . ILE B 1 91 ? 21.5 -16.906 -14.812 1 94.81 91 ILE B CA 1
ATOM 3175 C C . ILE B 1 91 ? 22.188 -15.562 -14.547 1 94.81 91 ILE B C 1
ATOM 3177 O O . ILE B 1 91 ? 21.797 -14.836 -13.633 1 94.81 91 ILE B O 1
ATOM 3181 N N . SER B 1 92 ? 23.172 -15.312 -15.352 1 95.38 92 SER B N 1
ATOM 3182 C CA . SER B 1 92 ? 23.875 -14.039 -15.211 1 95.38 92 SER B CA 1
ATOM 3183 C C . SER B 1 92 ? 22.938 -12.859 -15.453 1 95.38 92 SER B C 1
ATOM 3185 O O . SER B 1 92 ? 23.031 -11.836 -14.766 1 95.38 92 SER B O 1
ATOM 3187 N N . ARG B 1 93 ? 22.078 -12.961 -16.375 1 95.19 93 ARG B N 1
ATOM 3188 C CA . ARG B 1 93 ? 21.125 -11.898 -16.672 1 95.19 93 ARG B CA 1
ATOM 3189 C C . ARG B 1 93 ? 20.141 -11.703 -15.523 1 95.19 93 ARG B C 1
ATOM 3191 O O . ARG B 1 93 ? 19.734 -10.578 -15.234 1 95.19 93 ARG B O 1
ATOM 3198 N N . ILE B 1 94 ? 19.734 -12.758 -14.906 1 95.25 94 ILE B N 1
ATOM 3199 C CA . ILE B 1 94 ? 18.859 -12.672 -13.742 1 95.25 94 ILE B CA 1
ATOM 3200 C C . ILE B 1 94 ? 19.609 -12.016 -12.586 1 95.25 94 ILE B C 1
ATOM 3202 O O . ILE B 1 94 ? 19.109 -11.086 -11.953 1 95.25 94 ILE B O 1
ATOM 3206 N N . ASP B 1 95 ? 20.859 -12.438 -12.406 1 93.81 95 ASP B N 1
ATOM 3207 C CA . ASP B 1 95 ? 21.672 -11.93 -11.305 1 93.81 95 ASP B CA 1
ATOM 3208 C C . ASP B 1 95 ? 21.953 -10.438 -11.469 1 93.81 95 ASP B C 1
ATOM 3210 O O . ASP B 1 95 ? 22.031 -9.711 -10.477 1 93.81 95 ASP B O 1
ATOM 3214 N N . ASN B 1 96 ? 22.094 -10.062 -12.703 1 93.81 96 ASN B N 1
ATOM 3215 C CA . ASN B 1 96 ? 22.391 -8.664 -12.984 1 93.81 96 ASN B CA 1
ATOM 3216 C C . ASN B 1 96 ? 21.109 -7.844 -13.141 1 93.81 96 ASN B C 1
ATOM 3218 O O . ASN B 1 96 ? 21.156 -6.66 -13.484 1 93.81 96 ASN B O 1
ATOM 3222 N N . ARG B 1 97 ? 19.969 -8.539 -12.938 1 93.31 97 ARG B N 1
ATOM 3223 C CA . ARG B 1 97 ? 18.656 -7.93 -12.914 1 93.31 97 ARG B CA 1
ATOM 3224 C C . ARG B 1 97 ? 18.266 -7.391 -14.289 1 93.31 97 ARG B C 1
ATOM 3226 O O . ARG B 1 97 ? 17.531 -6.414 -14.398 1 93.31 97 ARG B O 1
ATOM 3233 N N . ASP B 1 98 ? 18.859 -8.031 -15.336 1 94.5 98 ASP B N 1
ATOM 3234 C CA . ASP B 1 98 ? 18.484 -7.73 -16.719 1 94.5 98 ASP B CA 1
ATOM 3235 C C . ASP B 1 98 ? 17.266 -8.547 -17.156 1 94.5 98 ASP B C 1
ATOM 3237 O O . ASP B 1 98 ? 16.641 -8.242 -18.156 1 94.5 98 ASP B O 1
ATOM 3241 N N . ALA B 1 99 ? 17 -9.594 -16.406 1 95.88 99 ALA B N 1
ATOM 3242 C CA . ALA B 1 99 ? 15.836 -10.453 -16.625 1 95.88 99 ALA B CA 1
ATOM 3243 C C . ALA B 1 99 ? 15.156 -10.812 -15.297 1 95.88 99 ALA B C 1
ATOM 3245 O O . ALA B 1 99 ? 15.82 -10.93 -14.266 1 95.88 99 ALA B O 1
ATOM 3246 N N . ILE B 1 100 ? 13.883 -10.961 -15.391 1 94.25 100 ILE B N 1
ATOM 3247 C CA . ILE B 1 100 ? 13.156 -11.289 -14.172 1 94.25 100 ILE B CA 1
ATOM 3248 C C . ILE B 1 100 ? 13.164 -12.805 -13.969 1 94.25 100 ILE B C 1
ATOM 3250 O O . ILE B 1 100 ? 12.82 -13.289 -12.883 1 94.25 100 ILE B O 1
ATOM 3254 N N . GLY B 1 101 ? 13.523 -13.539 -14.953 1 96.31 101 GLY B N 1
ATOM 3255 C CA . GLY B 1 101 ? 13.578 -14.992 -14.914 1 96.31 101 GLY B CA 1
ATOM 3256 C C . GLY B 1 101 ? 13.953 -15.609 -16.25 1 96.31 101 GLY B C 1
ATOM 3257 O O . GLY B 1 101 ? 14.234 -14.891 -17.219 1 96.31 101 GLY B O 1
ATOM 3258 N N . ALA B 1 102 ? 14.008 -16.969 -16.188 1 96.75 102 ALA B N 1
ATOM 3259 C CA . ALA B 1 102 ? 14.359 -17.703 -17.391 1 96.75 102 ALA B CA 1
ATOM 3260 C C . ALA B 1 102 ? 13.641 -19.047 -17.453 1 96.75 102 ALA B C 1
ATOM 3262 O O . ALA B 1 102 ? 13.344 -19.641 -16.406 1 96.75 102 ALA B O 1
ATOM 3263 N N . VAL B 1 103 ? 13.344 -19.406 -18.578 1 95.44 103 VAL B N 1
ATOM 3264 C CA . VAL B 1 103 ? 12.805 -20.734 -18.844 1 95.44 103 VAL B CA 1
ATOM 3265 C C . VAL B 1 103 ? 13.797 -21.531 -19.703 1 95.44 103 VAL B C 1
ATOM 3267 O O . VAL B 1 103 ? 14.086 -21.156 -20.828 1 95.44 103 VAL B O 1
ATOM 3270 N N . GLU B 1 104 ? 14.266 -22.547 -19.125 1 95.5 104 GLU B N 1
ATOM 3271 C CA . GLU B 1 104 ? 15.242 -23.406 -19.797 1 95.5 104 GLU B CA 1
ATOM 3272 C C . GLU B 1 104 ? 14.602 -24.688 -20.297 1 95.5 104 GLU B C 1
ATOM 3274 O O . GLU B 1 104 ? 14.016 -25.438 -19.516 1 95.5 104 GLU B O 1
ATOM 3279 N N . ILE B 1 105 ? 14.805 -24.938 -21.562 1 92.5 105 ILE B N 1
ATOM 3280 C CA . ILE B 1 105 ? 14.234 -26.141 -22.188 1 92.5 105 ILE B CA 1
ATOM 3281 C C . ILE B 1 105 ? 15.336 -27.172 -22.406 1 92.5 105 ILE B C 1
ATOM 3283 O O . ILE B 1 105 ? 16.25 -26.953 -23.188 1 92.5 105 ILE B O 1
ATOM 3287 N N . GLY B 1 106 ? 15.281 -28.219 -21.719 1 88.5 106 GLY B N 1
ATOM 3288 C CA . GLY B 1 106 ? 16.125 -29.391 -21.859 1 88.5 106 GLY B CA 1
ATOM 3289 C C . GLY B 1 106 ? 15.375 -30.688 -21.703 1 88.5 106 GLY B C 1
ATOM 3290 O O . GLY B 1 106 ? 14.328 -30.875 -22.328 1 88.5 106 GLY B O 1
ATOM 3291 N N . ASP B 1 107 ? 15.953 -31.609 -20.969 1 85.5 107 ASP B N 1
ATOM 3292 C CA . ASP B 1 107 ? 15.242 -32.844 -20.656 1 85.5 107 ASP B CA 1
ATOM 3293 C C . ASP B 1 107 ? 13.992 -32.562 -19.828 1 85.5 107 ASP B C 1
ATOM 3295 O O . ASP B 1 107 ? 13 -33.281 -19.938 1 85.5 107 ASP B O 1
ATOM 3299 N N . THR B 1 108 ? 14.18 -31.531 -19.062 1 88.56 108 THR B N 1
ATOM 3300 C CA . THR B 1 108 ? 13.055 -30.938 -18.344 1 88.56 108 THR B CA 1
ATOM 3301 C C . THR B 1 108 ? 12.945 -29.438 -18.625 1 88.56 108 THR B C 1
ATOM 3303 O O . THR B 1 108 ? 13.828 -28.859 -19.266 1 88.56 108 THR B O 1
ATOM 3306 N N . VAL B 1 109 ? 11.852 -28.938 -18.281 1 91.31 109 VAL B N 1
ATOM 3307 C CA . VAL B 1 109 ? 11.695 -27.484 -18.344 1 91.31 109 VAL B CA 1
ATOM 3308 C C . VAL B 1 109 ? 12.039 -26.875 -16.984 1 91.31 109 VAL B C 1
ATOM 3310 O O . VAL B 1 109 ? 11.438 -27.234 -15.969 1 91.31 109 VAL B O 1
ATOM 3313 N N . THR B 1 110 ? 13.102 -26.094 -16.984 1 94.06 110 THR B N 1
ATOM 3314 C CA . THR B 1 110 ? 13.531 -25.484 -15.727 1 94.06 110 THR B CA 1
ATOM 3315 C C . THR B 1 110 ? 13.164 -24 -15.703 1 94.06 110 THR B C 1
ATOM 3317 O O . THR B 1 110 ? 13.508 -23.25 -16.609 1 94.06 110 THR B O 1
ATOM 3320 N N . ALA B 1 111 ? 12.398 -23.625 -14.703 1 94.81 111 ALA B N 1
ATOM 3321 C CA . ALA B 1 111 ? 12.109 -22.219 -14.445 1 94.81 111 ALA B CA 1
ATOM 3322 C C . ALA B 1 111 ? 13.133 -21.625 -13.484 1 94.81 111 ALA B C 1
ATOM 3324 O O . ALA B 1 111 ? 13.203 -22 -12.32 1 94.81 111 ALA B O 1
ATOM 3325 N N . HIS B 1 112 ? 13.969 -20.781 -14.008 1 95.44 112 HIS B N 1
ATOM 3326 C CA . HIS B 1 112 ? 14.852 -20 -13.156 1 95.44 112 HIS B CA 1
ATOM 3327 C C . HIS B 1 112 ? 14.164 -18.719 -12.688 1 95.44 112 HIS B C 1
ATOM 3329 O O . HIS B 1 112 ? 13.953 -17.797 -13.469 1 95.44 112 HIS B O 1
ATOM 3335 N N . ILE B 1 113 ? 13.828 -18.688 -11.398 1 92.06 113 ILE B N 1
ATOM 3336 C CA . ILE B 1 113 ? 13.094 -17.547 -10.844 1 92.06 113 ILE B CA 1
ATOM 3337 C C . ILE B 1 113 ? 13.984 -16.797 -9.859 1 92.06 113 ILE B C 1
ATOM 3339 O O . ILE B 1 113 ? 15.094 -17.234 -9.555 1 92.06 113 ILE B O 1
ATOM 3343 N N . ALA B 1 114 ? 13.594 -15.633 -9.508 1 90.94 114 ALA B N 1
ATOM 3344 C CA . ALA B 1 114 ? 14.203 -14.805 -8.461 1 90.94 114 ALA B CA 1
ATOM 3345 C C . ALA B 1 114 ? 13.148 -14.258 -7.512 1 90.94 114 ALA B C 1
ATOM 3347 O O . ALA B 1 114 ? 12.539 -13.219 -7.781 1 90.94 114 ALA B O 1
ATOM 3348 N N . THR B 1 115 ? 12.977 -14.875 -6.371 1 85.31 115 THR B N 1
ATOM 3349 C CA . THR B 1 115 ? 11.961 -14.438 -5.422 1 85.31 115 THR B CA 1
ATOM 3350 C C . THR B 1 115 ? 12.289 -13.047 -4.883 1 85.31 115 THR B C 1
ATOM 3352 O O . THR B 1 115 ? 11.391 -12.266 -4.566 1 85.31 115 THR B O 1
ATOM 3355 N N . GLY B 1 116 ? 13.547 -12.711 -4.863 1 86.5 116 GLY B N 1
ATOM 3356 C CA . GLY B 1 116 ? 13.961 -11.391 -4.43 1 86.5 116 GLY B CA 1
ATOM 3357 C C . GLY B 1 116 ? 13.484 -10.281 -5.352 1 86.5 116 GLY B C 1
ATOM 3358 O O . GLY B 1 116 ? 13.484 -9.109 -4.969 1 86.5 116 GLY B O 1
ATOM 3359 N N . ALA B 1 117 ? 13.133 -10.648 -6.555 1 86.75 117 ALA B N 1
ATOM 3360 C CA . ALA B 1 117 ? 12.648 -9.656 -7.512 1 86.75 117 ALA B CA 1
ATOM 3361 C C . ALA B 1 117 ? 11.148 -9.406 -7.328 1 86.75 117 ALA B C 1
ATOM 3363 O O . ALA B 1 117 ? 10.609 -8.43 -7.852 1 86.75 117 ALA B O 1
ATOM 3364 N N . GLY B 1 118 ? 10.492 -10.281 -6.594 1 83.12 118 GLY B N 1
ATOM 3365 C CA . GLY B 1 118 ? 9.078 -10.086 -6.324 1 83.12 118 GLY B CA 1
ATOM 3366 C C . GLY B 1 118 ? 8.242 -11.32 -6.629 1 83.12 118 GLY B C 1
ATOM 3367 O O . GLY B 1 118 ? 8.539 -12.062 -7.562 1 83.12 118 GLY B O 1
ATOM 3368 N N . ALA B 1 119 ? 7.168 -11.477 -5.91 1 76.81 119 ALA B N 1
ATOM 3369 C CA . ALA B 1 119 ? 6.293 -12.641 -6.027 1 76.81 119 ALA B CA 1
ATOM 3370 C C . ALA B 1 119 ? 5.609 -12.672 -7.391 1 76.81 119 ALA B C 1
ATOM 3372 O O . ALA B 1 119 ? 5.422 -13.75 -7.969 1 76.81 119 ALA B O 1
ATOM 3373 N N . SER B 1 120 ? 5.262 -11.523 -7.875 1 80.5 120 SER B N 1
ATOM 3374 C CA . SER B 1 120 ? 4.574 -11.461 -9.164 1 80.5 120 SER B CA 1
ATOM 3375 C C . SER B 1 120 ? 5.465 -11.969 -10.289 1 80.5 120 SER B C 1
ATOM 3377 O O . SER B 1 120 ? 5 -12.672 -11.195 1 80.5 120 SER B O 1
ATOM 3379 N N . THR B 1 121 ? 6.746 -11.688 -10.25 1 86 121 THR B N 1
ATOM 3380 C CA . THR B 1 121 ? 7.672 -12.141 -11.281 1 86 121 THR B CA 1
ATOM 3381 C C . THR B 1 121 ? 7.824 -13.664 -11.234 1 86 121 THR B C 1
ATOM 3383 O O . THR B 1 121 ? 7.855 -14.32 -12.273 1 86 121 THR B O 1
ATOM 3386 N N . VAL B 1 122 ? 7.832 -14.172 -10.062 1 84.88 122 VAL B N 1
ATOM 3387 C CA . VAL B 1 122 ? 7.961 -15.617 -9.867 1 84.88 122 VAL B CA 1
ATOM 3388 C C . VAL B 1 122 ? 6.75 -16.328 -10.461 1 84.88 122 VAL B C 1
ATOM 3390 O O . VAL B 1 122 ? 6.898 -17.312 -11.188 1 84.88 122 VAL B O 1
ATOM 3393 N N . SER B 1 123 ? 5.629 -15.773 -10.188 1 79.56 123 SER B N 1
ATOM 3394 C CA . SER B 1 123 ? 4.387 -16.375 -10.656 1 79.56 123 SER B CA 1
ATOM 3395 C C . SER B 1 123 ? 4.328 -16.422 -12.18 1 79.56 123 SER B C 1
ATOM 3397 O O . SER B 1 123 ? 3.949 -17.438 -12.766 1 79.56 123 SER B O 1
ATOM 3399 N N . VAL B 1 124 ? 4.738 -15.406 -12.805 1 84.19 124 VAL B N 1
ATOM 3400 C CA . VAL B 1 124 ? 4.637 -15.297 -14.258 1 84.19 124 VAL B CA 1
ATOM 3401 C C . VAL B 1 124 ? 5.656 -16.234 -14.914 1 84.19 124 VAL B C 1
ATOM 3403 O O . VAL B 1 124 ? 5.336 -16.938 -15.875 1 84.19 124 VAL B O 1
ATOM 3406 N N . VAL B 1 125 ? 6.855 -16.297 -14.43 1 89.81 125 VAL B N 1
ATOM 3407 C CA . VAL B 1 125 ? 7.898 -17.156 -14.984 1 89.81 125 VAL B CA 1
ATOM 3408 C C . VAL B 1 125 ? 7.512 -18.625 -14.797 1 89.81 125 VAL B C 1
ATOM 3410 O O . VAL B 1 125 ? 7.652 -19.438 -15.711 1 89.81 125 VAL B O 1
ATOM 3413 N N . SER B 1 126 ? 7.016 -18.906 -13.625 1 85.62 126 SER B N 1
ATOM 3414 C CA . SER B 1 126 ? 6.582 -20.281 -13.344 1 85.62 126 SER B CA 1
ATOM 3415 C C . SER B 1 126 ? 5.418 -20.688 -14.242 1 85.62 126 SER B C 1
ATOM 3417 O O . SER B 1 126 ? 5.391 -21.797 -14.758 1 85.62 126 SER B O 1
ATOM 3419 N N . SER B 1 127 ? 4.488 -19.766 -14.375 1 81.06 127 SER B N 1
ATOM 3420 C CA . SER B 1 127 ? 3.342 -20.062 -15.234 1 81.06 127 SER B CA 1
ATOM 3421 C C . SER B 1 127 ? 3.779 -20.297 -16.672 1 81.06 127 SER B C 1
ATOM 3423 O O . SER B 1 127 ? 3.248 -21.172 -17.359 1 81.06 127 SER B O 1
ATOM 3425 N N . LEU B 1 128 ? 4.688 -19.516 -17.125 1 85.69 128 LEU B N 1
ATOM 3426 C CA . LEU B 1 128 ? 5.223 -19.688 -18.484 1 85.69 128 LEU B CA 1
ATOM 3427 C C . LEU B 1 128 ? 5.922 -21.031 -18.625 1 85.69 128 LEU B C 1
ATOM 3429 O O . LEU B 1 128 ? 5.762 -21.703 -19.641 1 85.69 128 LEU B O 1
ATOM 3433 N N . ALA B 1 129 ? 6.645 -21.406 -17.656 1 89.88 129 ALA B N 1
ATOM 3434 C CA . ALA B 1 129 ? 7.336 -22.688 -17.672 1 89.88 129 ALA B CA 1
ATOM 3435 C C . ALA B 1 129 ? 6.344 -23.844 -17.734 1 89.88 129 ALA B C 1
ATOM 3437 O O . ALA B 1 129 ? 6.543 -24.812 -18.469 1 89.88 129 ALA B O 1
ATOM 3438 N N . HIS B 1 130 ? 5.328 -23.703 -16.984 1 81 130 HIS B N 1
ATOM 3439 C CA . HIS B 1 130 ? 4.312 -24.75 -16.984 1 81 130 HIS B CA 1
ATOM 3440 C C . HIS B 1 130 ? 3.604 -24.828 -18.328 1 81 130 HIS B C 1
ATOM 3442 O O . HIS B 1 130 ? 3.283 -25.922 -18.797 1 81 130 HIS B O 1
ATOM 3448 N N . SER B 1 131 ? 3.34 -23.656 -18.859 1 81.38 131 SER B N 1
ATOM 3449 C CA . SER B 1 131 ? 2.717 -23.625 -20.172 1 81.38 131 SER B CA 1
ATOM 3450 C C . SER B 1 131 ? 3.598 -24.312 -21.219 1 81.38 131 SER B C 1
ATOM 3452 O O . SER B 1 131 ? 3.102 -25.062 -22.062 1 81.38 131 SER B O 1
ATOM 3454 N N . VAL B 1 132 ? 4.836 -24.109 -21.125 1 84.88 132 VAL B N 1
ATOM 3455 C CA . VAL B 1 132 ? 5.793 -24.719 -22.047 1 84.88 132 VAL B CA 1
ATOM 3456 C C . VAL B 1 132 ? 5.875 -26.234 -21.766 1 84.88 132 VAL B C 1
ATOM 3458 O O . VAL B 1 132 ? 5.902 -27.031 -22.703 1 84.88 132 VAL B O 1
ATOM 3461 N N . ALA B 1 133 ? 5.934 -26.547 -20.547 1 85.62 133 ALA B N 1
ATOM 3462 C CA . ALA B 1 133 ? 6.02 -27.953 -20.156 1 85.62 133 ALA B CA 1
ATOM 3463 C C . ALA B 1 133 ? 4.801 -28.734 -20.641 1 85.62 133 ALA B C 1
ATOM 3465 O O . ALA B 1 133 ? 4.91 -29.906 -21.016 1 85.62 133 ALA B O 1
ATOM 3466 N N . GLU B 1 134 ? 3.664 -28.125 -20.531 1 76.94 134 GLU B N 1
ATOM 3467 C CA . GLU B 1 134 ? 2.439 -28.766 -21 1 76.94 134 GLU B CA 1
ATOM 3468 C C . GLU B 1 134 ? 2.514 -29.062 -22.5 1 76.94 134 GLU B C 1
ATOM 3470 O O . GLU B 1 134 ? 1.996 -30.078 -22.953 1 76.94 134 GLU B O 1
ATOM 3475 N N . GLN B 1 135 ? 3.133 -28.188 -23.203 1 75.56 135 GLN B N 1
ATOM 3476 C CA . GLN B 1 135 ? 3.254 -28.359 -24.656 1 75.56 135 GLN B CA 1
ATOM 3477 C C . GLN B 1 135 ? 4.301 -29.422 -25 1 75.56 135 GLN B C 1
ATOM 3479 O O . GLN B 1 135 ? 4.168 -30.125 -25.984 1 75.56 135 GLN B O 1
ATOM 3484 N N . THR B 1 136 ? 5.27 -29.594 -24.172 1 77.62 136 THR B N 1
ATOM 3485 C CA . THR B 1 136 ? 6.375 -30.5 -24.469 1 77.62 136 THR B CA 1
ATOM 3486 C C . THR B 1 136 ? 6.203 -31.828 -23.734 1 77.62 136 THR B C 1
ATOM 3488 O O . THR B 1 136 ? 6.918 -32.781 -24 1 77.62 136 THR B O 1
ATOM 3491 N N . GLY B 1 137 ? 5.262 -31.875 -22.828 1 77 137 GLY B N 1
ATOM 3492 C CA . GLY B 1 137 ? 5.035 -33.062 -22.047 1 77 137 GLY B CA 1
ATOM 3493 C C . GLY B 1 137 ? 6.105 -33.312 -21.016 1 77 137 GLY B C 1
ATOM 3494 O O . GLY B 1 137 ? 6.457 -34.469 -20.734 1 77 137 GLY B O 1
ATOM 3495 N N . GLN B 1 138 ? 6.742 -32.344 -20.609 1 81.25 138 GLN B N 1
ATOM 3496 C CA . GLN B 1 138 ? 7.852 -32.469 -19.656 1 81.25 138 GLN B CA 1
ATOM 3497 C C . GLN B 1 138 ? 7.449 -31.953 -18.281 1 81.25 138 GLN B C 1
ATOM 3499 O O . GLN B 1 138 ? 6.379 -31.375 -18.109 1 81.25 138 GLN B O 1
ATOM 3504 N N . GLN B 1 139 ? 8.281 -32.25 -17.281 1 82.25 139 GLN B N 1
ATOM 3505 C CA . GLN B 1 139 ? 8.094 -31.719 -15.922 1 82.25 139 GLN B CA 1
ATOM 3506 C C . GLN B 1 139 ? 8.797 -30.375 -15.742 1 82.25 139 GLN B C 1
ATOM 3508 O O . GLN B 1 139 ? 9.766 -30.078 -16.438 1 82.25 139 GLN B O 1
ATOM 3513 N N . VAL B 1 140 ? 8.258 -29.641 -14.812 1 87.62 140 VAL B N 1
ATOM 3514 C CA . VAL B 1 140 ? 8.836 -28.328 -14.531 1 87.62 140 VAL B CA 1
ATOM 3515 C C . VAL B 1 140 ? 9.68 -28.406 -13.266 1 87.62 140 VAL B C 1
ATOM 3517 O O . VAL B 1 140 ? 9.25 -28.969 -12.258 1 87.62 140 VAL B O 1
ATOM 3520 N N . THR B 1 141 ? 10.93 -28 -13.375 1 87.81 141 THR B N 1
ATOM 3521 C CA . THR B 1 141 ? 11.789 -27.781 -12.219 1 87.81 141 THR B CA 1
ATOM 3522 C C . THR B 1 141 ? 11.992 -26.281 -11.969 1 87.81 141 THR B C 1
ATOM 3524 O O . THR B 1 141 ? 12.156 -25.5 -12.906 1 87.81 141 THR B O 1
ATOM 3527 N N . VAL B 1 142 ? 11.906 -25.906 -10.664 1 89.44 142 VAL B N 1
ATOM 3528 C CA . VAL B 1 142 ? 12.039 -24.5 -10.32 1 89.44 142 VAL B CA 1
ATOM 3529 C C . VAL B 1 142 ? 13.328 -24.266 -9.531 1 89.44 142 VAL B C 1
ATOM 3531 O O . VAL B 1 142 ? 13.594 -24.984 -8.562 1 89.44 142 VAL B O 1
ATOM 3534 N N . ILE B 1 143 ? 14.133 -23.375 -10 1 92.12 143 ILE B N 1
ATOM 3535 C CA . ILE B 1 143 ? 15.359 -23 -9.312 1 92.12 143 ILE B CA 1
ATOM 3536 C C . ILE B 1 143 ? 15.336 -21.5 -8.984 1 92.12 143 ILE B C 1
ATOM 3538 O O . ILE B 1 143 ? 15.117 -20.672 -9.875 1 92.12 143 ILE B O 1
ATOM 3542 N N . ASP B 1 144 ? 15.508 -21.141 -7.75 1 91.31 144 ASP B N 1
ATOM 3543 C CA . ASP B 1 144 ? 15.516 -19.766 -7.301 1 91.31 144 ASP B CA 1
ATOM 3544 C C . ASP B 1 144 ? 16.938 -19.203 -7.25 1 91.31 144 ASP B C 1
ATOM 3546 O O . ASP B 1 144 ? 17.75 -19.641 -6.43 1 91.31 144 ASP B O 1
ATOM 3550 N N . SER B 1 145 ? 17.234 -18.25 -8.117 1 89.88 145 SER B N 1
ATOM 3551 C CA . SER B 1 145 ? 18.578 -17.688 -8.25 1 89.88 145 SER B CA 1
ATOM 3552 C C . SER B 1 145 ? 18.812 -16.562 -7.25 1 89.88 145 SER B C 1
ATOM 3554 O O . SER B 1 145 ? 19.953 -16.141 -7.027 1 89.88 145 SER B O 1
ATOM 3556 N N . ALA B 1 146 ? 17.812 -16 -6.695 1 88.12 146 ALA B N 1
ATOM 3557 C CA . ALA B 1 146 ? 17.891 -14.938 -5.695 1 88.12 146 ALA B CA 1
ATOM 3558 C C . ALA B 1 146 ? 16.812 -15.117 -4.633 1 88.12 146 ALA B C 1
ATOM 3560 O O . ALA B 1 146 ? 15.859 -14.32 -4.562 1 88.12 146 ALA B O 1
ATOM 3561 N N . PRO B 1 147 ? 16.984 -15.977 -3.736 1 83.38 147 PRO B N 1
ATOM 3562 C CA . PRO B 1 147 ? 15.93 -16.359 -2.785 1 83.38 147 PRO B CA 1
ATOM 3563 C C . PRO B 1 147 ? 15.75 -15.344 -1.664 1 83.38 147 PRO B C 1
ATOM 3565 O O . PRO B 1 147 ? 16.734 -14.742 -1.204 1 83.38 147 PRO B O 1
ATOM 3568 N N . VAL B 1 148 ? 14.461 -15.211 -1.328 1 78 148 VAL B N 1
ATOM 3569 C CA . VAL B 1 148 ? 14.125 -14.461 -0.121 1 78 148 VAL B CA 1
ATOM 3570 C C . VAL B 1 148 ? 14.25 -15.367 1.101 1 78 148 VAL B C 1
ATOM 3572 O O . VAL B 1 148 ? 14.398 -16.578 0.964 1 78 148 VAL B O 1
ATOM 3575 N N . THR B 1 149 ? 14.227 -14.688 2.219 1 72.5 149 THR B N 1
ATOM 3576 C CA . THR B 1 149 ? 14.172 -15.492 3.432 1 72.5 149 THR B CA 1
ATOM 3577 C C . THR B 1 149 ? 12.742 -15.945 3.727 1 72.5 149 THR B C 1
ATOM 3579 O O . THR B 1 149 ? 11.789 -15.367 3.201 1 72.5 149 THR B O 1
ATOM 3582 N N . ALA B 1 150 ? 12.523 -17 4.473 1 60.91 150 ALA B N 1
ATOM 3583 C CA . ALA B 1 150 ? 11.219 -17.547 4.832 1 60.91 150 ALA B CA 1
ATOM 3584 C C . ALA B 1 150 ? 10.336 -16.469 5.488 1 60.91 150 ALA B C 1
ATOM 3586 O O . ALA B 1 150 ? 9.109 -16.547 5.418 1 60.91 150 ALA B O 1
ATOM 3587 N N . ARG B 1 151 ? 10.898 -15.531 6.109 1 61.16 151 ARG B N 1
ATOM 3588 C CA . ARG B 1 151 ? 10.156 -14.523 6.867 1 61.16 151 ARG B CA 1
ATOM 3589 C C . ARG B 1 151 ? 9.875 -13.297 6.012 1 61.16 151 ARG B C 1
ATOM 3591 O O . ARG B 1 151 ? 9.18 -12.375 6.449 1 61.16 151 ARG B O 1
ATOM 3598 N N . ASP B 1 152 ? 10.391 -13.352 4.797 1 61.34 152 ASP B N 1
ATOM 3599 C CA . ASP B 1 152 ? 10.148 -12.258 3.854 1 61.34 152 ASP B CA 1
ATOM 3600 C C . ASP B 1 152 ? 9.602 -12.789 2.531 1 61.34 152 ASP B C 1
ATOM 3602 O O . ASP B 1 152 ? 10.258 -12.68 1.494 1 61.34 152 ASP B O 1
ATOM 3606 N N . SER B 1 153 ? 8.43 -13.242 2.555 1 58.69 153 SER B N 1
ATOM 3607 C CA . SER B 1 153 ? 7.957 -14 1.405 1 58.69 153 SER B CA 1
ATOM 3608 C C . SER B 1 153 ? 7.539 -13.086 0.264 1 58.69 153 SER B C 1
ATOM 3610 O O . SER B 1 153 ? 7.406 -13.523 -0.879 1 58.69 153 SER B O 1
ATOM 3612 N N . SER B 1 154 ? 7.508 -11.812 0.506 1 62.19 154 SER B N 1
ATOM 3613 C CA . SER B 1 154 ? 6.945 -10.977 -0.548 1 62.19 154 SER B CA 1
ATOM 3614 C C . SER B 1 154 ? 7.84 -9.773 -0.833 1 62.19 154 SER B C 1
ATOM 3616 O O . SER B 1 154 ? 7.625 -9.047 -1.81 1 62.19 154 SER B O 1
ATOM 3618 N N . THR B 1 155 ? 9 -9.602 -0.386 1 71.12 155 THR B N 1
ATOM 3619 C CA . THR B 1 155 ? 9.898 -8.461 -0.503 1 71.12 155 THR B CA 1
ATOM 3620 C C . THR B 1 155 ? 9.172 -7.164 -0.158 1 71.12 155 THR B C 1
ATOM 3622 O O . THR B 1 155 ? 9.734 -6.074 -0.29 1 71.12 155 THR B O 1
ATOM 3625 N N . VAL B 1 156 ? 7.91 -7.211 0.216 1 77.5 156 VAL B N 1
ATOM 3626 C CA . VAL B 1 156 ? 7.094 -6.035 0.479 1 77.5 156 VAL B CA 1
ATOM 3627 C C . VAL B 1 156 ? 7.617 -5.301 1.712 1 77.5 156 VAL B C 1
ATOM 3629 O O . VAL B 1 156 ? 7.422 -4.094 1.857 1 77.5 156 VAL B O 1
ATOM 3632 N N . GLY B 1 157 ? 8.344 -6.023 2.537 1 83.25 157 GLY B N 1
ATOM 3633 C CA . GLY B 1 157 ? 8.953 -5.41 3.703 1 83.25 157 GLY B CA 1
ATOM 3634 C C . GLY B 1 157 ? 9.898 -4.277 3.355 1 83.25 157 GLY B C 1
ATOM 3635 O O . GLY B 1 157 ? 9.945 -3.262 4.055 1 83.25 157 GLY B O 1
ATOM 3636 N N . LEU B 1 158 ? 10.656 -4.449 2.254 1 87.88 158 LEU B N 1
ATOM 3637 C CA . LEU B 1 158 ? 11.57 -3.406 1.814 1 87.88 158 LEU B CA 1
ATOM 3638 C C . LEU B 1 158 ? 10.812 -2.154 1.389 1 87.88 158 LEU B C 1
ATOM 3640 O O . LEU B 1 158 ? 11.289 -1.035 1.59 1 87.88 158 LEU B O 1
ATOM 3644 N N . PHE B 1 159 ? 9.711 -2.412 0.755 1 90.44 159 PHE B N 1
ATOM 3645 C CA . PHE B 1 159 ? 8.906 -1.28 0.32 1 90.44 159 PHE B CA 1
ATOM 3646 C C . PHE B 1 159 ? 8.414 -0.474 1.518 1 90.44 159 PHE B C 1
ATOM 3648 O O . PHE B 1 159 ? 8.438 0.759 1.494 1 90.44 159 PHE B O 1
ATOM 3655 N N . TYR B 1 160 ? 7.902 -1.131 2.529 1 89.44 160 TYR B N 1
ATOM 3656 C CA . TYR B 1 160 ? 7.445 -0.438 3.73 1 89.44 160 TYR B CA 1
ATOM 3657 C C . TYR B 1 160 ? 8.602 0.29 4.41 1 89.44 160 TYR B C 1
ATOM 3659 O O . TYR B 1 160 ? 8.414 1.373 4.973 1 89.44 160 TYR B O 1
ATOM 3667 N N . PHE B 1 161 ? 9.766 -0.353 4.379 1 91.06 161 PHE B N 1
ATOM 3668 C CA . PHE B 1 161 ? 10.969 0.298 4.883 1 91.06 161 PHE B CA 1
ATOM 3669 C C . PHE B 1 161 ? 11.234 1.602 4.137 1 91.06 161 PHE B C 1
ATOM 3671 O O . PHE B 1 161 ? 11.531 2.627 4.75 1 91.06 161 PHE B O 1
ATOM 3678 N N . LEU B 1 162 ? 11.078 1.585 2.84 1 94.31 162 LEU B N 1
ATOM 3679 C CA . LEU B 1 162 ? 11.25 2.773 2.012 1 94.31 162 LEU B CA 1
ATOM 3680 C C . LEU B 1 162 ? 10.234 3.844 2.375 1 94.31 162 LEU B C 1
ATOM 3682 O O . LEU B 1 162 ? 10.562 5.027 2.449 1 94.31 162 LEU B O 1
ATOM 3686 N N . ILE B 1 163 ? 8.984 3.434 2.586 1 95 163 ILE B N 1
ATOM 3687 C CA . ILE B 1 163 ? 7.914 4.359 2.934 1 95 163 ILE B CA 1
ATOM 3688 C C . ILE B 1 163 ? 8.258 5.086 4.23 1 95 163 ILE B C 1
ATOM 3690 O O . ILE B 1 163 ? 8.164 6.312 4.309 1 95 163 ILE B O 1
ATOM 3694 N N . VAL B 1 164 ? 8.719 4.32 5.145 1 95.12 164 VAL B N 1
ATOM 3695 C CA . VAL B 1 164 ? 9.031 4.887 6.453 1 95.12 164 VAL B CA 1
ATOM 3696 C C . VAL B 1 164 ? 10.172 5.891 6.32 1 95.12 164 VAL B C 1
ATOM 3698 O O . VAL B 1 164 ? 10.125 6.977 6.902 1 95.12 164 VAL B O 1
ATOM 3701 N N . CYS B 1 165 ? 11.141 5.586 5.57 1 97.19 165 CYS B N 1
ATOM 3702 C CA . CYS B 1 165 ? 12.273 6.48 5.367 1 97.19 165 CYS B CA 1
ATOM 3703 C C . CYS B 1 165 ? 11.836 7.762 4.664 1 97.19 165 CYS B C 1
ATOM 3705 O O . CYS B 1 165 ? 12.367 8.836 4.938 1 97.19 165 CYS B O 1
ATOM 3707 N N . THR B 1 166 ? 10.914 7.621 3.732 1 97.75 166 THR B N 1
ATOM 3708 C CA . THR B 1 166 ? 10.391 8.781 3.031 1 97.75 166 THR B CA 1
ATOM 3709 C C . THR B 1 166 ? 9.625 9.695 3.992 1 97.75 166 THR B C 1
ATOM 3711 O O . THR B 1 166 ? 9.852 10.906 4.016 1 97.75 166 THR B O 1
ATOM 3714 N N . LEU B 1 167 ? 8.75 9.062 4.773 1 95.69 167 LEU B N 1
ATOM 3715 C CA . LEU B 1 167 ? 7.93 9.812 5.719 1 95.69 167 LEU B CA 1
ATOM 3716 C C . LEU B 1 167 ? 8.789 10.492 6.773 1 95.69 167 LEU B C 1
ATOM 3718 O O . LEU B 1 167 ? 8.547 11.648 7.133 1 95.69 167 LEU B O 1
ATOM 3722 N N . GLY B 1 168 ? 9.781 9.781 7.242 1 95.06 168 GLY B N 1
ATOM 3723 C CA . GLY B 1 168 ? 10.688 10.375 8.219 1 95.06 168 GLY B CA 1
ATOM 3724 C C . GLY B 1 168 ? 11.383 11.617 7.711 1 95.06 168 GLY B C 1
ATOM 3725 O O . GLY B 1 168 ? 11.617 12.562 8.469 1 95.06 168 GLY B O 1
ATOM 3726 N N . GLY B 1 169 ? 11.695 11.633 6.457 1 96.5 169 GLY B N 1
ATOM 3727 C CA . GLY B 1 169 ? 12.383 12.773 5.871 1 96.5 169 GLY B CA 1
ATOM 3728 C C . GLY B 1 169 ? 11.469 13.969 5.66 1 96.5 169 GLY B C 1
ATOM 3729 O O . GLY B 1 169 ? 11.703 15.039 6.23 1 96.5 169 GLY B O 1
ATOM 3730 N N . TYR B 1 170 ? 10.344 13.766 4.949 1 96.44 170 TYR B N 1
ATOM 3731 C CA . TYR B 1 170 ? 9.578 14.945 4.582 1 96.44 170 TYR B CA 1
ATOM 3732 C C . TYR B 1 170 ? 8.711 15.422 5.742 1 96.44 170 TYR B C 1
ATOM 3734 O O . TYR B 1 170 ? 8.453 16.625 5.887 1 96.44 170 TYR B O 1
ATOM 3742 N N . LEU B 1 171 ? 8.211 14.508 6.625 1 95.06 171 LEU B N 1
ATOM 3743 C CA . LEU B 1 171 ? 7.383 14.93 7.75 1 95.06 171 LEU B CA 1
ATOM 3744 C C . LEU B 1 171 ? 8.188 15.773 8.734 1 95.06 171 LEU B C 1
ATOM 3746 O O . LEU B 1 171 ? 7.656 16.703 9.336 1 95.06 171 LEU B O 1
ATOM 3750 N N . THR B 1 172 ? 9.438 15.367 8.898 1 95.81 172 THR B N 1
ATOM 3751 C CA . THR B 1 172 ? 10.305 16.156 9.766 1 95.81 172 THR B CA 1
ATOM 3752 C C . THR B 1 172 ? 10.352 17.609 9.305 1 95.81 172 THR B C 1
ATOM 3754 O O . THR B 1 172 ? 10.141 18.531 10.102 1 95.81 172 THR B O 1
ATOM 3757 N N . ILE B 1 173 ? 10.484 17.797 8.055 1 95.75 173 ILE B N 1
ATOM 3758 C CA . ILE B 1 173 ? 10.625 19.156 7.516 1 95.75 173 ILE B CA 1
ATOM 3759 C C . ILE B 1 173 ? 9.266 19.844 7.508 1 95.75 173 ILE B C 1
ATOM 3761 O O . ILE B 1 173 ? 9.172 21.047 7.754 1 95.75 173 ILE B O 1
ATOM 3765 N N . THR B 1 174 ? 8.258 19.094 7.227 1 91.06 174 THR B N 1
ATOM 3766 C CA . THR B 1 174 ? 6.914 19.672 7.242 1 91.06 174 THR B CA 1
ATOM 3767 C C . THR B 1 174 ? 6.566 20.188 8.633 1 91.06 174 THR B C 1
ATOM 3769 O O . THR B 1 174 ? 6.055 21.297 8.766 1 91.06 174 THR B O 1
ATOM 3772 N N . VAL B 1 175 ? 6.863 19.469 9.602 1 90.31 175 VAL B N 1
ATOM 3773 C CA . VAL B 1 175 ? 6.574 19.875 10.977 1 90.31 175 VAL B CA 1
ATOM 3774 C C . VAL B 1 175 ? 7.426 21.094 11.344 1 90.31 175 VAL B C 1
ATOM 3776 O O . VAL B 1 175 ? 6.934 22.047 11.938 1 90.31 175 VAL B O 1
ATOM 3779 N N . LEU B 1 176 ? 8.703 21.031 11 1 92.25 176 LEU B N 1
ATOM 3780 C CA . LEU B 1 176 ? 9.594 22.141 11.297 1 92.25 176 LEU B CA 1
ATOM 3781 C C . LEU B 1 176 ? 9.086 23.422 10.648 1 92.25 176 LEU B C 1
ATOM 3783 O O . LEU B 1 176 ? 9.164 24.5 11.242 1 92.25 176 LEU B O 1
ATOM 3787 N N . SER B 1 177 ? 8.57 23.297 9.453 1 90 177 SER B N 1
ATOM 3788 C CA . SER B 1 177 ? 8.07 24.469 8.727 1 90 177 SER B CA 1
ATOM 3789 C C . SER B 1 177 ? 6.848 25.062 9.414 1 90 177 SER B C 1
ATOM 3791 O O . SER B 1 177 ? 6.539 26.234 9.227 1 90 177 SER B O 1
ATOM 3793 N N . GLN B 1 178 ? 6.199 24.266 10.172 1 84.12 178 GLN B N 1
ATOM 3794 C CA . GLN B 1 178 ? 4.996 24.734 10.859 1 84.12 178 GLN B CA 1
ATOM 3795 C C . GLN B 1 178 ? 5.332 25.297 12.234 1 84.12 178 GLN B C 1
ATOM 3797 O O . GLN B 1 178 ? 4.793 26.344 12.633 1 84.12 178 GLN B O 1
ATOM 3802 N N . VAL B 1 179 ? 6.25 24.719 12.93 1 86.12 179 VAL B N 1
ATOM 3803 C CA . VAL B 1 179 ? 6.488 25.062 14.32 1 86.12 179 VAL B CA 1
ATOM 3804 C C . VAL B 1 179 ? 7.609 26.094 14.406 1 86.12 179 VAL B C 1
ATOM 3806 O O . VAL B 1 179 ? 7.707 26.844 15.383 1 86.12 179 VAL B O 1
ATOM 3809 N N . ALA B 1 180 ? 8.492 26.047 13.461 1 89.06 180 ALA B N 1
ATOM 3810 C CA . ALA B 1 180 ? 9.617 26.984 13.406 1 89.06 180 ALA B CA 1
ATOM 3811 C C . ALA B 1 180 ? 9.828 27.5 11.992 1 89.06 180 ALA B C 1
ATOM 3813 O O . ALA B 1 180 ? 10.883 27.281 11.391 1 89.06 180 ALA B O 1
ATOM 3814 N N . PRO B 1 181 ? 8.938 28.266 11.531 1 84.75 181 PRO B N 1
ATOM 3815 C CA . PRO B 1 181 ? 8.992 28.734 10.148 1 84.75 181 PRO B CA 1
ATOM 3816 C C . PRO B 1 181 ? 10.188 29.641 9.875 1 84.75 181 PRO B C 1
ATOM 3818 O O . PRO B 1 181 ? 10.586 29.812 8.719 1 84.75 181 PRO B O 1
ATOM 3821 N N . ARG B 1 182 ? 10.828 30.25 10.906 1 85.44 182 ARG B N 1
ATOM 3822 C CA . ARG B 1 182 ? 11.93 31.172 10.703 1 85.44 182 ARG B CA 1
ATOM 3823 C C . ARG B 1 182 ? 13.266 30.516 11.031 1 85.44 182 ARG B C 1
ATOM 3825 O O . ARG B 1 182 ? 14.281 31.203 11.18 1 85.44 182 ARG B O 1
ATOM 3832 N N . MET B 1 183 ? 13.227 29.203 11.156 1 89.94 183 MET B N 1
ATOM 3833 C CA . MET B 1 183 ? 14.445 28.469 11.477 1 89.94 183 MET B CA 1
ATOM 3834 C C . MET B 1 183 ? 15.477 28.609 10.367 1 89.94 183 MET B C 1
ATOM 3836 O O . MET B 1 183 ? 15.133 28.562 9.18 1 89.94 183 MET B O 1
ATOM 3840 N N . ARG B 1 184 ? 16.703 28.75 10.805 1 89.62 184 ARG B N 1
ATOM 3841 C CA . ARG B 1 184 ? 17.797 28.891 9.844 1 89.62 184 ARG B CA 1
ATOM 3842 C C . ARG B 1 184 ? 18 27.594 9.062 1 89.62 184 ARG B C 1
ATOM 3844 O O . ARG B 1 184 ? 17.75 26.516 9.578 1 89.62 184 ARG B O 1
ATOM 3851 N N . LEU B 1 185 ? 18.484 27.766 7.871 1 92.31 185 LEU B N 1
ATOM 3852 C CA . LEU B 1 185 ? 18.703 26.641 6.973 1 92.31 185 LEU B CA 1
ATOM 3853 C C . LEU B 1 185 ? 19.672 25.641 7.582 1 92.31 185 LEU B C 1
ATOM 3855 O O . LEU B 1 185 ? 19.453 24.422 7.488 1 92.31 185 LEU B O 1
ATOM 3859 N N . ARG B 1 186 ? 20.703 26.094 8.188 1 92.44 186 ARG B N 1
ATOM 3860 C CA . ARG B 1 186 ? 21.719 25.219 8.781 1 92.44 186 ARG B CA 1
ATOM 3861 C C . ARG B 1 186 ? 21.125 24.359 9.891 1 92.44 186 ARG B C 1
ATOM 3863 O O . ARG B 1 186 ? 21.469 23.188 10.039 1 92.44 186 ARG B O 1
ATOM 3870 N N . GLU B 1 187 ? 20.219 24.938 10.609 1 93.69 187 GLU B N 1
ATOM 3871 C CA . GLU B 1 187 ? 19.547 24.203 11.672 1 93.69 187 GLU B CA 1
ATOM 3872 C C . GLU B 1 187 ? 18.594 23.156 11.109 1 93.69 187 GLU B C 1
ATOM 3874 O O . GLU B 1 187 ? 18.484 22.047 11.633 1 93.69 187 GLU B O 1
ATOM 3879 N N . GLN B 1 188 ? 17.922 23.562 10.055 1 94.75 188 GLN B N 1
ATOM 3880 C CA . GLN B 1 188 ? 17.016 22.625 9.406 1 94.75 188 GLN B CA 1
ATOM 3881 C C . GLN B 1 188 ? 17.766 21.406 8.883 1 94.75 188 GLN B C 1
ATOM 3883 O O . GLN B 1 188 ? 17.359 20.266 9.117 1 94.75 188 GLN B O 1
ATOM 3888 N N . TYR B 1 189 ? 18.875 21.688 8.273 1 96.56 189 TYR B N 1
ATOM 3889 C CA . TYR B 1 189 ? 19.656 20.578 7.711 1 96.56 189 TYR B CA 1
ATOM 3890 C C . TYR B 1 189 ? 20.266 19.734 8.812 1 96.56 189 TYR B C 1
ATOM 3892 O O . TYR B 1 189 ? 20.422 18.516 8.648 1 96.56 189 TYR B O 1
ATOM 3900 N N . SER B 1 190 ? 20.641 20.344 9.922 1 96.38 190 SER B N 1
ATOM 3901 C CA . SER B 1 190 ? 21.172 19.578 11.039 1 96.38 190 SER B CA 1
ATOM 3902 C C . SER B 1 190 ? 20.125 18.625 11.625 1 96.38 190 SER B C 1
ATOM 3904 O O . SER B 1 190 ? 20.422 17.469 11.898 1 96.38 190 SER B O 1
ATOM 3906 N N . ILE B 1 191 ? 18.953 19.141 11.789 1 96.38 191 ILE B N 1
ATOM 3907 C CA . ILE B 1 191 ? 17.859 18.312 12.305 1 96.38 191 ILE B CA 1
ATOM 3908 C C . ILE B 1 191 ? 17.531 17.219 11.297 1 96.38 191 ILE B C 1
ATOM 3910 O O . ILE B 1 191 ? 17.312 16.062 11.68 1 96.38 191 ILE B O 1
ATOM 3914 N N . LEU B 1 192 ? 17.531 17.578 10.055 1 97.69 192 LEU B N 1
ATOM 3915 C CA . LEU B 1 192 ? 17.281 16.609 8.992 1 97.69 192 LEU B CA 1
ATOM 3916 C C . LEU B 1 192 ? 18.328 15.516 9 1 97.69 192 LEU B C 1
ATOM 3918 O O . LEU B 1 192 ? 18 14.336 8.82 1 97.69 192 LEU B O 1
ATOM 3922 N N . ALA B 1 193 ? 19.578 15.914 9.195 1 98.12 193 ALA B N 1
ATOM 3923 C CA . ALA B 1 193 ? 20.656 14.93 9.258 1 98.12 193 ALA B CA 1
ATOM 3924 C C . ALA B 1 193 ? 20.422 13.945 10.398 1 98.12 193 ALA B C 1
ATOM 3926 O O . ALA B 1 193 ? 20.641 12.742 10.242 1 98.12 193 ALA B O 1
ATOM 3927 N N . GLY B 1 194 ? 20.047 14.469 11.508 1 97.56 194 GLY B N 1
ATOM 3928 C CA . GLY B 1 194 ? 19.703 13.602 12.617 1 97.56 194 GLY B CA 1
ATOM 3929 C C . GLY B 1 194 ? 18.547 12.664 12.312 1 97.56 194 GLY B C 1
ATOM 3930 O O . GLY B 1 194 ? 18.594 11.477 12.617 1 97.56 194 GLY B O 1
ATOM 3931 N N . ALA B 1 195 ? 17.516 13.203 11.695 1 97.19 195 ALA B N 1
ATOM 3932 C CA . ALA B 1 195 ? 16.359 12.398 11.32 1 97.19 195 ALA B CA 1
ATOM 3933 C C . ALA B 1 195 ? 16.734 11.336 10.289 1 97.19 195 ALA B C 1
ATOM 3935 O O . ALA B 1 195 ? 16.219 10.219 10.328 1 97.19 195 ALA B O 1
ATOM 3936 N N . ALA B 1 196 ? 17.609 11.734 9.375 1 98.31 196 ALA B N 1
ATOM 3937 C CA . ALA B 1 196 ? 18.031 10.836 8.305 1 98.31 196 ALA B CA 1
ATOM 3938 C C . ALA B 1 196 ? 18.828 9.656 8.867 1 98.31 196 ALA B C 1
ATOM 3940 O O . ALA B 1 196 ? 18.875 8.586 8.25 1 98.31 196 ALA B O 1
ATOM 3941 N N . ILE B 1 197 ? 19.453 9.828 9.984 1 98.12 197 ILE B N 1
ATOM 3942 C CA . ILE B 1 197 ? 20.188 8.75 10.641 1 98.12 197 ILE B CA 1
ATOM 3943 C C . ILE B 1 197 ? 19.25 7.926 11.508 1 98.12 197 ILE B C 1
ATOM 3945 O O . ILE B 1 197 ? 19.234 6.695 11.43 1 98.12 197 ILE B O 1
ATOM 3949 N N . LEU B 1 198 ? 18.406 8.555 12.219 1 97.31 198 LEU B N 1
ATOM 3950 C CA . LEU B 1 198 ? 17.578 7.902 13.234 1 97.31 198 LEU B CA 1
ATOM 3951 C C . LEU B 1 198 ? 16.438 7.129 12.586 1 97.31 198 LEU B C 1
ATOM 3953 O O . LEU B 1 198 ? 16.094 6.035 13.039 1 97.31 198 LEU B O 1
ATOM 3957 N N . THR B 1 199 ? 15.828 7.691 11.586 1 97.31 199 THR B N 1
ATOM 3958 C CA . THR B 1 199 ? 14.648 7.09 10.984 1 97.31 199 THR B CA 1
ATOM 3959 C C . THR B 1 199 ? 14.969 5.711 10.422 1 97.31 199 THR B C 1
ATOM 3961 O O . THR B 1 199 ? 14.32 4.723 10.773 1 97.31 199 THR B O 1
ATOM 3964 N N . PRO B 1 200 ? 16.016 5.586 9.555 1 97.38 200 PRO B N 1
ATOM 3965 C CA . PRO B 1 200 ? 16.328 4.25 9.047 1 97.38 200 PRO B CA 1
ATOM 3966 C C . PRO B 1 200 ? 16.766 3.285 10.156 1 97.38 200 PRO B C 1
ATOM 3968 O O . PRO B 1 200 ? 16.484 2.084 10.07 1 97.38 200 PRO B O 1
ATOM 3971 N N . LEU B 1 201 ? 17.391 3.785 11.188 1 97.06 201 LEU B N 1
ATOM 3972 C CA . LEU B 1 201 ? 17.812 2.93 12.289 1 97.06 201 LEU B CA 1
ATOM 3973 C C . LEU B 1 201 ? 16.609 2.379 13.039 1 97.06 201 LEU B C 1
ATOM 3975 O O . LEU B 1 201 ? 16.547 1.182 13.328 1 97.06 201 LEU B O 1
ATOM 3979 N N . ILE B 1 202 ? 15.688 3.211 13.289 1 95.69 202 ILE B N 1
ATOM 3980 C CA . ILE B 1 202 ? 14.477 2.797 13.984 1 95.69 202 ILE B CA 1
ATOM 3981 C C . ILE B 1 202 ? 13.672 1.842 13.102 1 95.69 202 ILE B C 1
ATOM 3983 O O . ILE B 1 202 ? 13.227 0.788 13.562 1 95.69 202 ILE B O 1
ATOM 3987 N N . ALA B 1 203 ? 13.516 2.25 11.883 1 93.56 203 ALA B N 1
ATOM 3988 C CA . ALA B 1 203 ? 12.766 1.421 10.945 1 93.56 203 ALA B CA 1
ATOM 3989 C C . ALA B 1 203 ? 13.406 0.044 10.797 1 93.56 203 ALA B C 1
ATOM 3991 O O . ALA B 1 203 ? 12.711 -0.975 10.805 1 93.56 203 ALA B O 1
ATOM 3992 N N . PHE B 1 204 ? 14.695 0.067 10.68 1 93.81 204 PHE B N 1
ATOM 3993 C CA . PHE B 1 204 ? 15.422 -1.191 10.555 1 93.81 204 PHE B CA 1
ATOM 3994 C C . PHE B 1 204 ? 15.266 -2.029 11.82 1 93.81 204 PHE B C 1
ATOM 3996 O O . PHE B 1 204 ? 15.055 -3.244 11.742 1 93.81 204 PHE B O 1
ATOM 4003 N N . GLY B 1 205 ? 15.398 -1.451 12.961 1 93.38 205 GLY B N 1
ATOM 4004 C CA . GLY B 1 205 ? 15.234 -2.156 14.219 1 93.38 205 GLY B CA 1
ATOM 4005 C C . GLY B 1 205 ? 13.875 -2.816 14.359 1 93.38 205 GLY B C 1
ATOM 4006 O O . GLY B 1 205 ? 13.789 -3.996 14.711 1 93.38 205 GLY B O 1
ATOM 4007 N N . ILE B 1 206 ? 12.883 -2.141 14.008 1 90.56 206 ILE B N 1
ATOM 4008 C CA . ILE B 1 206 ? 11.523 -2.654 14.148 1 90.56 206 ILE B CA 1
ATOM 4009 C C . ILE B 1 206 ? 11.273 -3.744 13.109 1 90.56 206 ILE B C 1
ATOM 4011 O O . ILE B 1 206 ? 10.719 -4.801 13.422 1 90.56 206 ILE B O 1
ATOM 4015 N N . THR B 1 207 ? 11.648 -3.43 11.922 1 86.12 207 THR B N 1
ATOM 4016 C CA . THR B 1 207 ? 11.461 -4.406 10.852 1 86.12 207 THR B CA 1
ATOM 4017 C C . THR B 1 207 ? 12.211 -5.699 11.164 1 86.12 207 THR B C 1
ATOM 4019 O O . THR B 1 207 ? 11.734 -6.793 10.852 1 86.12 207 THR B O 1
ATOM 4022 N N . SER B 1 208 ? 13.359 -5.59 11.812 1 87.19 208 SER B N 1
ATOM 4023 C CA . SER B 1 208 ? 14.188 -6.746 12.125 1 87.19 208 SER B CA 1
ATOM 4024 C C . SER B 1 208 ? 13.516 -7.641 13.164 1 87.19 208 SER B C 1
ATOM 4026 O O . SER B 1 208 ? 13.805 -8.836 13.242 1 87.19 208 SER B O 1
ATOM 4028 N N . ILE B 1 209 ? 12.664 -7.098 13.938 1 84.69 209 ILE B N 1
ATOM 4029 C CA . ILE B 1 209 ? 11.922 -7.895 14.914 1 84.69 209 ILE B CA 1
ATOM 4030 C C . ILE B 1 209 ? 11.07 -8.938 14.188 1 84.69 209 ILE B C 1
ATOM 4032 O O . ILE B 1 209 ? 10.961 -10.078 14.641 1 84.69 209 ILE B O 1
ATOM 4036 N N . PHE B 1 210 ? 10.594 -8.586 13.031 1 81.19 210 PHE B N 1
ATOM 4037 C CA . PHE B 1 210 ? 9.656 -9.453 12.328 1 81.19 210 PHE B CA 1
ATOM 4038 C C . PHE B 1 210 ? 10.359 -10.203 11.203 1 81.19 210 PHE B C 1
ATOM 4040 O O . PHE B 1 210 ? 10.039 -11.367 10.938 1 81.19 210 PHE B O 1
ATOM 4047 N N . MET B 1 211 ? 11.273 -9.516 10.562 1 79.19 211 MET B N 1
ATOM 4048 C CA . MET B 1 211 ? 11.844 -10.07 9.344 1 79.19 211 MET B CA 1
ATOM 4049 C C . MET B 1 211 ? 13.258 -10.586 9.594 1 79.19 211 MET B C 1
ATOM 4051 O O . MET B 1 211 ? 13.922 -11.062 8.672 1 79.19 211 MET B O 1
ATOM 4055 N N . HIS B 1 212 ? 13.789 -10.539 10.75 1 77.31 212 HIS B N 1
ATOM 4056 C CA . HIS B 1 212 ? 15.109 -11.039 11.125 1 77.31 212 HIS B CA 1
ATOM 4057 C C . HIS B 1 212 ? 16.203 -10.422 10.25 1 77.31 212 HIS B C 1
ATOM 4059 O O . HIS B 1 212 ? 17 -11.148 9.656 1 77.31 212 HIS B O 1
ATOM 4065 N N . ALA B 1 213 ? 16.172 -9.133 10.125 1 73.06 213 ALA B N 1
ATOM 4066 C CA . ALA B 1 213 ? 17.141 -8.312 9.398 1 73.06 213 ALA B CA 1
ATOM 4067 C C . ALA B 1 213 ? 17.281 -8.773 7.953 1 73.06 213 ALA B C 1
ATOM 4069 O O . ALA B 1 213 ? 18.375 -8.797 7.402 1 73.06 213 ALA B O 1
ATOM 4070 N N . PHE B 1 214 ? 16.188 -9.375 7.336 1 71.12 214 PHE B N 1
ATOM 4071 C CA . PHE B 1 214 ? 16.109 -9.789 5.941 1 71.12 214 PHE B CA 1
ATOM 4072 C C . PHE B 1 214 ? 17.078 -10.938 5.668 1 71.12 214 PHE B C 1
ATOM 4074 O O . PHE B 1 214 ? 17.359 -11.258 4.512 1 71.12 214 PHE B O 1
ATOM 4081 N N . GLY B 1 215 ? 17.688 -11.477 6.777 1 79.31 215 GLY B N 1
ATOM 4082 C CA . GLY B 1 215 ? 18.703 -12.5 6.617 1 79.31 215 GLY B CA 1
ATOM 4083 C C . GLY B 1 215 ? 20 -11.969 6.035 1 79.31 215 GLY B C 1
ATOM 4084 O O . GLY B 1 215 ? 20.766 -12.719 5.441 1 79.31 215 GLY B O 1
ATOM 4085 N N . ALA B 1 216 ? 20.219 -10.734 6.188 1 83.31 216 ALA B N 1
ATOM 4086 C CA . ALA B 1 216 ? 21.328 -10.031 5.543 1 83.31 216 ALA B CA 1
ATOM 4087 C C . ALA B 1 216 ? 22.594 -10.109 6.391 1 83.31 216 ALA B C 1
ATOM 4089 O O . ALA B 1 216 ? 22.516 -10.242 7.613 1 83.31 216 ALA B O 1
ATOM 4090 N N . SER B 1 217 ? 23.75 -10.047 5.762 1 90.06 217 SER B N 1
ATOM 4091 C CA . SER B 1 217 ? 25.047 -9.953 6.43 1 90.06 217 SER B CA 1
ATOM 4092 C C . SER B 1 217 ? 25.266 -8.555 7.004 1 90.06 217 SER B C 1
ATOM 4094 O O . SER B 1 217 ? 24.516 -7.629 6.707 1 90.06 217 SER B O 1
ATOM 4096 N N . VAL B 1 218 ? 26.219 -8.43 7.777 1 91.19 218 VAL B N 1
ATOM 4097 C CA . VAL B 1 218 ? 26.531 -7.141 8.383 1 91.19 218 VAL B CA 1
ATOM 4098 C C . VAL B 1 218 ? 26.859 -6.125 7.297 1 91.19 218 VAL B C 1
ATOM 4100 O O . VAL B 1 218 ? 26.438 -4.969 7.367 1 91.19 218 VAL B O 1
ATOM 4103 N N . GLY B 1 219 ? 27.625 -6.574 6.309 1 92.94 219 GLY B N 1
ATOM 4104 C CA . GLY B 1 219 ? 27.938 -5.699 5.195 1 92.94 219 GLY B CA 1
ATOM 4105 C C . GLY B 1 219 ? 26.719 -5.223 4.434 1 92.94 219 GLY B C 1
ATOM 4106 O O . GLY B 1 219 ? 26.641 -4.047 4.066 1 92.94 219 GLY B O 1
ATOM 4107 N N . GLN B 1 220 ? 25.844 -6.102 4.18 1 93.25 220 GLN B N 1
ATOM 4108 C CA . GLN B 1 220 ? 24.594 -5.758 3.49 1 93.25 220 GLN B CA 1
ATOM 4109 C C . GLN B 1 220 ? 23.766 -4.781 4.316 1 93.25 220 GLN B C 1
ATOM 4111 O O . GLN B 1 220 ? 23.172 -3.85 3.77 1 93.25 220 GLN B O 1
ATOM 4116 N N . ILE B 1 221 ? 23.781 -5.043 5.621 1 94.38 221 ILE B N 1
ATOM 4117 C CA . ILE B 1 221 ? 23.016 -4.191 6.523 1 94.38 221 ILE B CA 1
ATOM 4118 C C . ILE B 1 221 ? 23.578 -2.773 6.504 1 94.38 221 ILE B C 1
ATOM 4120 O O . ILE B 1 221 ? 22.828 -1.798 6.43 1 94.38 221 ILE B O 1
ATOM 4124 N N . LEU B 1 222 ? 24.844 -2.639 6.527 1 96.19 222 LEU B N 1
ATOM 4125 C CA . LEU B 1 222 ? 25.5 -1.33 6.508 1 96.19 222 LEU B CA 1
ATOM 4126 C C . LEU B 1 222 ? 25.203 -0.604 5.195 1 96.19 222 LEU B C 1
ATOM 4128 O O . LEU B 1 222 ? 25 0.611 5.188 1 96.19 222 LEU B O 1
ATOM 4132 N N . GLN B 1 223 ? 25.25 -1.322 4.133 1 96.31 223 GLN B N 1
ATOM 4133 C CA . GLN B 1 223 ? 24.938 -0.721 2.84 1 96.31 223 GLN B CA 1
ATOM 4134 C C . GLN B 1 223 ? 23.484 -0.277 2.775 1 96.31 223 GLN B C 1
ATOM 4136 O O . GLN B 1 223 ? 23.172 0.817 2.295 1 96.31 223 GLN B O 1
ATOM 4141 N N . LEU B 1 224 ? 22.625 -1.183 3.232 1 95.81 224 LEU B N 1
ATOM 4142 C CA . LEU B 1 224 ? 21.203 -0.848 3.285 1 95.81 224 LEU B CA 1
ATOM 4143 C C . LEU B 1 224 ? 20.969 0.427 4.09 1 95.81 224 LEU B C 1
ATOM 4145 O O . LEU B 1 224 ? 20.281 1.336 3.635 1 95.81 224 LEU B O 1
ATOM 4149 N N . LEU B 1 225 ? 21.562 0.501 5.242 1 97.44 225 LEU B N 1
ATOM 4150 C CA . LEU B 1 225 ? 21.406 1.662 6.109 1 97.44 225 LEU B CA 1
ATOM 4151 C C . LEU B 1 225 ? 22.016 2.908 5.477 1 97.44 225 LEU B C 1
ATOM 4153 O O . LEU B 1 225 ? 21.438 3.992 5.547 1 97.44 225 LEU B O 1
ATOM 4157 N N . GLY B 1 226 ? 23.156 2.77 4.891 1 98.19 226 GLY B N 1
ATOM 4158 C CA . GLY B 1 226 ? 23.797 3.898 4.23 1 98.19 226 GLY B CA 1
ATOM 4159 C C . GLY B 1 226 ? 22.953 4.488 3.115 1 98.19 226 GLY B C 1
ATOM 4160 O O . GLY B 1 226 ? 22.781 5.707 3.037 1 98.19 226 GLY B O 1
ATOM 4161 N N . ILE B 1 227 ? 22.406 3.643 2.277 1 98.25 227 ILE B N 1
ATOM 4162 C CA . ILE B 1 227 ? 21.562 4.074 1.17 1 98.25 227 ILE B CA 1
ATOM 4163 C C . ILE B 1 227 ? 20.281 4.727 1.713 1 98.25 227 ILE B C 1
ATOM 4165 O O . ILE B 1 227 ? 19.859 5.777 1.223 1 98.25 227 ILE B O 1
ATOM 4169 N N . SER B 1 228 ? 19.75 4.105 2.729 1 98.12 228 SER B N 1
ATOM 4170 C CA . SER B 1 228 ? 18.5 4.609 3.309 1 98.12 228 SER B CA 1
ATOM 4171 C C . SER B 1 228 ? 18.719 5.965 3.975 1 98.12 228 SER B C 1
ATOM 4173 O O . SER B 1 228 ? 17.844 6.832 3.91 1 98.12 228 SER B O 1
ATOM 4175 N N . MET B 1 229 ? 19.812 6.129 4.637 1 98.62 229 MET B N 1
ATOM 4176 C CA . MET B 1 229 ? 20.125 7.41 5.266 1 98.62 229 MET B CA 1
ATOM 4177 C C . MET B 1 229 ? 20.297 8.508 4.219 1 98.62 229 MET B C 1
ATOM 4179 O O . MET B 1 229 ? 19.781 9.617 4.383 1 98.62 229 MET B O 1
ATOM 4183 N N . LEU B 1 230 ? 20.984 8.164 3.182 1 98.56 230 LEU B N 1
ATOM 4184 C CA . LEU B 1 230 ? 21.156 9.117 2.092 1 98.56 230 LEU B CA 1
ATOM 4185 C C . LEU B 1 230 ? 19.812 9.469 1.452 1 98.56 230 LEU B C 1
ATOM 4187 O O . LEU B 1 230 ? 19.547 10.633 1.154 1 98.56 230 LEU B O 1
ATOM 4191 N N . TYR B 1 231 ? 19 8.484 1.219 1 98.69 231 TYR B N 1
ATOM 4192 C CA . TYR B 1 231 ? 17.672 8.664 0.645 1 98.69 231 TYR B CA 1
ATOM 4193 C C . TYR B 1 231 ? 16.812 9.562 1.529 1 98.69 231 TYR B C 1
ATOM 4195 O O . TYR B 1 231 ? 16.203 10.523 1.049 1 98.69 231 TYR B O 1
ATOM 4203 N N . THR B 1 232 ? 16.766 9.234 2.811 1 98.75 232 THR B N 1
ATOM 4204 C CA . THR B 1 232 ? 15.961 10 3.752 1 98.75 232 THR B CA 1
ATOM 4205 C C . THR B 1 232 ? 16.422 11.461 3.793 1 98.75 232 THR B C 1
ATOM 4207 O O . THR B 1 232 ? 15.594 12.367 3.805 1 98.75 232 THR B O 1
ATOM 4210 N N . PHE B 1 233 ? 17.656 11.641 3.811 1 98.75 233 PHE B N 1
ATOM 4211 C CA . PHE B 1 233 ? 18.188 12.992 3.791 1 98.75 233 PHE B CA 1
ATOM 4212 C C . PHE B 1 233 ? 17.797 13.719 2.51 1 98.75 233 PHE B C 1
ATOM 4214 O O . PHE B 1 233 ? 17.422 14.891 2.547 1 98.75 233 PHE B O 1
ATOM 4221 N N . THR B 1 234 ? 17.922 13.031 1.404 1 98.81 234 THR B N 1
ATOM 4222 C CA . THR B 1 234 ? 17.594 13.633 0.118 1 98.81 234 THR B CA 1
ATOM 4223 C C . THR B 1 234 ? 16.109 14.008 0.064 1 98.81 234 THR B C 1
ATOM 4225 O O . THR B 1 234 ? 15.766 15.086 -0.427 1 98.81 234 THR B O 1
ATOM 4228 N N . VAL B 1 235 ? 15.273 13.164 0.556 1 98.69 235 VAL B N 1
ATOM 4229 C CA . VAL B 1 235 ? 13.836 13.438 0.631 1 98.69 235 VAL B CA 1
ATOM 4230 C C . VAL B 1 235 ? 13.602 14.711 1.439 1 98.69 235 VAL B C 1
ATOM 4232 O O . VAL B 1 235 ? 12.844 15.586 1.017 1 98.69 235 VAL B O 1
ATOM 4235 N N . GLY B 1 236 ? 14.258 14.797 2.576 1 98.56 236 GLY B N 1
ATOM 4236 C CA . GLY B 1 236 ? 14.141 16 3.377 1 98.56 236 GLY B CA 1
ATOM 4237 C C . GLY B 1 236 ? 14.672 17.234 2.676 1 98.56 236 GLY B C 1
ATOM 4238 O O . GLY B 1 236 ? 14.094 18.312 2.785 1 98.56 236 GLY B O 1
ATOM 4239 N N . ALA B 1 237 ? 15.75 17.047 1.999 1 98.56 237 ALA B N 1
ATOM 4240 C CA . ALA B 1 237 ? 16.344 18.172 1.278 1 98.56 237 ALA B CA 1
ATOM 4241 C C . ALA B 1 237 ? 15.398 18.688 0.193 1 98.56 237 ALA B C 1
ATOM 4243 O O . ALA B 1 237 ? 15.273 19.891 -0.006 1 98.56 237 ALA B O 1
ATOM 4244 N N . VAL B 1 238 ? 14.781 17.797 -0.473 1 98.5 238 VAL B N 1
ATOM 4245 C CA . VAL B 1 238 ? 13.797 18.188 -1.481 1 98.5 238 VAL B CA 1
ATOM 4246 C C . VAL B 1 238 ? 12.633 18.922 -0.817 1 98.5 238 VAL B C 1
ATOM 4248 O O . VAL B 1 238 ? 12.133 19.906 -1.345 1 98.5 238 VAL B O 1
ATOM 4251 N N . SER B 1 239 ? 12.266 18.391 0.309 1 98.06 239 SER B N 1
ATOM 4252 C CA . SER B 1 239 ? 11.18 19.031 1.053 1 98.06 239 SER B CA 1
ATOM 4253 C C . SER B 1 239 ? 11.547 20.438 1.48 1 98.06 239 SER B C 1
ATOM 4255 O O . SER B 1 239 ? 10.727 21.359 1.401 1 98.06 239 SER B O 1
ATOM 4257 N N . ILE B 1 240 ? 12.781 20.656 1.939 1 97.56 240 ILE B N 1
ATOM 4258 C CA . ILE B 1 240 ? 13.25 21.984 2.309 1 97.56 240 ILE B CA 1
ATOM 4259 C C . ILE B 1 240 ? 13.172 22.906 1.101 1 97.56 240 ILE B C 1
ATOM 4261 O O . ILE B 1 240 ? 12.68 24.031 1.206 1 97.56 240 ILE B O 1
ATOM 4265 N N . LEU B 1 241 ? 13.641 22.406 -0.008 1 97.56 241 LEU B N 1
ATOM 4266 C CA . LEU B 1 241 ? 13.641 23.188 -1.239 1 97.56 241 LEU B CA 1
ATOM 4267 C C . LEU B 1 241 ? 12.219 23.625 -1.612 1 97.56 241 LEU B C 1
ATOM 4269 O O . LEU B 1 241 ? 11.977 24.797 -1.905 1 97.56 241 LEU B O 1
ATOM 4273 N N . LEU B 1 242 ? 11.305 22.719 -1.571 1 97.31 242 LEU B N 1
ATOM 4274 C CA . LEU B 1 242 ? 9.93 23 -1.964 1 97.31 242 LEU B CA 1
ATOM 4275 C C . LEU B 1 242 ? 9.273 23.969 -0.98 1 97.31 242 LEU B C 1
ATOM 4277 O O . LEU B 1 242 ? 8.461 24.812 -1.375 1 97.31 242 LEU B O 1
ATOM 4281 N N . ASN B 1 243 ? 9.656 23.812 0.281 1 95.06 243 ASN B N 1
ATOM 4282 C CA . ASN B 1 243 ? 9.133 24.734 1.273 1 95.06 243 ASN B CA 1
ATOM 4283 C C . ASN B 1 243 ? 9.641 26.156 1.021 1 95.06 243 ASN B C 1
ATOM 4285 O O . ASN B 1 243 ? 8.891 27.125 1.185 1 95.06 243 ASN B O 1
ATOM 4289 N N . ARG B 1 244 ? 10.828 26.266 0.638 1 92.5 244 ARG B N 1
ATOM 4290 C CA . ARG B 1 244 ? 11.414 27.578 0.362 1 92.5 244 ARG B CA 1
ATOM 4291 C C . ARG B 1 244 ? 10.812 28.188 -0.898 1 92.5 244 ARG B C 1
ATOM 4293 O O . ARG B 1 244 ? 10.625 29.406 -0.976 1 92.5 244 ARG B O 1
ATOM 4300 N N . LEU B 1 245 ? 10.484 27.375 -1.831 1 94.12 245 LEU B N 1
ATOM 4301 C CA . LEU B 1 245 ? 9.984 27.844 -3.115 1 94.12 245 LEU B CA 1
ATOM 4302 C C . LEU B 1 245 ? 8.508 28.219 -3.021 1 94.12 245 LEU B C 1
ATOM 4304 O O . LEU B 1 245 ? 8.062 29.188 -3.643 1 94.12 245 LEU B O 1
ATOM 4308 N N . LEU B 1 246 ? 7.742 27.422 -2.152 1 94.06 246 LEU B N 1
ATOM 4309 C CA . LEU B 1 246 ? 6.293 27.547 -2.277 1 94.06 246 LEU B CA 1
ATOM 4310 C C . LEU B 1 246 ? 5.668 28.016 -0.967 1 94.06 246 LEU B C 1
ATOM 4312 O O . LEU B 1 246 ? 4.492 28.375 -0.931 1 94.06 246 LEU B O 1
ATOM 4316 N N . GLY B 1 247 ? 6.414 28.031 0.072 1 89.12 247 GLY B N 1
ATOM 4317 C CA . GLY B 1 247 ? 5.891 28.484 1.354 1 89.12 247 GLY B CA 1
ATOM 4318 C C . GLY B 1 247 ? 4.762 27.609 1.875 1 89.12 247 GLY B C 1
ATOM 4319 O O . GLY B 1 247 ? 4.91 26.391 1.996 1 89.12 247 GLY B O 1
ATOM 4320 N N . GLN B 1 248 ? 3.617 28.203 1.936 1 81.62 248 GLN B N 1
ATOM 4321 C CA . GLN B 1 248 ? 2.48 27.516 2.553 1 81.62 248 GLN B CA 1
ATOM 4322 C C . GLN B 1 248 ? 1.921 26.438 1.635 1 81.62 248 GLN B C 1
ATOM 4324 O O . GLN B 1 248 ? 1.36 25.453 2.107 1 81.62 248 GLN B O 1
ATOM 4329 N N . ALA B 1 249 ? 2.1 26.547 0.426 1 90.69 249 ALA B N 1
ATOM 4330 C CA . ALA B 1 249 ? 1.562 25.594 -0.531 1 90.69 249 ALA B CA 1
ATOM 4331 C C . ALA B 1 249 ? 2.541 24.438 -0.765 1 90.69 249 ALA B C 1
ATOM 4333 O O . ALA B 1 249 ? 2.309 23.578 -1.618 1 90.69 249 ALA B O 1
ATOM 4334 N N . ALA B 1 250 ? 3.584 24.406 0.021 1 93.31 250 ALA B N 1
ATOM 4335 C CA . ALA B 1 250 ? 4.66 23.453 -0.198 1 93.31 250 ALA B CA 1
ATOM 4336 C C . ALA B 1 250 ? 4.164 22.016 -0.021 1 93.31 250 ALA B C 1
ATOM 4338 O O . ALA B 1 250 ? 4.637 21.094 -0.698 1 93.31 250 ALA B O 1
ATOM 4339 N N . ILE B 1 251 ? 3.156 21.875 0.804 1 90.94 251 ILE B N 1
ATOM 4340 C CA . ILE B 1 251 ? 2.713 20.516 1.131 1 90.94 251 ILE B CA 1
ATOM 4341 C C . ILE B 1 251 ? 2.16 19.844 -0.12 1 90.94 251 ILE B C 1
ATOM 4343 O O . ILE B 1 251 ? 2.357 18.641 -0.322 1 90.94 251 ILE B O 1
ATOM 4347 N N . PHE B 1 252 ? 1.539 20.547 -1.024 1 94.88 252 PHE B N 1
ATOM 4348 C CA . PHE B 1 252 ? 0.991 19.984 -2.252 1 94.88 252 PHE B CA 1
ATOM 4349 C C . PHE B 1 252 ? 2.104 19.453 -3.143 1 94.88 252 PHE B C 1
ATOM 4351 O O . PHE B 1 252 ? 1.995 18.344 -3.68 1 94.88 252 PHE B O 1
ATOM 4358 N N . ALA B 1 253 ? 3.137 20.219 -3.213 1 96.88 253 ALA B N 1
ATOM 4359 C CA . ALA B 1 253 ? 4.266 19.797 -4.039 1 96.88 253 ALA B CA 1
ATOM 4360 C C . ALA B 1 253 ? 5.035 18.656 -3.377 1 96.88 253 ALA B C 1
ATOM 4362 O O . ALA B 1 253 ? 5.465 17.703 -4.047 1 96.88 253 ALA B O 1
ATOM 4363 N N . VAL B 1 254 ? 5.219 18.766 -2.084 1 96.88 254 VAL B N 1
ATOM 4364 C CA . VAL B 1 254 ? 5.938 17.75 -1.33 1 96.88 254 VAL B CA 1
ATOM 4365 C C . VAL B 1 254 ? 5.234 16.406 -1.481 1 96.88 254 VAL B C 1
ATOM 4367 O O . VAL B 1 254 ? 5.863 15.398 -1.839 1 96.88 254 VAL B O 1
ATOM 4370 N N . LEU B 1 255 ? 3.934 16.359 -1.33 1 96.31 255 LEU B N 1
ATOM 4371 C CA . LEU B 1 255 ? 3.18 15.125 -1.444 1 96.31 255 LEU B CA 1
ATOM 4372 C C . LEU B 1 255 ? 3.197 14.602 -2.879 1 96.31 255 LEU B C 1
ATOM 4374 O O . LEU B 1 255 ? 3.305 13.398 -3.107 1 96.31 255 LEU B O 1
ATOM 4378 N N . THR B 1 256 ? 3.111 15.547 -3.809 1 97.31 256 THR B N 1
ATOM 4379 C CA . THR B 1 256 ? 3.102 15.148 -5.211 1 97.31 256 THR B CA 1
ATOM 4380 C C . THR B 1 256 ? 4.414 14.461 -5.59 1 97.31 256 THR B C 1
ATOM 4382 O O . THR B 1 256 ? 4.406 13.367 -6.148 1 97.31 256 THR B O 1
ATOM 4385 N N . VAL B 1 257 ? 5.52 15 -5.168 1 97.69 257 VAL B N 1
ATOM 4386 C CA . VAL B 1 257 ? 6.84 14.539 -5.59 1 97.69 257 VAL B CA 1
ATOM 4387 C C . VAL B 1 257 ? 7.262 13.336 -4.754 1 97.69 257 VAL B C 1
ATOM 4389 O O . VAL B 1 257 ? 7.824 12.367 -5.285 1 97.69 257 VAL B O 1
ATOM 4392 N N . LEU B 1 258 ? 6.93 13.391 -3.484 1 97.88 258 LEU B N 1
ATOM 4393 C CA . LEU B 1 258 ? 7.578 12.461 -2.572 1 97.88 258 LEU B CA 1
ATOM 4394 C C . LEU B 1 258 ? 6.617 11.352 -2.152 1 97.88 258 LEU B C 1
ATOM 4396 O O . LEU B 1 258 ? 7.027 10.375 -1.52 1 97.88 258 LEU B O 1
ATOM 4400 N N . VAL B 1 259 ? 5.352 11.492 -2.504 1 95.81 259 VAL B N 1
ATOM 4401 C CA . VAL B 1 259 ? 4.406 10.469 -2.09 1 95.81 259 VAL B CA 1
ATOM 4402 C C . VAL B 1 259 ? 3.646 9.938 -3.307 1 95.81 259 VAL B C 1
ATOM 4404 O O . VAL B 1 259 ? 3.822 8.781 -3.703 1 95.81 259 VAL B O 1
ATOM 4407 N N . PHE B 1 260 ? 2.947 10.82 -4.047 1 96.94 260 PHE B N 1
ATOM 4408 C CA . PHE B 1 260 ? 2.02 10.398 -5.09 1 96.94 260 PHE B CA 1
ATOM 4409 C C . PHE B 1 260 ? 2.771 9.828 -6.285 1 96.94 260 PHE B C 1
ATOM 4411 O O . PHE B 1 260 ? 2.367 8.812 -6.855 1 96.94 260 PHE B O 1
ATOM 4418 N N . ILE B 1 261 ? 3.873 10.438 -6.633 1 97.31 261 ILE B N 1
ATOM 4419 C CA . ILE B 1 261 ? 4.656 9.953 -7.762 1 97.31 261 ILE B CA 1
ATOM 4420 C C . ILE B 1 261 ? 5.707 8.961 -7.273 1 97.31 261 ILE B C 1
ATOM 4422 O O . ILE B 1 261 ? 6.027 7.988 -7.965 1 97.31 261 ILE B O 1
ATOM 4426 N N . ASN B 1 262 ? 6.184 9.172 -6.074 1 97.56 262 ASN B N 1
ATOM 4427 C CA . ASN B 1 262 ? 7.355 8.477 -5.547 1 97.56 262 ASN B CA 1
ATOM 4428 C C . ASN B 1 262 ? 7.062 7 -5.293 1 97.56 262 ASN B C 1
ATOM 4430 O O . ASN B 1 262 ? 7.836 6.133 -5.703 1 97.56 262 ASN B O 1
ATOM 4434 N N . PHE B 1 263 ? 5.977 6.652 -4.73 1 95.88 263 PHE B N 1
ATOM 4435 C CA . PHE B 1 263 ? 5.711 5.285 -4.305 1 95.88 263 PHE B CA 1
ATOM 4436 C C . PHE B 1 263 ? 5.27 4.426 -5.484 1 95.88 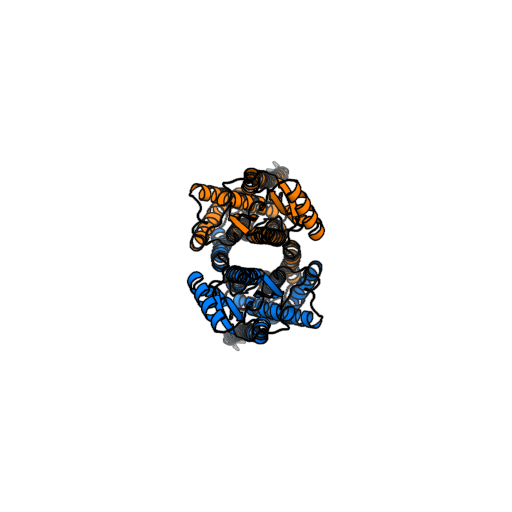263 PHE B C 1
ATOM 4438 O O . PHE B 1 263 ? 5.793 3.33 -5.695 1 95.88 263 PHE B O 1
ATOM 4445 N N . PRO B 1 264 ? 4.359 4.957 -6.336 1 94.5 264 PRO B N 1
ATOM 4446 C CA . PRO B 1 264 ? 3.932 4.125 -7.465 1 94.5 264 PRO B CA 1
ATOM 4447 C C . PRO B 1 264 ? 5.07 3.818 -8.438 1 94.5 264 PRO B C 1
ATOM 4449 O O . PRO B 1 264 ? 5.062 2.775 -9.094 1 94.5 264 PRO B O 1
ATOM 4452 N N . SER B 1 265 ? 6.004 4.66 -8.516 1 96.44 265 SER B N 1
ATOM 4453 C CA . SER B 1 265 ? 7.07 4.477 -9.492 1 96.44 265 SER B CA 1
ATOM 4454 C C . SER B 1 265 ? 8.281 3.789 -8.875 1 96.44 265 SER B C 1
ATOM 4456 O O . SER B 1 265 ? 9.273 3.535 -9.555 1 96.44 265 SER B O 1
ATOM 4458 N N . SER B 1 266 ? 8.258 3.488 -7.625 1 95.38 266 SER B N 1
ATOM 4459 C CA . SER B 1 266 ? 9.445 3.029 -6.91 1 95.38 266 SER B CA 1
ATOM 4460 C C . SER B 1 266 ? 9.781 1.588 -7.27 1 95.38 266 SER B C 1
ATOM 4462 O O . SER B 1 266 ? 10.93 1.158 -7.117 1 95.38 266 SER B O 1
ATOM 4464 N N . GLY B 1 267 ? 8.781 0.805 -7.75 1 91.06 267 GLY B N 1
ATOM 4465 C CA . GLY B 1 267 ? 8.984 -0.611 -8.016 1 91.06 267 GLY B CA 1
ATOM 4466 C C . GLY B 1 267 ? 8.93 -1.464 -6.762 1 91.06 267 GLY B C 1
ATOM 4467 O O . GLY B 1 267 ? 9.297 -2.641 -6.785 1 91.06 267 GLY B O 1
ATOM 4468 N N . GLY B 1 268 ? 8.5 -0.865 -5.676 1 88.31 268 GLY B N 1
ATOM 4469 C CA . GLY B 1 268 ? 8.445 -1.564 -4.402 1 88.31 268 GLY B CA 1
ATOM 4470 C C . GLY B 1 268 ? 7.176 -2.383 -4.23 1 88.31 268 GLY B C 1
ATOM 4471 O O . GLY B 1 268 ? 7.238 -3.582 -3.957 1 88.31 268 GLY B O 1
ATOM 4472 N N . ALA B 1 269 ? 6.035 -1.784 -4.473 1 83 269 ALA B N 1
ATOM 4473 C CA . ALA B 1 269 ? 4.754 -2.479 -4.352 1 83 269 ALA B CA 1
ATOM 4474 C C . ALA B 1 269 ? 4.566 -3.484 -5.484 1 83 269 ALA B C 1
ATOM 4476 O O . ALA B 1 269 ? 4.16 -4.625 -5.25 1 83 269 ALA B O 1
ATOM 4477 N N . ILE B 1 270 ? 4.848 -3.01 -6.617 1 86 270 ILE B N 1
ATOM 4478 C CA . ILE B 1 270 ? 4.777 -3.797 -7.844 1 86 270 ILE B CA 1
ATOM 4479 C C . ILE B 1 270 ? 6.074 -3.646 -8.633 1 86 270 ILE B C 1
ATOM 4481 O O . ILE B 1 270 ? 6.582 -2.535 -8.797 1 86 270 ILE B O 1
ATOM 4485 N N . PRO B 1 271 ? 6.629 -4.801 -9.047 1 89.81 271 PRO B N 1
ATOM 4486 C CA . PRO B 1 271 ? 7.859 -4.691 -9.844 1 89.81 271 PRO B CA 1
ATOM 4487 C C . PRO B 1 271 ? 7.688 -3.811 -11.078 1 89.81 271 PRO B C 1
ATOM 4489 O O . PRO B 1 271 ? 6.602 -3.75 -11.648 1 89.81 271 PRO B O 1
ATOM 4492 N N . VAL B 1 272 ? 8.75 -3.197 -11.484 1 92.38 272 VAL B N 1
ATOM 4493 C CA . VAL B 1 272 ? 8.719 -2.182 -12.531 1 92.38 272 VAL B CA 1
ATOM 4494 C C . VAL B 1 272 ? 8.195 -2.791 -13.836 1 92.38 272 VAL B C 1
ATOM 4496 O O . VAL B 1 272 ? 7.496 -2.127 -14.602 1 92.38 272 VAL B O 1
ATOM 4499 N N . SER B 1 273 ? 8.469 -4.031 -14.094 1 93.12 273 SER B N 1
ATOM 4500 C CA . SER B 1 273 ? 8.078 -4.672 -15.344 1 93.12 273 SER B CA 1
ATOM 4501 C C . SER B 1 273 ? 6.578 -4.938 -15.383 1 93.12 273 SER B C 1
ATOM 4503 O O . SER B 1 273 ? 6.055 -5.445 -16.375 1 93.12 273 SER B O 1
ATOM 4505 N N . PHE B 1 274 ? 5.879 -4.633 -14.305 1 90 274 PHE B N 1
ATOM 4506 C CA . PHE B 1 274 ? 4.434 -4.832 -14.227 1 90 274 PHE B CA 1
ATOM 4507 C C . PHE B 1 274 ? 3.709 -3.492 -14.141 1 90 274 PHE B C 1
ATOM 4509 O O . PHE B 1 274 ? 2.5 -3.449 -13.906 1 90 274 PHE B O 1
ATOM 4516 N N . LEU B 1 275 ? 4.465 -2.441 -14.305 1 91.38 275 LEU B N 1
ATOM 4517 C CA . LEU B 1 275 ? 3.893 -1.101 -14.305 1 91.38 275 LEU B CA 1
ATOM 4518 C C . LEU B 1 275 ? 3.59 -0.635 -15.727 1 91.38 275 LEU B C 1
ATOM 4520 O O . LEU B 1 275 ? 4.246 -1.063 -16.672 1 91.38 275 LEU B O 1
ATOM 4524 N N . PRO B 1 276 ? 2.555 0.277 -15.867 1 90.81 276 PRO B N 1
ATOM 4525 C CA . PRO B 1 276 ? 2.342 0.906 -17.172 1 90.81 276 PRO B CA 1
ATOM 4526 C C . PRO B 1 276 ? 3.547 1.72 -17.641 1 90.81 276 PRO B C 1
ATOM 4528 O O . PRO B 1 276 ? 4.367 2.141 -16.812 1 90.81 276 PRO B O 1
ATOM 4531 N N . GLY B 1 277 ? 3.615 1.924 -18.969 1 92.56 277 GLY B N 1
ATOM 4532 C CA . GLY B 1 277 ? 4.762 2.566 -19.594 1 92.56 277 GLY B CA 1
ATOM 4533 C C . GLY B 1 277 ? 5.113 3.9 -18.969 1 92.56 277 GLY B C 1
ATOM 4534 O O . GLY B 1 277 ? 6.289 4.199 -18.75 1 92.56 277 GLY B O 1
ATOM 4535 N N . PHE B 1 278 ? 4.164 4.773 -18.625 1 94.69 278 PHE B N 1
ATOM 4536 C CA . PHE B 1 278 ? 4.391 6.074 -18.016 1 94.69 278 PHE B CA 1
ATOM 4537 C C . PHE B 1 278 ? 5.16 5.934 -16.703 1 94.69 278 PHE B C 1
ATOM 4539 O O . PHE B 1 278 ? 6.141 6.641 -16.469 1 94.69 278 PHE B O 1
ATOM 4546 N N . TRP B 1 279 ? 4.754 5 -15.93 1 95.31 279 TRP B N 1
ATOM 4547 C CA . TRP B 1 279 ? 5.355 4.82 -14.609 1 95.31 279 TRP B CA 1
ATOM 4548 C C . TRP B 1 279 ? 6.711 4.133 -14.719 1 95.31 279 TRP B C 1
ATOM 4550 O O . TRP B 1 279 ? 7.594 4.352 -13.883 1 95.31 279 TRP B O 1
ATOM 4560 N N . GLN B 1 280 ? 6.906 3.268 -15.695 1 95.06 280 GLN B N 1
ATOM 4561 C CA . GLN B 1 280 ? 8.227 2.705 -15.945 1 95.06 280 GLN B CA 1
ATOM 4562 C C . GLN B 1 280 ? 9.242 3.801 -16.266 1 95.06 280 GLN B C 1
ATOM 4564 O O . GLN B 1 280 ? 10.391 3.742 -15.82 1 95.06 280 GLN B O 1
ATOM 4569 N N . HIS B 1 281 ? 8.766 4.711 -17.047 1 96.06 281 HIS B N 1
ATOM 4570 C CA . HIS B 1 281 ? 9.625 5.832 -17.391 1 96.06 281 HIS B CA 1
ATOM 4571 C C . HIS B 1 281 ? 10.008 6.641 -16.156 1 96.06 281 HIS B C 1
ATOM 4573 O O . HIS B 1 281 ? 11.18 6.973 -15.969 1 96.06 281 HIS B O 1
ATOM 4579 N N . ILE B 1 282 ? 9.078 6.953 -15.328 1 97.12 282 ILE B N 1
ATOM 4580 C CA . ILE B 1 282 ? 9.336 7.719 -14.117 1 97.12 282 ILE B CA 1
ATOM 4581 C C . ILE B 1 282 ? 10.266 6.93 -13.195 1 97.12 282 ILE B C 1
ATOM 4583 O O . ILE B 1 282 ? 11.164 7.504 -12.57 1 97.12 282 ILE B O 1
ATOM 4587 N N . HIS B 1 283 ? 10.086 5.66 -13.148 1 96.81 283 HIS B N 1
ATOM 4588 C CA . HIS B 1 283 ? 10.898 4.762 -12.336 1 96.81 283 HIS B CA 1
ATOM 4589 C C . HIS B 1 283 ? 12.383 4.918 -12.648 1 96.81 283 HIS B C 1
ATOM 4591 O O . HIS B 1 283 ? 13.227 4.766 -11.758 1 96.81 283 HIS B O 1
ATOM 4597 N N . SER B 1 284 ? 12.742 5.262 -13.867 1 95.5 284 SER B N 1
ATOM 4598 C CA . SER B 1 284 ? 14.125 5.258 -14.32 1 95.5 284 SER B CA 1
ATOM 4599 C C . SER B 1 284 ? 14.898 6.441 -13.742 1 95.5 284 SER B C 1
ATOM 4601 O O . SER B 1 284 ? 16.125 6.434 -13.727 1 95.5 284 SER B O 1
ATOM 4603 N N . PHE B 1 285 ? 14.164 7.406 -13.203 1 97.25 285 PHE B N 1
ATOM 4604 C CA . PHE B 1 285 ? 14.961 8.555 -12.773 1 97.25 285 PHE B CA 1
ATOM 4605 C C . PHE B 1 285 ? 14.391 9.156 -11.5 1 97.25 285 PHE B C 1
ATOM 4607 O O . PHE B 1 285 ? 14.875 10.195 -11.031 1 97.25 285 PHE B O 1
ATOM 4614 N N . TRP B 1 286 ? 13.406 8.586 -10.914 1 97.38 286 TRP B N 1
ATOM 4615 C CA . TRP B 1 286 ? 12.766 9.211 -9.766 1 97.38 286 TRP B CA 1
ATOM 4616 C C . TRP B 1 286 ? 13.469 8.812 -8.469 1 97.38 286 TRP B C 1
ATOM 4618 O O . TRP B 1 286 ? 14.297 7.906 -8.461 1 97.38 286 TRP B O 1
ATOM 4628 N N . LEU B 1 287 ? 13.156 9.484 -7.379 1 97 287 LEU B N 1
ATOM 4629 C CA . LEU B 1 287 ? 13.852 9.367 -6.098 1 97 287 LEU B CA 1
ATOM 4630 C C . LEU B 1 287 ? 13.562 8.023 -5.445 1 97 287 LEU B C 1
ATOM 4632 O O . LEU B 1 287 ? 14.484 7.348 -4.98 1 97 287 LEU B O 1
ATOM 4636 N N . GLY B 1 288 ? 12.359 7.574 -5.441 1 97 288 GLY B N 1
ATOM 4637 C CA . GLY B 1 288 ? 11.977 6.336 -4.785 1 97 288 GLY B CA 1
ATOM 4638 C C . GLY B 1 288 ? 12.688 5.117 -5.34 1 97 288 GLY B C 1
ATOM 4639 O O . GLY B 1 288 ? 13.25 4.32 -4.586 1 97 288 GLY B O 1
ATOM 4640 N N . SER B 1 289 ? 12.68 5.008 -6.664 1 97.56 289 SER B N 1
ATOM 4641 C CA . SER B 1 289 ? 13.344 3.881 -7.309 1 97.56 289 SER B CA 1
ATOM 4642 C C . SER B 1 289 ? 14.852 3.945 -7.121 1 97.56 289 SER B C 1
ATOM 4644 O O . SER B 1 289 ? 15.523 2.912 -7.047 1 97.56 289 SER B O 1
ATOM 4646 N N . ALA B 1 290 ? 15.32 5.113 -6.965 1 98.12 290 ALA B N 1
ATOM 4647 C CA . ALA B 1 290 ? 16.75 5.332 -6.797 1 98.12 290 ALA B CA 1
ATOM 4648 C C . ALA B 1 290 ? 17.25 4.777 -5.461 1 98.12 290 ALA B C 1
ATOM 4650 O O . ALA B 1 290 ? 18.438 4.535 -5.281 1 98.12 290 ALA B O 1
ATOM 4651 N N . ALA B 1 291 ? 16.391 4.594 -4.57 1 97.69 291 ALA B N 1
ATOM 4652 C CA . ALA B 1 291 ? 16.75 3.975 -3.297 1 97.69 291 ALA B CA 1
ATOM 4653 C C . ALA B 1 291 ? 16.266 2.527 -3.234 1 97.69 291 ALA B C 1
ATOM 4655 O O . ALA B 1 291 ? 17 1.644 -2.777 1 97.69 291 ALA B O 1
ATOM 4656 N N . MET B 1 292 ? 15.117 2.232 -3.717 1 96.06 292 MET B N 1
ATOM 4657 C CA . MET B 1 292 ? 14.477 0.92 -3.629 1 96.06 292 MET B CA 1
ATOM 4658 C C . MET B 1 292 ? 15.305 -0.134 -4.363 1 96.06 292 MET B C 1
ATOM 4660 O O . MET B 1 292 ? 15.594 -1.197 -3.812 1 96.06 292 MET B O 1
ATOM 4664 N N . GLU B 1 293 ? 15.664 0.191 -5.539 1 96.19 293 GLU B N 1
ATOM 4665 C CA . GLU B 1 293 ? 16.328 -0.793 -6.391 1 96.19 293 GLU B CA 1
ATOM 4666 C C . GLU B 1 293 ? 17.719 -1.136 -5.859 1 96.19 293 GLU B C 1
ATOM 4668 O O . GLU B 1 293 ? 18.094 -2.309 -5.785 1 96.19 293 GLU B O 1
ATOM 4673 N N . PRO B 1 294 ? 18.484 -0.141 -5.43 1 97.12 294 PRO B N 1
ATOM 4674 C CA . PRO B 1 294 ? 19.781 -0.501 -4.852 1 97.12 294 PRO B CA 1
ATOM 4675 C C . PRO B 1 294 ? 19.656 -1.302 -3.559 1 97.12 294 PRO B C 1
ATOM 4677 O O . PRO B 1 294 ? 20.469 -2.18 -3.285 1 97.12 294 PRO B O 1
ATOM 4680 N N . ILE B 1 295 ? 18.719 -1.007 -2.744 1 95.06 295 ILE B N 1
ATOM 4681 C CA . ILE B 1 295 ? 18.5 -1.768 -1.517 1 95.06 295 ILE B CA 1
ATOM 4682 C C . ILE B 1 295 ? 18.156 -3.215 -1.86 1 95.06 295 ILE B C 1
ATOM 4684 O O . ILE B 1 295 ? 18.719 -4.148 -1.276 1 95.06 295 ILE B O 1
ATOM 4688 N N . ARG B 1 296 ? 17.312 -3.342 -2.783 1 92.56 296 ARG B N 1
ATOM 4689 C CA . ARG B 1 296 ? 16.953 -4.68 -3.252 1 92.56 296 ARG B CA 1
ATOM 4690 C C . ARG B 1 296 ? 18.172 -5.398 -3.816 1 92.56 296 ARG B C 1
ATOM 4692 O O . ARG B 1 296 ? 18.391 -6.578 -3.531 1 92.56 296 ARG B O 1
ATOM 4699 N N . SER B 1 297 ? 18.938 -4.688 -4.594 1 94.69 297 SER B N 1
ATOM 4700 C CA . SER B 1 297 ? 20.156 -5.238 -5.195 1 94.69 297 SER B CA 1
ATOM 4701 C C . SER B 1 297 ? 21.125 -5.723 -4.125 1 94.69 297 SER B C 1
ATOM 4703 O O . SER B 1 297 ? 21.719 -6.801 -4.25 1 94.69 297 SER B O 1
ATOM 4705 N N . VAL B 1 298 ? 21.266 -4.996 -3.102 1 94.06 298 VAL B N 1
ATOM 4706 C CA . VAL B 1 298 ? 22.219 -5.289 -2.043 1 94.06 298 VAL B CA 1
ATOM 4707 C C . VAL B 1 298 ? 21.766 -6.512 -1.253 1 94.06 298 VAL B C 1
ATOM 4709 O O . VAL B 1 298 ? 22.578 -7.383 -0.914 1 94.06 298 VAL B O 1
ATOM 4712 N N . ILE B 1 299 ? 20.516 -6.613 -1.036 1 90.5 299 ILE B N 1
ATOM 4713 C CA . ILE B 1 299 ? 20 -7.648 -0.147 1 90.5 299 ILE B CA 1
ATOM 4714 C C . ILE B 1 299 ? 19.844 -8.961 -0.916 1 90.5 299 ILE B C 1
ATOM 4716 O O . ILE B 1 299 ? 20.156 -10.031 -0.394 1 90.5 299 ILE B O 1
ATOM 4720 N N . TYR B 1 300 ? 19.516 -8.82 -2.223 1 89.75 300 TYR B N 1
ATOM 4721 C CA . TYR B 1 300 ? 19.094 -10.055 -2.871 1 89.75 300 TYR B CA 1
ATOM 4722 C C . TYR B 1 300 ? 19.969 -10.359 -4.086 1 89.75 300 TYR B C 1
ATOM 4724 O O . TYR B 1 300 ? 19.984 -11.492 -4.57 1 89.75 300 TYR B O 1
ATOM 4732 N N . PHE B 1 301 ? 20.672 -9.383 -4.578 1 93.19 301 PHE B N 1
ATOM 4733 C CA . PHE B 1 301 ? 21.359 -9.594 -5.848 1 93.19 301 PHE B CA 1
ATOM 4734 C C . PHE B 1 301 ? 22.828 -9.211 -5.73 1 93.19 301 PHE B C 1
ATOM 4736 O O . PHE B 1 301 ? 23.422 -8.711 -6.691 1 93.19 301 PHE B O 1
ATOM 4743 N N . ASP B 1 302 ? 23.375 -9.297 -4.527 1 91.5 302 ASP B N 1
ATOM 4744 C CA . ASP B 1 302 ? 24.797 -9.062 -4.27 1 91.5 302 ASP B CA 1
ATOM 4745 C C . ASP B 1 302 ? 25.219 -7.68 -4.766 1 91.5 302 ASP B C 1
ATOM 4747 O O . ASP B 1 302 ? 26.344 -7.512 -5.262 1 91.5 302 ASP B O 1
ATOM 4751 N N . GLY B 1 303 ? 24.234 -6.824 -4.816 1 93.44 303 GLY B N 1
ATOM 4752 C CA . GLY B 1 303 ? 24.547 -5.445 -5.164 1 93.44 303 GLY B CA 1
ATOM 4753 C C . GLY B 1 303 ? 24.5 -5.184 -6.66 1 93.44 303 GLY B C 1
ATOM 4754 O O . GLY B 1 303 ? 24.641 -4.039 -7.098 1 93.44 303 GLY B O 1
ATOM 4755 N N . ASN B 1 304 ? 24.25 -6.156 -7.434 1 93.56 304 ASN B N 1
ATOM 4756 C CA . ASN B 1 304 ? 24.219 -6 -8.883 1 93.56 304 ASN B CA 1
ATOM 4757 C C . ASN B 1 304 ? 23.078 -5.09 -9.328 1 93.56 304 ASN B C 1
ATOM 4759 O O . ASN B 1 304 ? 21.984 -5.152 -8.773 1 93.56 304 ASN B O 1
ATOM 4763 N N . GLY B 1 305 ? 23.422 -4.148 -10.297 1 92.12 305 GLY B N 1
ATOM 4764 C CA . GLY B 1 305 ? 22.391 -3.277 -10.859 1 92.12 305 GLY B CA 1
ATOM 4765 C C . GLY B 1 305 ? 22.141 -2.041 -10.016 1 92.12 305 GLY B C 1
ATOM 4766 O O . GLY B 1 305 ? 21.312 -1.199 -10.383 1 92.12 305 GLY B O 1
ATOM 4767 N N . ALA B 1 306 ? 22.844 -1.853 -8.922 1 94.75 306 ALA B N 1
ATOM 4768 C CA . ALA B 1 306 ? 22.609 -0.748 -7.996 1 94.75 306 ALA B CA 1
ATOM 4769 C C . ALA B 1 306 ? 23.172 0.56 -8.539 1 94.75 306 ALA B C 1
ATOM 4771 O O . ALA B 1 306 ? 22.656 1.64 -8.242 1 94.75 306 ALA B O 1
ATOM 4772 N N . GLY B 1 307 ? 24.141 0.542 -9.344 1 95.19 307 GLY B N 1
ATOM 4773 C CA . GLY B 1 307 ? 24.953 1.681 -9.758 1 95.19 307 GLY B CA 1
ATOM 4774 C C . GLY B 1 307 ? 24.141 2.801 -10.367 1 95.19 307 GLY B C 1
ATOM 4775 O O . GLY B 1 307 ? 24.156 3.93 -9.875 1 95.19 307 GLY B O 1
ATOM 4776 N N . PRO B 1 308 ? 23.469 2.514 -11.43 1 95.62 308 PRO B N 1
ATOM 4777 C CA . PRO B 1 308 ? 22.703 3.562 -12.102 1 95.62 308 PRO B CA 1
ATOM 4778 C C . PRO B 1 308 ? 21.688 4.234 -11.172 1 95.62 308 PRO B C 1
ATOM 4780 O O . PRO B 1 308 ? 21.484 5.449 -11.258 1 95.62 308 PRO B O 1
ATOM 4783 N N . HIS B 1 309 ? 21.078 3.512 -10.336 1 96.88 309 HIS B N 1
ATOM 4784 C CA . HIS B 1 309 ? 20.094 4.066 -9.414 1 96.88 309 HIS B CA 1
ATOM 4785 C C . HIS B 1 309 ? 20.75 4.938 -8.352 1 96.88 309 HIS B C 1
ATOM 4787 O O . HIS B 1 309 ? 20.203 5.973 -7.969 1 96.88 309 HIS B O 1
ATOM 479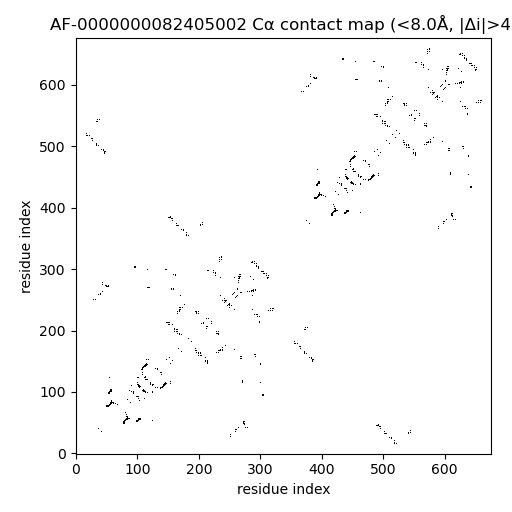3 N N . LEU B 1 310 ? 21.922 4.535 -7.887 1 98 310 LEU B N 1
ATOM 4794 C CA . LEU B 1 310 ? 22.656 5.344 -6.914 1 98 310 LEU B CA 1
ATOM 4795 C C . LEU B 1 310 ? 23.078 6.672 -7.523 1 98 310 LEU B C 1
ATOM 4797 O O . LEU B 1 310 ? 23.109 7.695 -6.836 1 98 310 LEU B O 1
ATOM 4801 N N . LEU B 1 311 ? 23.391 6.633 -8.789 1 97.94 311 LEU B N 1
ATOM 4802 C CA . LEU B 1 311 ? 23.719 7.871 -9.492 1 97.94 311 LEU B CA 1
ATOM 4803 C C . LEU B 1 311 ? 22.516 8.812 -9.516 1 97.94 311 LEU B C 1
ATOM 4805 O O . LEU B 1 311 ? 22.672 10.023 -9.312 1 97.94 311 LEU B O 1
ATOM 4809 N N . VAL B 1 312 ? 21.375 8.297 -9.789 1 98.19 312 VAL B N 1
ATOM 4810 C CA . VAL B 1 312 ? 20.156 9.094 -9.805 1 98.19 312 VAL B CA 1
ATOM 4811 C C . VAL B 1 312 ? 19.922 9.703 -8.422 1 98.19 312 VAL B C 1
ATOM 4813 O O . VAL B 1 312 ? 19.562 10.883 -8.305 1 98.19 312 VAL B O 1
ATOM 4816 N N . LEU B 1 313 ? 20.094 8.906 -7.395 1 98.38 313 LEU B N 1
ATOM 4817 C CA . LEU B 1 313 ? 19.953 9.398 -6.031 1 98.38 313 LEU B CA 1
ATOM 4818 C C . LEU B 1 313 ? 20.906 10.555 -5.766 1 98.38 313 LEU B C 1
ATOM 4820 O O . LEU B 1 313 ? 20.516 11.57 -5.188 1 98.38 313 LEU B O 1
ATOM 4824 N N . GLY B 1 314 ? 22.125 10.375 -6.223 1 98.19 314 GLY B N 1
ATOM 4825 C CA . GLY B 1 314 ? 23.109 11.445 -6.094 1 98.19 314 GLY B CA 1
ATOM 4826 C C . GLY B 1 314 ? 22.719 12.703 -6.832 1 98.19 314 GLY B C 1
ATOM 4827 O O . GLY B 1 314 ? 22.891 13.812 -6.316 1 98.19 314 GLY B O 1
ATOM 4828 N N . ILE B 1 315 ? 22.188 12.555 -7.984 1 98.31 315 ILE B N 1
ATOM 4829 C CA . ILE B 1 315 ? 21.781 13.695 -8.797 1 98.31 315 ILE B CA 1
ATOM 4830 C C . ILE B 1 315 ? 20.656 14.445 -8.094 1 98.31 315 ILE B C 1
ATOM 4832 O O . ILE B 1 315 ? 20.656 15.68 -8.039 1 98.31 315 ILE B O 1
ATOM 4836 N N . TRP B 1 316 ? 19.672 13.734 -7.527 1 98.44 316 TRP B N 1
ATOM 4837 C CA . TRP B 1 316 ? 18.578 14.359 -6.781 1 98.44 316 TRP B CA 1
ATOM 4838 C C . TRP B 1 316 ? 19.125 15.141 -5.586 1 98.44 316 TRP B C 1
ATOM 4840 O O . TRP B 1 316 ? 18.672 16.25 -5.312 1 98.44 316 TRP B O 1
ATOM 4850 N N . LEU B 1 317 ? 20.094 14.539 -4.895 1 98.44 317 LEU B N 1
ATOM 4851 C CA . LEU B 1 317 ? 20.672 15.203 -3.729 1 98.44 317 LEU B CA 1
ATOM 4852 C C . LEU B 1 317 ? 21.391 16.484 -4.129 1 98.44 317 LEU B C 1
ATOM 4854 O O . LEU B 1 317 ? 21.156 17.547 -3.539 1 98.44 317 LEU B O 1
ATOM 4858 N N . VAL B 1 318 ? 22.234 16.406 -5.113 1 98.31 318 VAL B N 1
ATOM 4859 C CA . VAL B 1 318 ? 23.016 17.562 -5.57 1 98.31 318 VAL B CA 1
ATOM 4860 C C . VAL B 1 318 ? 22.078 18.641 -6.09 1 98.31 318 VAL B C 1
ATOM 4862 O O . VAL B 1 318 ? 22.266 19.828 -5.816 1 98.31 318 VAL B O 1
ATOM 4865 N N . ALA B 1 319 ? 21.078 18.234 -6.805 1 98.19 319 ALA B N 1
ATOM 4866 C CA . ALA B 1 319 ? 20.109 19.188 -7.332 1 98.19 319 ALA B CA 1
ATOM 4867 C C . ALA B 1 319 ? 19.359 19.891 -6.203 1 98.19 319 ALA B C 1
ATOM 4869 O O . ALA B 1 319 ? 19.188 21.109 -6.23 1 98.19 319 ALA B O 1
ATOM 4870 N N . ALA B 1 320 ? 18.906 19.141 -5.234 1 98.12 320 ALA B N 1
ATOM 4871 C CA . ALA B 1 320 ? 18.172 19.719 -4.125 1 98.12 320 ALA B CA 1
ATOM 4872 C C . ALA B 1 320 ? 19.047 20.688 -3.33 1 98.12 320 ALA B C 1
ATOM 4874 O O . ALA B 1 320 ? 18.625 21.812 -3.047 1 98.12 320 ALA B O 1
ATOM 4875 N N . LEU B 1 321 ? 20.266 20.312 -2.973 1 97.69 321 LEU B N 1
ATOM 4876 C CA . LEU B 1 321 ? 21.172 21.172 -2.209 1 97.69 321 LEU B CA 1
ATOM 4877 C C . LEU B 1 321 ? 21.609 22.375 -3.029 1 97.69 321 LEU B C 1
ATOM 4879 O O . LEU B 1 321 ? 21.672 23.484 -2.514 1 97.69 321 LEU B O 1
ATOM 4883 N N . GLY B 1 322 ? 21.938 22.094 -4.285 1 97.44 322 GLY B N 1
ATOM 4884 C CA . GLY B 1 322 ? 22.359 23.188 -5.16 1 97.44 322 GLY B CA 1
ATOM 4885 C C . GLY B 1 322 ? 21.297 24.25 -5.363 1 97.44 322 GLY B C 1
ATOM 4886 O O . GLY B 1 322 ? 21.578 25.438 -5.262 1 97.44 322 GLY B O 1
ATOM 4887 N N . LEU B 1 323 ? 20.078 23.828 -5.641 1 97.5 323 LEU B N 1
ATOM 4888 C CA . LEU B 1 323 ? 18.984 24.766 -5.871 1 97.5 323 LEU B CA 1
ATOM 4889 C C . LEU B 1 323 ? 18.641 25.531 -4.594 1 97.5 323 LEU B C 1
ATOM 4891 O O . LEU B 1 323 ? 18.312 26.719 -4.641 1 97.5 323 LEU B O 1
ATOM 4895 N N . THR B 1 324 ? 18.672 24.828 -3.494 1 96.44 324 THR B N 1
ATOM 4896 C CA . THR B 1 324 ? 18.438 25.516 -2.229 1 96.44 324 THR B CA 1
ATOM 4897 C C . THR B 1 324 ? 19.516 26.562 -1.966 1 96.44 324 THR B C 1
ATOM 4899 O O . THR B 1 324 ? 19.219 27.672 -1.518 1 96.44 324 THR B O 1
ATOM 4902 N N . GLY B 1 325 ? 20.766 26.188 -2.223 1 94.19 325 GLY B N 1
ATOM 4903 C CA . GLY B 1 325 ? 21.859 27.125 -2.086 1 94.19 325 GLY B CA 1
ATOM 4904 C C . GLY B 1 325 ? 21.734 28.328 -2.996 1 94.19 325 GLY B C 1
ATOM 4905 O O . GLY B 1 325 ? 22 29.453 -2.578 1 94.19 325 GLY B O 1
ATOM 4906 N N . LEU B 1 326 ? 21.328 28.062 -4.148 1 94 326 LEU B N 1
ATOM 4907 C CA . LEU B 1 326 ? 21.156 29.141 -5.109 1 94 326 LEU B CA 1
ATOM 4908 C C . LEU B 1 326 ? 20.062 30.109 -4.645 1 94 326 LEU B C 1
ATOM 4910 O O . LEU B 1 326 ? 20.203 31.328 -4.762 1 94 326 LEU B O 1
ATOM 4914 N N . LEU B 1 327 ? 18.984 29.547 -4.137 1 92 327 LEU B N 1
ATOM 4915 C CA . LEU B 1 327 ? 17.891 30.375 -3.648 1 92 327 LEU B CA 1
ATOM 4916 C C . LEU B 1 327 ? 18.328 31.188 -2.432 1 92 327 LEU B C 1
ATOM 4918 O O . LEU B 1 327 ? 17.953 32.344 -2.295 1 92 327 LEU B O 1
ATOM 4922 N N . ALA B 1 328 ? 19.094 30.594 -1.603 1 88.19 328 ALA B N 1
ATOM 4923 C CA . ALA B 1 328 ? 19.594 31.281 -0.41 1 88.19 328 ALA B CA 1
ATOM 4924 C C . ALA B 1 328 ? 20.547 32.406 -0.782 1 88.19 328 ALA B C 1
ATOM 4926 O O . ALA B 1 328 ? 20.547 33.469 -0.16 1 88.19 328 ALA B O 1
ATOM 4927 N N . SER B 1 329 ? 21.297 32.219 -1.743 1 88.44 329 SER B N 1
ATOM 4928 C CA . SER B 1 329 ? 22.266 33.219 -2.17 1 88.44 329 SER B CA 1
ATOM 4929 C C . SER B 1 329 ? 21.562 34.406 -2.816 1 88.44 329 SER B C 1
ATOM 4931 O O . SER B 1 329 ? 21.984 35.562 -2.639 1 88.44 329 SER B O 1
ATOM 4933 N N . ARG B 1 330 ? 20.578 34.188 -3.459 1 86.5 330 ARG B N 1
ATOM 4934 C CA . ARG B 1 330 ? 19.844 35.25 -4.129 1 86.5 330 ARG B CA 1
ATOM 4935 C C . ARG B 1 330 ? 19.094 36.125 -3.117 1 86.5 330 ARG B C 1
ATOM 4937 O O . ARG B 1 330 ? 18.969 37.312 -3.307 1 86.5 330 ARG B O 1
ATOM 4944 N N . GLN B 1 331 ? 18.594 35.5 -2.146 1 77.94 331 GLN B N 1
ATOM 4945 C CA . GLN B 1 331 ? 17.875 36.25 -1.115 1 77.94 331 GLN B CA 1
ATOM 4946 C C . GLN B 1 331 ? 18.828 37.125 -0.298 1 77.94 331 GLN B C 1
ATOM 4948 O O . GLN B 1 331 ? 18.484 38.219 0.099 1 77.94 331 GLN B O 1
ATOM 4953 N N . SER B 1 332 ? 20.062 36.625 -0.042 1 73.75 332 SER B N 1
ATOM 4954 C CA . SER B 1 332 ? 21.062 37.406 0.691 1 73.75 332 SER B CA 1
ATOM 4955 C C . SER B 1 332 ? 21.531 38.625 -0.117 1 73.75 332 SER B C 1
ATOM 4957 O O . SER B 1 332 ? 21.734 39.688 0.435 1 73.75 332 SER B O 1
ATOM 4959 N N . LYS B 1 333 ? 21.594 38.438 -1.352 1 72.88 333 LYS B N 1
ATOM 4960 C CA . LYS B 1 333 ? 22.031 39.531 -2.207 1 72.88 333 LYS B CA 1
ATOM 4961 C C . LYS B 1 333 ? 20.953 40.625 -2.307 1 72.88 333 LYS B C 1
ATOM 4963 O O . LYS B 1 333 ? 21.266 41.812 -2.359 1 72.88 333 LYS B O 1
ATOM 4968 N N . LYS B 1 334 ? 19.797 40.281 -2.287 1 69.56 334 LYS B N 1
ATOM 4969 C CA . LYS B 1 334 ? 18.703 41.219 -2.383 1 69.56 334 LYS B CA 1
ATOM 4970 C C . LYS B 1 334 ? 18.578 42.062 -1.103 1 69.56 334 LYS B C 1
ATOM 4972 O O . LYS B 1 334 ? 18.297 43.25 -1.153 1 69.56 334 LYS B O 1
ATOM 4977 N N . THR B 1 335 ? 18.734 41.438 0.051 1 64.25 335 THR B N 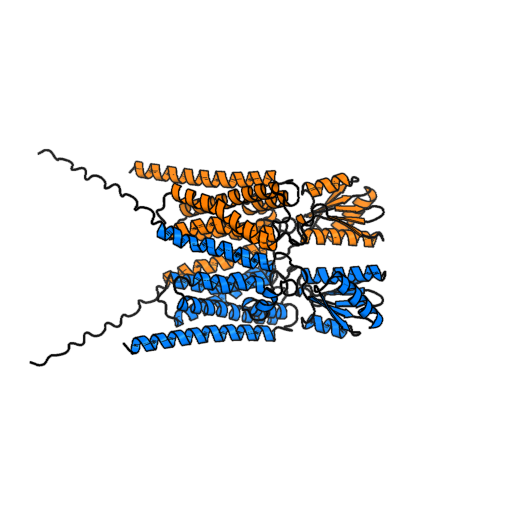1
ATOM 4978 C CA . THR B 1 335 ? 18.688 42.188 1.316 1 64.25 335 THR B CA 1
ATOM 4979 C C . THR B 1 335 ? 19.875 43.125 1.452 1 64.25 335 THR B C 1
ATOM 4981 O O . THR B 1 335 ? 19.734 44.219 1.994 1 64.25 335 THR B O 1
ATOM 4984 N N . ALA B 1 336 ? 21.031 42.781 0.927 1 65 336 ALA B N 1
ATOM 4985 C CA . ALA B 1 336 ? 22.219 43.625 0.972 1 65 336 ALA B CA 1
ATOM 4986 C C . ALA B 1 336 ? 22.078 44.812 0.029 1 65 336 ALA B C 1
ATOM 4988 O O . ALA B 1 336 ? 22.562 45.906 0.315 1 65 336 ALA B O 1
ATOM 4989 N N . ALA B 1 337 ? 21.328 44.688 -0.923 1 65.38 337 ALA B N 1
ATOM 4990 C CA . ALA B 1 337 ? 21.172 45.75 -1.902 1 65.38 337 ALA B CA 1
ATOM 4991 C C . ALA B 1 337 ? 20.125 46.781 -1.438 1 65.38 337 ALA B C 1
ATOM 4993 O O . ALA B 1 337 ? 20.062 47.875 -1.975 1 65.38 337 ALA B O 1
ATOM 4994 N N . GLN B 1 338 ? 19.234 46.562 -0.593 1 53.25 338 GLN B N 1
ATOM 4995 C CA . GLN B 1 338 ? 18.297 47.562 -0.084 1 53.25 338 GLN B CA 1
ATOM 4996 C C . GLN B 1 338 ? 18.906 48.344 1.076 1 53.25 338 GLN B C 1
ATOM 4998 O O . GLN B 1 338 ? 18.641 49.531 1.223 1 53.25 338 GLN B O 1
#

Solvent-accessible surface area (backbone atoms only — not comparable to full-atom values): 33911 Å² total; per-residue (Å²): 134,83,81,74,78,75,72,70,71,76,71,73,79,69,75,75,77,78,59,61,67,54,51,56,59,45,47,46,52,35,50,48,48,38,52,45,44,46,54,35,47,40,67,38,51,26,47,70,45,59,40,51,30,32,34,28,36,27,26,59,67,75,59,42,53,56,50,50,53,56,48,43,73,74,53,54,62,26,54,37,78,43,78,39,75,45,64,67,57,47,50,48,32,37,47,44,63,68,21,55,23,29,36,32,56,66,94,41,26,32,21,38,29,22,44,49,69,20,51,68,48,32,52,51,44,46,51,51,28,47,55,49,13,65,74,70,73,39,55,73,42,79,44,68,79,18,63,53,43,88,44,34,64,46,49,43,51,58,33,53,50,50,50,39,24,44,46,30,16,34,43,43,45,54,41,41,54,68,75,43,68,82,57,51,67,71,56,51,52,50,51,41,50,51,39,14,52,48,38,42,51,50,47,48,55,57,48,25,74,69,33,54,56,70,72,52,52,72,70,40,47,53,49,41,47,51,50,42,23,52,45,11,34,35,42,21,40,42,36,50,35,39,34,71,74,46,49,86,58,16,62,61,55,42,41,44,59,64,44,43,51,19,52,61,22,19,34,40,88,51,43,51,41,23,28,49,71,72,42,40,58,45,27,74,62,36,67,40,17,16,42,47,48,29,42,46,11,38,71,39,33,81,38,36,69,17,62,71,27,46,50,42,37,48,50,53,36,51,49,26,54,48,52,40,50,52,54,52,52,53,53,53,50,53,59,68,71,103,138,82,80,75,78,75,74,69,73,75,71,73,79,70,76,75,76,78,60,62,68,55,52,56,59,45,48,46,54,34,50,48,49,38,50,46,45,47,53,36,47,40,67,40,51,27,48,69,44,58,38,50,29,32,33,28,37,26,25,60,69,76,58,42,52,55,50,49,53,56,47,43,73,74,52,55,63,26,54,38,78,44,78,40,75,46,65,68,57,45,52,48,32,36,46,45,64,67,20,57,23,29,37,32,56,65,93,41,26,34,20,38,30,22,43,48,68,20,51,69,50,33,51,54,44,45,50,50,29,46,56,50,13,66,74,68,72,38,54,71,44,79,44,66,80,17,64,54,44,88,45,34,62,45,50,44,50,58,32,54,49,49,50,39,24,42,47,31,15,34,42,45,46,53,38,40,53,69,74,42,67,83,57,51,68,71,57,52,50,50,52,39,50,52,39,14,53,48,38,40,50,51,46,48,54,56,46,26,74,68,34,55,56,69,73,52,51,70,69,40,47,52,49,42,48,51,49,41,22,52,44,10,34,33,42,21,40,41,35,51,37,39,34,72,75,46,50,87,58,16,61,61,54,42,40,44,59,64,42,42,51,19,53,62,22,20,33,42,90,51,43,52,40,22,27,48,69,73,42,40,57,46,27,76,63,36,66,39,17,17,42,45,48,29,42,46,12,38,70,38,31,82,38,35,69,18,61,69,27,47,50,41,38,48,50,53,36,51,49,27,53,48,53,39,49,52,53,52,52,53,56,54,52,54,63,72,68,107

pLDDT: mean 88.36, std 11.75, range [35.78, 98.81]

Nearest PDB structures (foldseek):
  1xs5-assembly1_A  TM=6.441E-01  e=1.494E+00  Treponema pallidum
  4ote-assembly2_B  TM=5.893E-01  e=1.107E+00  Clostridioides difficile 630
  4got-assembly1_A  TM=6.363E-01  e=1.223E+00  Bacillus subtilis subsp. subtilis str. 168
  6ob8-assembly1_A  TM=3.056E-01  e=3.330E+00  [Leptolyngbya] sp. JSC-1
  8ekq-assembly1_A  TM=2.341E-01  e=6.713E+00  Rattus norvegicus

Sequence (676 aa):
MTDTDVRVPSEEVVDPPTNWKMVGSGLAFPLFFVIMFCLCYVSAFHSPLPNQAPIVVVGPASVTASLIEGIEATSGDKFDFVATENSADAISRIDNRDAIGAVEIGDTVTAHIATGAGASTVSVVSSLAHSVAEQTGQQVTVIDSAPVTARDSSTVGLFYFLIVCTLGGYLTITVLSQVAPRMRLREQYSILAGAAILTPLIAFGITSIFMHAFGASVGQILQLLGISMLYTFTVGAVSILLNRLLGQAAIFAVLTVLVFINFPSSGGAIPVSFLPGFWQHIHSFWLGSAAMEPIRSVIYFDGNGAGPHLLVLGIWLVAALGLTGLLASRQSKKTAAQMTDTDVRVPSEEVVDPPTNWKMVGSGLAFPLFFVIMFCLCYVSAFHSPLPNQAPIVVVGPASVTASLIEGIEATSGDKFDFVATENSADAISRIDNRDAIGAVEIGDTVTAHIATGAGASTVSVVSSLAHSVAEQTGQQVTVIDSAPVTARDSSTVGLFYFLIVCTLGGYLTITVLSQVAPRMRLREQYSILAGAAILTPLIAFGITSIFMHAFGASVGQILQLLGISMLYTFTVGAVSILLNRLLGQAAIFAVLTVLVFINFPSSGGAIPVSFLPGFWQHIHSFWLGSAAMEPIRSVIYFDGNGAGPHLLVLGIWLVAALGLTGLLASRQSKKTAAQ

Foldseek 3Di:
DPPPPPPPPPPPPPPPDPPVVVVVVVVVVVVLCVVLQCVQVCQWVVFLAFAQAEEEEEDDPVVVVVLVVVVCVPPPRRYNYDYDPDPVVRLVCCLLVVHQWYWYDDQATETEHAQLLFPVSRVVSQVSSVVVCVVVVHHYHYDHSFDWDPLCRGLLLLLVLLVQLLCLQLVLLVVCCVPPVPDDPVVLLVVSLVSLQVRSVVSQVVSCVRCVSRPADPVLSVVLSVLSSLLSSLLNLLNVLLCLVPPPCSVSVSCNQRPSLQSSLLCNVPHLSSTPPVSVVCVQQGSNVLRSVQNSCSSTSVRNNNPSSVVSSVVSNCVSVVSVVVSVVVVVVVVVVD/DDPPPPPPPPPPPPPPDPPVVVVVVVVVVVVLCVVLQCVQVCQWPVFLAFAQAEEEEEDDPVVVVVLVVVVCVPPPRRYNYDYDPDPVVRLVCCLLVVHQWYWYDDQATETEHAQLLFPVSVVVSQVSSVVVCVVVVHHYHYDHSFDFDPLCRGLLLLLVLLVQLLCLQQVLLVVCCVPPVPDDPVVLLVVSLVSLQVRSVVSQVVSCVRCVSRPADPVLSVVLSVLSSLLSSLLNLLLVLLCLVPPPCSVSVSCNQRPSLQSSLLCNVPHLSSTPPVSVVCVQQGSNVLRSVQNSCSSTSVRNNNPSSVVSSVVSNCVSVVSVVVSVVVVVVVVVVD

Radius of gyration: 28.79 Å; Cα contacts (8 Å, |Δi|>4): 1157; chains: 2; bounding box: 59×116×83 Å

Secondary structure (DSSP, 8-state):
-------------------HHHHHHHTHHHHHHHHHHIIIIIHHHS----SSEEEEEES-HHHHHHHHHHHHHHHGGGEEEEEES-HHHHHHHHHTTS-SEEEEESSSEEEEE-GGG-HHHHHHHHHHHHHHHHHHT--EEEEESSPPPTT-SSSHHHHHHHHHHHHHHHHHHHHHHHH-TT--HHHHHHHHHHHHHHHHHHHHHHHHHHHGGGG--HHHHHHHHHHHHHHHHHHHHHHHHHHHHHGGGHHHHHHIIIIITTTTTSSSSS-GGGS-HHHHHHHTT-HHHHHHHHHHHHHHSTTTTHHHHHHHHHHHHHHHHHHHHHHHHHHHHHHHH-/-------------------HHHHHHHTHHHHHHHHHHIIIIIHHHS----SSEEEEEES-HHHHHHHHHHHHHHHGGGEEEEEES-HHHHHHHHHTTS-SEEEEESSSEEEEE-GGG-HHHHHHHHHHHHHHHHHHT--EEEEESSPPPTT-SSSHHHHHHHHHHHHHHHHHHHHHHHH-TT--HHHHHHHHHHHHHHHHHHHHHHHHHHHGGGG--HHHHHHHHHHHHHHHHHHHHHHHHHHHHHGGGHHHHHHIIIIITTTTTSSSSS-GGGS-HHHHHHHTT-HHHHHHHHHHHHHHSTTTTHHHHHHHHHHHHHHHHHHHHHHHHHHHHHHHH-